Protein AF-A0A7R9KKI7-F1 (afdb_monomer)

Solvent-accessible surface area (backbone atoms only — not comparable to full-atom values): 22067 Å² total; per-residue (Å²): 139,74,73,58,73,57,49,40,51,57,47,48,53,62,50,72,62,73,84,84,82,93,80,92,83,90,89,74,101,50,62,74,62,51,58,45,49,48,49,65,76,43,100,60,57,69,66,45,38,56,39,41,51,53,44,62,77,38,55,90,39,72,63,41,46,48,52,52,37,26,50,25,76,48,73,68,63,68,88,79,74,53,65,76,36,69,40,49,68,65,42,33,43,40,39,78,36,76,47,93,90,50,103,47,73,48,74,49,71,27,67,52,51,52,53,53,50,74,70,32,63,67,61,49,48,52,62,46,63,49,63,74,79,62,96,84,62,68,47,41,58,29,30,50,49,42,55,29,48,50,42,42,50,54,28,50,52,57,60,60,51,50,75,55,29,76,46,51,67,58,54,58,58,48,55,73,38,74,77,41,45,67,32,76,49,27,69,58,32,53,50,53,49,50,50,54,56,50,49,52,52,51,51,51,50,54,51,51,51,70,78,38,58,75,89,73,62,58,68,66,61,54,51,50,52,51,48,68,64,48,47,62,59,52,51,49,47,55,51,48,47,51,53,48,62,77,73,63,87,22,86,50,27,63,74,57,51,39,48,50,29,54,51,39,73,76,42,48,67,45,62,73,65,45,48,60,54,59,54,47,49,53,48,46,55,51,43,54,53,44,57,70,56,63,50,57,63,62,76,74,72,73,93,71,75,63,66,61,57,50,49,44,72,73,38,50,66,58,52,50,52,49,51,52,51,48,54,54,48,34,32,73,73,66,74,26,61,69,62,31,54,63,21,38,36,59,83,34,44,38,58,34,72,44,41,65,60,47,65,67,44,46,63,65,50,49,51,53,62,60,31,46,46,85,61,66,44,78,71,47,77,80,74,74,107

Organism: NCBI:txid1979941

Foldseek 3Di:
DDPLVVLLLVVLLVQLDDDDDDDDDDDDPCPLVVVLVCVVPDPDDPSVNVSSVVLSVVVVDPQSVLSVQLSQDDWDCPVPHIDRRHGDLVSLQWGWDQDPPDRDTDIDGSVNSVVVCVVDPVNVVCVLQDLDDPVPDQLLLLLLLVVLLVLLLLLLLLVLLCVLAPCNVQSVVLCVDPVCVSSPVNVLSVLSNVLSVVVVVVVVQVVVCVVDPPVPDDVVVVVVVVLVVCVVLLVVLLVVLLVLVVPADFPCCCVPSVVVNVVCVVCVVCVSVVVVVVVVVVVVVVVLVVVLVVCVVVVVDDDDPPVVVNCCSVPVSVVSSVVSVVCSVCLSVVNNPPSVCSSSPSSSRSVSVCSVSCSSCSSVVSNSVSRRDRHRDYADSVNSD

Sequence (385 aa):
MTDNGSSLRHCMSNYCLICGTESPIYANHFFALQFFTYFNESDISLECKTVANYVNDHQNEDWALRLIDASGVVGSGLAKGNYQYMGDFDECLDIRVIVQGDQQIAVIPGKVMQTLQSFSFYSNTDRLLSTGNEKDTIGCFHGFRLISLLFIIIYHIYTEAQLPSANLMSILEGQNNFMLQIVTNAGLWVEAFFLLSGFLCAYGTIRELRKTSIKQYKPITNVIHRYLRLTPSLLGVMGFSVLQEVMASGPQWHRYVETSAQTCHQNWWLNLLYKLNITLWVLSVTLNLCITFLTWPWLLGNSYHNTASVLYGATHRTLWALSWSYILFACATGHGSIVNTVLSWKALVPLSRLSFQAYLYHSVLISRFVYDARQPLYSSKVTLV

Radius of gyration: 30.23 Å; Cα contacts (8 Å, |Δi|>4): 297; chains: 1; bounding box: 56×81×78 Å

Structure (mmCIF, N/CA/C/O backbone):
data_AF-A0A7R9KKI7-F1
#
_entry.id   AF-A0A7R9KKI7-F1
#
loop_
_atom_site.group_PDB
_atom_site.id
_atom_site.type_symbol
_atom_site.label_atom_id
_atom_site.label_alt_id
_atom_site.label_comp_id
_atom_site.label_asym_id
_atom_site.label_entity_id
_atom_site.label_seq_id
_atom_site.pdbx_PDB_ins_code
_atom_site.Cartn_x
_atom_site.Cartn_y
_atom_site.Cartn_z
_atom_site.occupancy
_atom_site.B_iso_or_equiv
_atom_site.auth_seq_id
_atom_site.auth_comp_id
_atom_site.auth_asym_id
_atom_site.auth_atom_id
_atom_site.pdbx_PDB_model_num
ATOM 1 N N . MET A 1 1 ? -15.687 -10.015 49.209 1.00 32.78 1 MET A N 1
ATOM 2 C CA . MET A 1 1 ? -15.905 -10.319 47.780 1.00 32.78 1 MET A CA 1
ATOM 3 C C . MET A 1 1 ? -14.619 -9.985 47.051 1.00 32.78 1 MET A C 1
ATOM 5 O O . MET A 1 1 ? -14.465 -8.903 46.505 1.00 32.78 1 MET A O 1
ATOM 9 N N . THR A 1 2 ? -13.632 -10.855 47.221 1.00 29.52 2 THR A N 1
ATOM 10 C CA . THR A 1 2 ? -12.319 -10.752 46.590 1.00 29.52 2 THR A CA 1
ATOM 11 C C . THR A 1 2 ? -12.414 -11.257 45.156 1.00 29.52 2 THR A C 1
ATOM 13 O O . THR A 1 2 ? -13.291 -12.049 44.824 1.00 29.52 2 THR A O 1
ATOM 16 N N . ASP A 1 3 ? -11.531 -10.730 44.322 1.00 37.06 3 ASP A N 1
ATOM 17 C CA . ASP A 1 3 ? -11.462 -10.783 42.863 1.00 37.06 3 ASP A CA 1
ATOM 18 C C . ASP A 1 3 ? -11.208 -12.201 42.284 1.00 37.06 3 ASP A C 1
ATOM 20 O O . ASP A 1 3 ? -10.310 -12.425 41.480 1.00 37.06 3 ASP A O 1
ATOM 24 N N . ASN A 1 4 ? -11.998 -13.202 42.688 1.00 36.78 4 ASN A N 1
ATOM 25 C CA . ASN A 1 4 ? -11.853 -14.597 42.244 1.00 36.78 4 ASN A CA 1
ATOM 26 C C . ASN A 1 4 ? -12.085 -14.746 40.725 1.00 36.78 4 ASN A C 1
ATOM 28 O O . ASN A 1 4 ? -11.547 -15.653 40.089 1.00 36.78 4 ASN A O 1
ATOM 32 N N . GLY A 1 5 ? -12.840 -13.820 40.122 1.00 37.28 5 GLY A N 1
ATOM 33 C CA . GLY A 1 5 ? -13.092 -13.773 38.683 1.00 37.28 5 GLY A CA 1
ATOM 34 C C . GLY A 1 5 ? -11.889 -13.336 37.837 1.00 37.28 5 GLY A C 1
ATOM 35 O O . GLY A 1 5 ? -11.860 -13.644 36.645 1.00 37.28 5 GLY A O 1
ATOM 36 N N . SER A 1 6 ? -10.892 -12.642 38.403 1.00 36.28 6 SER A N 1
ATOM 37 C CA . SER A 1 6 ? -9.642 -12.312 37.699 1.00 36.28 6 SER A CA 1
ATOM 38 C C . SER A 1 6 ? -8.636 -13.466 37.765 1.00 36.28 6 SER A C 1
ATOM 40 O O . SER A 1 6 ? -7.989 -13.767 36.761 1.00 36.28 6 SER A O 1
ATOM 42 N N . SER A 1 7 ? -8.604 -14.187 38.890 1.00 40.38 7 SER A N 1
ATOM 43 C CA . SER A 1 7 ? -7.776 -15.381 39.103 1.00 40.38 7 SER A CA 1
ATOM 44 C C . SER A 1 7 ? -8.208 -16.571 38.224 1.00 40.38 7 SER A C 1
ATOM 46 O O . SER A 1 7 ? -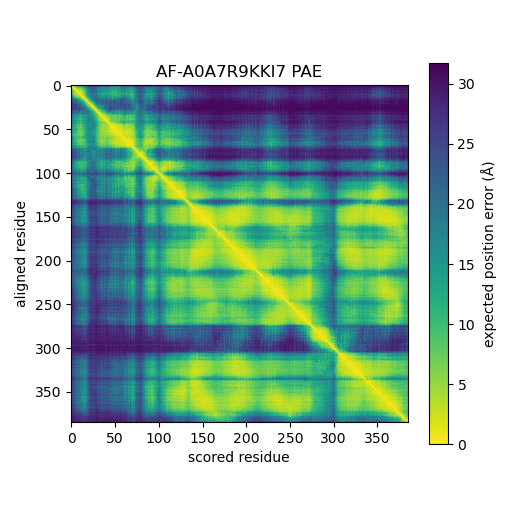7.370 -17.178 37.555 1.00 40.38 7 SER A O 1
ATOM 48 N N . LEU A 1 8 ? -9.523 -16.819 38.084 1.00 44.34 8 LEU A N 1
ATOM 49 C CA . LEU A 1 8 ? -10.083 -17.790 37.122 1.00 44.34 8 LEU A CA 1
ATOM 50 C C . LEU A 1 8 ? -9.689 -17.463 35.683 1.00 44.34 8 LEU A C 1
ATOM 52 O O . LEU A 1 8 ? -9.281 -18.335 34.918 1.00 44.34 8 LEU A O 1
ATOM 56 N N . ARG A 1 9 ? -9.767 -16.178 35.332 1.00 42.94 9 ARG A N 1
ATOM 57 C CA . ARG A 1 9 ? -9.416 -15.679 34.004 1.00 42.94 9 ARG A CA 1
ATOM 58 C C . ARG A 1 9 ? -7.931 -15.874 33.704 1.00 42.94 9 ARG A C 1
ATOM 60 O O . ARG A 1 9 ? -7.601 -16.135 32.556 1.00 42.94 9 ARG A O 1
ATOM 67 N N . HIS A 1 10 ? -7.060 -15.765 34.709 1.00 44.53 10 HIS A N 1
ATOM 68 C CA . HIS A 1 10 ? -5.618 -15.967 34.568 1.00 44.53 10 HIS A CA 1
ATOM 69 C C . HIS A 1 10 ? -5.238 -17.451 34.469 1.00 44.53 10 HIS A C 1
ATOM 71 O O . HIS A 1 10 ? -4.389 -17.800 33.651 1.00 44.53 10 HIS A O 1
ATOM 77 N N . CYS A 1 11 ? -5.902 -18.331 35.231 1.00 49.59 11 CYS A N 1
ATOM 78 C CA . CYS A 1 11 ? -5.673 -19.770 35.108 1.00 49.59 11 CYS A CA 1
ATOM 79 C C . CYS A 1 11 ? -6.204 -20.306 33.765 1.00 49.59 11 CYS A C 1
ATOM 81 O O . CYS A 1 11 ? -5.453 -20.872 32.975 1.00 49.59 11 CYS A O 1
ATOM 83 N N . MET A 1 12 ? -7.470 -20.039 33.432 1.00 47.78 12 MET A N 1
ATOM 84 C CA . MET A 1 12 ? -8.106 -20.570 32.218 1.00 47.78 12 MET A CA 1
ATOM 85 C C . MET A 1 12 ? -7.583 -19.924 30.925 1.00 47.78 12 MET A C 1
ATOM 87 O O . MET A 1 12 ? -7.569 -20.585 29.888 1.00 47.78 12 MET A O 1
ATOM 91 N N . SER A 1 13 ? -7.085 -18.673 30.947 1.00 44.03 13 SER A N 1
ATOM 92 C CA . SER A 1 13 ? -6.493 -18.085 29.733 1.00 44.03 13 SER A CA 1
ATOM 93 C C . SER A 1 13 ? -5.240 -18.818 29.267 1.00 44.03 13 SER A C 1
ATOM 95 O O . SER A 1 13 ? -4.962 -18.804 28.075 1.00 44.03 13 SER A O 1
ATOM 97 N N . ASN A 1 14 ? -4.495 -19.451 30.177 1.00 40.41 14 ASN A N 1
ATOM 98 C CA . ASN A 1 14 ? -3.301 -20.224 29.832 1.00 40.41 14 ASN A CA 1
ATOM 99 C C . ASN A 1 14 ? -3.624 -21.664 29.401 1.00 40.41 14 ASN A C 1
ATOM 101 O O . ASN A 1 14 ? -2.813 -22.273 28.714 1.00 40.41 14 ASN A O 1
ATOM 105 N N . TYR A 1 15 ? -4.801 -22.188 29.763 1.00 44.78 15 TYR A N 1
ATOM 106 C CA . TYR A 1 15 ? -5.185 -23.588 29.543 1.00 44.78 15 TYR A CA 1
ATOM 107 C C . TYR A 1 15 ? -6.277 -23.805 28.483 1.00 44.78 15 TYR A C 1
ATOM 109 O O . TYR A 1 15 ? -6.498 -24.937 28.072 1.00 44.78 15 TYR A O 1
ATOM 117 N N . CYS A 1 16 ? -6.852 -22.742 27.909 1.00 39.00 16 CYS A N 1
ATOM 118 C CA . CYS A 1 16 ? -7.559 -22.809 26.613 1.00 39.00 16 CYS A CA 1
ATOM 119 C C . CYS A 1 16 ? -6.621 -23.126 25.416 1.00 39.00 16 CYS A C 1
ATOM 121 O O . CYS A 1 16 ? -7.017 -23.068 24.255 1.00 39.00 16 CYS A O 1
ATOM 123 N N . LEU A 1 17 ? -5.360 -23.456 25.703 1.00 36.41 17 LEU A N 1
ATOM 124 C CA . LEU A 1 17 ? -4.353 -24.019 24.814 1.00 36.41 17 LEU A CA 1
ATOM 125 C C . LEU A 1 17 ? -3.653 -25.158 25.571 1.00 36.41 17 LEU A C 1
ATOM 127 O O . LEU A 1 17 ? -2.618 -24.928 26.189 1.00 36.41 17 LEU A O 1
ATOM 131 N N . ILE A 1 18 ? -4.163 -26.389 25.530 1.00 33.78 18 ILE A N 1
ATOM 132 C CA . ILE A 1 18 ? -3.315 -27.544 25.861 1.00 33.78 18 ILE A CA 1
ATOM 133 C C . ILE A 1 18 ? -3.433 -28.604 24.772 1.00 33.78 18 ILE A C 1
ATOM 135 O O . ILE A 1 18 ? -4.217 -29.545 24.843 1.00 33.78 18 ILE A O 1
ATOM 139 N N . CYS A 1 19 ? -2.561 -28.467 23.774 1.00 26.20 19 CYS A N 1
ATOM 140 C CA . CYS A 1 19 ? -1.959 -29.632 23.147 1.00 26.20 19 CYS A CA 1
ATOM 141 C C . CYS A 1 19 ? -1.006 -30.288 24.160 1.00 26.20 19 CYS A C 1
ATOM 143 O O . CYS A 1 19 ? -0.002 -29.683 24.517 1.00 26.20 19 CYS A O 1
ATOM 145 N N . GLY A 1 20 ? -1.316 -31.528 24.549 1.00 30.77 20 GLY A N 1
ATOM 146 C CA . GLY A 1 20 ? -0.361 -32.569 24.944 1.00 30.77 20 GLY A CA 1
ATOM 147 C C . GLY A 1 20 ? 0.329 -32.458 26.309 1.00 30.77 20 GLY A C 1
ATOM 148 O O . GLY A 1 20 ? 1.225 -31.647 26.477 1.00 30.77 20 GLY A O 1
ATOM 149 N N . THR A 1 21 ? 0.031 -33.409 27.201 1.00 26.62 21 THR A N 1
ATOM 150 C CA . THR A 1 21 ? 1.034 -34.277 27.858 1.00 26.62 21 THR A CA 1
ATOM 151 C C . THR A 1 21 ? 0.345 -35.542 28.378 1.00 26.62 21 THR A C 1
ATOM 153 O O . THR A 1 21 ? -0.730 -35.478 28.969 1.00 26.62 21 THR A O 1
ATOM 156 N N . GLU A 1 22 ? 0.962 -36.690 28.113 1.00 31.92 22 GLU A N 1
ATOM 157 C CA . GLU A 1 22 ? 0.502 -38.046 28.419 1.00 31.92 22 GLU A CA 1
ATOM 158 C C . GLU A 1 22 ? 0.519 -38.347 29.933 1.00 31.92 22 GLU A C 1
ATOM 160 O O . GLU A 1 22 ? 1.561 -38.233 30.571 1.00 31.92 22 GLU A O 1
ATOM 165 N N . SER A 1 23 ? -0.603 -38.799 30.509 1.00 31.47 23 SER A N 1
ATOM 166 C CA . SER A 1 23 ? -0.626 -39.742 31.648 1.00 31.47 23 SER A CA 1
ATOM 167 C C . SER A 1 23 ? -2.023 -40.386 31.820 1.00 31.47 23 SER A C 1
ATOM 169 O O . SER A 1 23 ? -3.013 -39.800 31.378 1.00 31.47 23 SER A O 1
ATOM 171 N N . PRO A 1 24 ? -2.134 -41.616 32.376 1.00 32.56 24 PRO A N 1
ATOM 172 C CA . PRO A 1 24 ? -3.305 -42.478 32.185 1.00 32.56 24 PRO A CA 1
ATOM 173 C C . PRO A 1 24 ? -4.162 -42.612 33.451 1.00 32.56 24 PRO A C 1
ATOM 175 O O . PRO A 1 24 ? -3.662 -43.094 34.463 1.00 32.56 24 PRO A O 1
ATOM 178 N N . ILE A 1 25 ? -5.461 -42.279 33.413 1.00 33.59 25 ILE A N 1
ATOM 179 C CA . ILE A 1 25 ? -6.386 -42.561 34.533 1.00 33.59 25 ILE A CA 1
ATOM 180 C C . ILE A 1 25 ? -7.785 -42.971 34.019 1.00 33.59 25 ILE A C 1
ATOM 182 O O . ILE A 1 25 ? -8.287 -42.449 33.022 1.00 33.59 25 ILE A O 1
ATOM 186 N N . TYR A 1 26 ? -8.366 -43.973 34.692 1.00 30.59 26 TYR A N 1
ATOM 187 C CA . TYR A 1 26 ? -9.579 -44.733 34.356 1.00 30.59 26 TYR A CA 1
ATOM 188 C C . TYR A 1 26 ? -10.908 -44.046 34.755 1.00 30.59 26 TYR A C 1
ATOM 190 O O . TYR A 1 26 ? -10.975 -43.247 35.688 1.00 30.59 26 TYR A O 1
ATOM 198 N N . ALA A 1 27 ? -11.966 -44.422 34.028 1.00 34.59 27 ALA A N 1
ATOM 199 C CA . ALA A 1 27 ? -13.288 -43.791 33.911 1.00 34.59 27 ALA A CA 1
ATOM 200 C C . ALA A 1 27 ? -14.406 -44.351 34.823 1.00 34.59 27 ALA A C 1
ATOM 202 O O . ALA A 1 27 ? -14.398 -45.547 35.112 1.00 34.59 27 ALA A O 1
ATOM 203 N N . ASN A 1 28 ? -15.418 -43.511 35.142 1.00 28.56 28 ASN A N 1
ATOM 204 C CA . ASN A 1 28 ? -16.886 -43.755 35.007 1.00 28.56 28 ASN A CA 1
ATOM 205 C C . ASN A 1 28 ? -17.725 -42.692 35.750 1.00 28.56 28 ASN A C 1
ATOM 207 O O . ASN A 1 28 ? -17.511 -42.558 36.940 1.00 28.56 28 ASN A O 1
ATOM 211 N N . HIS A 1 29 ? -18.703 -42.017 35.105 1.00 32.00 29 HIS A N 1
ATOM 212 C CA . HIS A 1 29 ? -19.797 -41.129 35.625 1.00 32.00 29 HIS A CA 1
ATOM 213 C C . HIS A 1 29 ? -19.504 -40.089 36.746 1.00 32.00 29 HIS A C 1
ATOM 215 O O . HIS A 1 29 ? -20.369 -39.306 37.126 1.00 32.00 29 HIS A O 1
ATOM 221 N N . PHE A 1 30 ? -18.256 -40.043 37.191 1.00 40.16 30 PHE A N 1
ATOM 222 C CA . PHE A 1 30 ? -17.603 -39.300 38.266 1.00 40.16 30 PHE A CA 1
ATOM 223 C C . PHE A 1 30 ? -16.872 -38.065 37.700 1.00 40.16 30 PHE A C 1
ATOM 225 O O . PHE A 1 30 ? -16.015 -37.469 38.342 1.00 40.16 30 PHE A O 1
ATOM 232 N N . PHE A 1 31 ? -17.159 -37.716 36.444 1.00 39.56 31 PHE A N 1
ATOM 233 C CA . PHE A 1 31 ? -16.226 -37.013 35.563 1.00 39.56 31 PHE A CA 1
ATOM 234 C C . PHE A 1 31 ? -16.083 -35.511 35.824 1.00 39.56 31 PHE A C 1
ATOM 236 O O . PHE A 1 31 ? -14.998 -34.979 35.609 1.00 39.56 31 PHE A O 1
ATOM 243 N N . ALA A 1 32 ? -17.111 -34.841 36.352 1.00 39.28 32 ALA A N 1
ATOM 244 C CA . ALA A 1 32 ? -16.965 -33.457 36.804 1.00 39.28 32 ALA A CA 1
ATOM 245 C C . ALA A 1 32 ? -16.104 -33.389 38.081 1.00 39.28 32 ALA A C 1
ATOM 247 O O . ALA A 1 32 ? -15.167 -32.602 38.159 1.00 39.28 32 ALA A O 1
ATOM 248 N N . LEU A 1 33 ? -16.327 -34.309 39.029 1.00 42.16 33 LEU A N 1
ATOM 249 C CA . LEU A 1 33 ? -15.510 -34.450 40.240 1.00 42.16 33 LEU A CA 1
ATOM 250 C C . LEU A 1 33 ? -14.052 -34.811 39.915 1.00 42.16 33 LEU A C 1
ATOM 252 O O . LEU A 1 33 ? -13.146 -34.263 40.532 1.00 42.16 33 LEU A O 1
ATOM 256 N N . GLN A 1 34 ? -13.814 -35.671 38.917 1.00 43.44 34 GLN A N 1
ATOM 257 C CA . GLN A 1 34 ? -12.471 -36.138 38.551 1.00 43.44 34 GLN A CA 1
ATOM 258 C C . GLN A 1 34 ? -11.578 -35.037 37.951 1.00 43.44 34 GLN A C 1
ATOM 260 O O . GLN A 1 34 ? -10.367 -35.017 38.187 1.00 43.44 34 GLN A O 1
ATOM 265 N N . PHE A 1 35 ? -12.178 -34.097 37.213 1.00 50.38 35 PHE A N 1
ATOM 266 C CA . PHE A 1 35 ? -11.491 -32.919 36.685 1.00 50.38 35 PHE A CA 1
ATOM 267 C C . PHE A 1 35 ? -10.947 -32.049 37.823 1.00 50.38 35 PHE A C 1
ATOM 269 O O . PHE A 1 35 ? -9.765 -31.717 37.848 1.00 50.38 35 PHE A O 1
ATOM 276 N N . PHE A 1 36 ? -11.775 -31.747 38.822 1.00 53.75 36 PHE A N 1
ATOM 277 C CA . PHE A 1 36 ? -11.383 -30.889 39.939 1.00 53.75 36 PHE A CA 1
ATOM 278 C C . PHE A 1 36 ? -10.493 -31.597 40.969 1.00 53.75 36 PHE A C 1
ATOM 280 O O . PHE A 1 36 ? -9.589 -30.968 41.523 1.00 53.75 36 PHE A O 1
ATOM 287 N N . THR A 1 37 ? -10.638 -32.915 41.159 1.00 49.66 37 THR A N 1
ATOM 288 C CA . THR A 1 37 ? -9.680 -33.699 41.958 1.00 49.66 37 THR A CA 1
ATOM 289 C C . THR A 1 37 ? -8.294 -33.737 41.315 1.00 49.66 37 THR A C 1
ATOM 291 O O . THR A 1 37 ? -7.307 -33.648 42.039 1.00 49.66 37 THR A O 1
ATOM 294 N N . TYR A 1 38 ? -8.195 -33.766 39.978 1.00 51.69 38 TYR A N 1
ATOM 295 C CA . TYR A 1 38 ? -6.909 -33.660 39.278 1.00 51.69 38 TYR A CA 1
ATOM 296 C C . TYR A 1 38 ? -6.214 -32.318 39.555 1.00 51.69 38 TYR A C 1
ATOM 298 O O . TYR A 1 38 ? -5.023 -32.303 39.857 1.00 51.69 38 TYR A O 1
ATOM 306 N N . PHE A 1 39 ? -6.940 -31.192 39.532 1.00 53.16 39 PHE A N 1
ATOM 307 C CA . PHE A 1 39 ? -6.382 -29.881 39.910 1.00 53.16 39 PHE A CA 1
ATOM 308 C C . PHE A 1 39 ? -5.932 -29.829 41.373 1.00 53.16 39 PHE A C 1
ATOM 310 O O . PHE A 1 39 ? -4.959 -29.150 41.703 1.00 53.16 39 PHE A O 1
ATOM 317 N N . ASN A 1 40 ? -6.622 -30.551 42.256 1.00 54.28 40 ASN A N 1
ATOM 318 C CA . ASN A 1 40 ? -6.264 -30.606 43.666 1.00 54.28 40 ASN A CA 1
ATOM 319 C C . ASN A 1 40 ? -4.977 -31.425 43.903 1.00 54.28 40 ASN A C 1
ATOM 321 O O . ASN A 1 40 ? -4.128 -31.013 44.699 1.00 54.28 40 ASN A O 1
ATOM 325 N N . GLU A 1 41 ? -4.798 -32.525 43.164 1.00 54.38 41 GLU A N 1
ATOM 326 C CA . GLU A 1 41 ? -3.647 -33.440 43.262 1.00 54.38 41 GLU A CA 1
ATOM 327 C C . GLU A 1 41 ? -2.409 -33.010 42.455 1.00 54.38 41 GLU A C 1
ATOM 329 O O . GLU A 1 41 ? -1.308 -33.485 42.723 1.00 54.38 41 GLU A O 1
ATOM 334 N N . SER A 1 42 ? -2.547 -32.093 41.498 1.00 57.09 42 SER A N 1
ATOM 335 C CA . SER A 1 42 ? -1.438 -31.618 40.658 1.00 57.09 42 SER A CA 1
ATOM 336 C C . SER A 1 42 ? -0.684 -30.423 41.265 1.00 57.09 42 SER A C 1
ATOM 338 O O . SER A 1 42 ? -1.222 -29.657 42.073 1.00 57.09 42 SER A O 1
ATOM 340 N N . ASP A 1 43 ? 0.581 -30.238 40.871 1.00 53.19 43 ASP A N 1
ATOM 341 C CA . ASP A 1 43 ? 1.456 -29.122 41.285 1.00 53.19 43 ASP A CA 1
ATOM 342 C C . ASP A 1 43 ? 1.102 -27.807 40.555 1.00 53.19 43 ASP A C 1
ATOM 344 O O . ASP A 1 43 ? 1.908 -27.197 39.853 1.00 53.19 43 ASP A O 1
ATOM 348 N N . ILE A 1 44 ? -0.151 -27.368 40.684 1.00 61.25 44 ILE A N 1
ATOM 349 C CA . ILE A 1 44 ? -0.663 -26.122 40.093 1.00 61.25 44 ILE A CA 1
ATOM 350 C C . ILE A 1 44 ? -0.727 -25.032 41.175 1.00 61.25 44 ILE A C 1
ATOM 352 O O . ILE A 1 44 ? -0.840 -25.325 42.368 1.00 61.25 44 ILE A O 1
ATOM 356 N N . SER A 1 45 ? -0.648 -23.758 40.768 1.00 62.62 45 SER A N 1
ATOM 357 C CA . SER A 1 45 ? -0.711 -22.607 41.675 1.00 62.62 45 SER A CA 1
ATOM 358 C C . SER A 1 45 ? -1.931 -22.660 42.609 1.00 62.62 45 SER A C 1
ATOM 360 O O . SER A 1 45 ? -3.034 -23.043 42.211 1.00 62.62 45 SER A O 1
ATOM 362 N N . LEU A 1 46 ? -1.739 -22.236 43.865 1.00 65.75 46 LEU A N 1
ATOM 363 C CA . LEU A 1 46 ? -2.785 -22.213 44.900 1.00 65.75 46 LEU A CA 1
ATOM 364 C C . LEU A 1 46 ? -4.024 -21.410 44.464 1.00 65.75 46 LEU A C 1
ATOM 366 O O . LEU A 1 46 ? -5.162 -21.773 44.769 1.00 65.75 46 LEU A O 1
ATOM 370 N N . GLU A 1 47 ? -3.794 -20.345 43.701 1.00 57.84 47 GLU A N 1
ATOM 371 C CA . GLU A 1 47 ? -4.831 -19.548 43.051 1.00 57.84 47 GLU A CA 1
ATOM 372 C C . GLU A 1 47 ? -5.698 -20.399 42.119 1.00 57.84 47 GLU A C 1
ATOM 374 O O . GLU A 1 47 ? -6.922 -20.379 42.236 1.00 57.84 47 GLU A O 1
ATOM 379 N N . CYS A 1 48 ? -5.086 -21.222 41.263 1.00 55.81 48 CYS A N 1
ATOM 380 C CA . CYS A 1 48 ? -5.844 -22.067 40.353 1.00 55.81 48 CYS A CA 1
ATOM 381 C C . CYS A 1 48 ? -6.612 -23.179 41.079 1.00 55.81 48 CYS A C 1
ATOM 383 O O . CYS A 1 48 ? -7.751 -23.456 40.717 1.00 55.81 48 CYS A O 1
ATOM 385 N N . LYS A 1 49 ? -6.057 -23.763 42.150 1.00 64.88 49 LYS A N 1
ATOM 386 C CA . LYS A 1 49 ? -6.779 -24.761 42.966 1.00 64.88 49 LYS A CA 1
ATOM 387 C C . LYS A 1 49 ? -8.042 -24.181 43.602 1.00 64.88 49 LYS A C 1
ATOM 389 O O . LYS A 1 49 ? -9.106 -24.790 43.549 1.00 64.88 49 LYS A O 1
ATOM 394 N N . THR A 1 50 ? -7.937 -22.976 44.163 1.00 65.50 50 THR A N 1
ATOM 395 C CA . THR A 1 50 ? -9.061 -22.276 44.813 1.00 65.50 50 THR A CA 1
ATOM 396 C C . THR A 1 50 ? -10.193 -22.005 43.825 1.00 65.50 50 THR A C 1
ATOM 398 O O . THR A 1 50 ? -11.372 -22.200 44.106 1.00 65.50 50 THR A O 1
ATOM 401 N N . VAL A 1 51 ? -9.800 -21.572 42.639 1.00 61.44 51 VAL A N 1
ATOM 402 C CA . VAL A 1 51 ? -10.669 -21.267 41.515 1.00 61.44 51 VAL A CA 1
ATOM 403 C C . VAL A 1 51 ? -11.338 -22.524 40.950 1.00 61.44 51 VAL A C 1
ATOM 405 O O . VAL A 1 51 ? -12.532 -22.506 40.667 1.00 61.44 51 VAL A O 1
ATOM 408 N N . ALA A 1 52 ? -10.590 -23.614 40.801 1.00 66.31 52 ALA A N 1
ATOM 409 C CA . ALA A 1 52 ? -11.105 -24.884 40.312 1.00 66.31 52 ALA A CA 1
ATOM 410 C C . ALA A 1 52 ? -12.176 -25.427 41.280 1.00 66.31 52 ALA A C 1
ATOM 412 O O . ALA A 1 52 ? -13.291 -25.731 40.866 1.00 66.31 52 ALA A O 1
ATOM 413 N N . ASN A 1 53 ? -11.906 -25.403 42.588 1.00 71.75 53 ASN A N 1
ATOM 414 C CA . ASN A 1 53 ? -12.896 -25.767 43.606 1.00 71.75 53 ASN A CA 1
ATOM 415 C C . ASN A 1 53 ? -14.149 -24.873 43.551 1.00 71.75 53 ASN A C 1
ATOM 417 O O . ASN A 1 53 ? -15.263 -25.371 43.658 1.00 71.75 53 ASN A O 1
ATOM 421 N N . TYR A 1 54 ? -13.990 -23.572 43.292 1.00 70.75 54 TYR A N 1
ATOM 422 C CA . TYR A 1 54 ? -15.128 -22.663 43.135 1.00 70.75 54 TYR A CA 1
ATOM 423 C C . TYR A 1 54 ? -16.028 -23.034 41.943 1.00 70.75 54 TYR A C 1
ATOM 425 O O . TYR A 1 54 ? -17.250 -23.009 42.072 1.00 70.75 54 TYR A O 1
ATOM 433 N N . VAL A 1 55 ? -15.452 -23.414 40.796 1.00 67.81 55 VAL A N 1
ATOM 434 C CA . VAL A 1 55 ? -16.231 -23.892 39.637 1.00 67.81 55 VAL A CA 1
ATOM 435 C C . VAL A 1 55 ? -16.883 -25.245 39.937 1.00 67.81 55 VAL A C 1
ATOM 437 O O . VAL A 1 55 ? -18.031 -25.460 39.556 1.00 67.81 55 VAL A O 1
ATOM 440 N N . ASN A 1 56 ? -16.191 -26.131 40.663 1.00 71.12 56 ASN A N 1
ATOM 441 C CA . ASN A 1 56 ? -16.738 -27.414 41.111 1.00 71.12 56 ASN A CA 1
ATOM 442 C C . ASN A 1 56 ? -18.000 -27.242 41.968 1.00 71.12 56 ASN A C 1
ATOM 444 O O . ASN A 1 56 ? -18.985 -27.946 41.767 1.00 71.12 56 ASN A O 1
ATOM 448 N N . ASP A 1 57 ? -17.985 -26.273 42.882 1.00 74.94 57 ASP A N 1
ATOM 449 C CA . ASP A 1 57 ? -19.111 -26.002 43.777 1.00 74.94 57 ASP A CA 1
ATOM 450 C C . ASP A 1 57 ? -20.336 -25.425 43.038 1.00 74.94 57 ASP A C 1
ATOM 452 O O . ASP A 1 57 ? -21.461 -25.552 43.520 1.00 74.94 57 ASP A O 1
ATOM 456 N N . HIS A 1 58 ? -20.143 -24.833 41.852 1.00 69.50 58 HIS A N 1
ATOM 457 C CA . HIS A 1 58 ? -21.196 -24.185 41.054 1.00 69.50 58 HIS A CA 1
ATOM 458 C C . HIS A 1 58 ? -21.562 -24.970 39.782 1.00 69.50 58 HIS A C 1
ATOM 460 O O . HIS A 1 58 ? -22.164 -24.414 38.870 1.00 69.50 58 HIS A O 1
ATOM 466 N N . GLN A 1 59 ? -21.260 -26.272 39.707 1.00 64.00 59 GLN A N 1
ATOM 467 C CA . GLN A 1 59 ? -21.539 -27.122 38.531 1.00 64.00 59 GLN A CA 1
ATOM 468 C C . GLN A 1 59 ? -23.013 -27.189 38.100 1.00 64.00 59 GLN A C 1
ATOM 470 O O . GLN A 1 59 ? -23.300 -27.591 36.978 1.00 64.00 59 GLN A O 1
ATOM 475 N N . ASN A 1 60 ? -23.947 -26.806 38.971 1.00 65.12 60 ASN A N 1
ATOM 476 C CA . ASN A 1 60 ? -25.375 -26.758 38.648 1.00 65.12 60 ASN A CA 1
ATOM 477 C C . ASN A 1 60 ? -25.799 -25.442 37.971 1.00 65.12 60 ASN A C 1
ATOM 479 O O . ASN A 1 60 ? -26.967 -25.291 37.621 1.00 65.12 60 ASN A O 1
ATOM 483 N N . GLU A 1 61 ? -24.885 -24.483 37.817 1.00 64.94 61 GLU A N 1
ATOM 484 C CA . GLU A 1 61 ? -25.155 -23.198 37.179 1.00 64.94 61 GLU A CA 1
ATOM 485 C C . GLU A 1 61 ? -24.712 -23.208 35.709 1.00 64.94 61 GLU A C 1
ATOM 487 O O . GLU A 1 61 ? -23.608 -23.641 35.372 1.00 64.94 61 GLU A O 1
ATOM 492 N N . ASP A 1 62 ? -25.559 -22.671 34.824 1.00 60.44 62 ASP A N 1
ATOM 493 C CA . ASP A 1 62 ? -25.343 -22.691 33.369 1.00 60.44 62 ASP A CA 1
ATOM 494 C C . ASP A 1 62 ? -23.987 -22.104 32.946 1.00 60.44 62 ASP A C 1
ATOM 496 O O . ASP A 1 62 ? -23.359 -22.593 32.011 1.00 60.44 62 ASP A O 1
ATOM 500 N N . TRP A 1 63 ? -23.501 -21.057 33.622 1.00 66.69 63 TRP A N 1
ATOM 501 C CA . TRP A 1 63 ? -22.213 -20.442 33.284 1.00 66.69 63 TRP A CA 1
ATOM 502 C C . TRP A 1 63 ? -21.023 -21.354 33.601 1.00 66.69 63 TRP A C 1
ATOM 504 O O . TRP A 1 63 ? -20.021 -21.304 32.889 1.00 66.69 63 TRP A O 1
ATOM 514 N N . ALA A 1 64 ? -21.119 -22.172 34.654 1.00 66.19 64 ALA A N 1
ATOM 515 C CA . ALA A 1 64 ? -20.058 -23.084 35.064 1.00 66.19 64 ALA A CA 1
ATOM 516 C C . ALA A 1 64 ? -19.990 -24.280 34.110 1.00 66.19 64 ALA A C 1
ATOM 518 O O . ALA A 1 64 ? -18.899 -24.694 33.724 1.00 66.19 64 ALA A O 1
ATOM 519 N N . LEU A 1 65 ? -21.150 -24.769 33.658 1.00 66.38 65 LEU A N 1
ATOM 520 C CA . LEU A 1 65 ? -21.250 -25.815 32.639 1.00 66.38 65 LEU A CA 1
ATOM 521 C C . LEU A 1 65 ? -20.651 -25.370 31.299 1.00 66.38 65 LEU A C 1
ATOM 523 O O . LEU A 1 65 ? -19.812 -26.078 30.751 1.00 66.38 65 LEU A O 1
ATOM 527 N N . ARG A 1 66 ? -20.995 -24.169 30.823 1.00 62.28 66 ARG A N 1
ATOM 528 C CA . ARG A 1 66 ? -20.420 -23.575 29.598 1.00 62.28 66 ARG A CA 1
ATOM 529 C C . ARG A 1 66 ? -18.917 -23.330 29.697 1.00 62.28 66 ARG A C 1
ATOM 531 O O . ARG A 1 66 ? -18.178 -23.462 28.733 1.00 62.28 66 ARG A O 1
ATOM 538 N N . LEU A 1 67 ? -18.431 -22.982 30.888 1.00 66.81 67 LEU A N 1
ATOM 539 C CA . LEU A 1 67 ? -17.000 -22.805 31.127 1.00 66.81 67 LEU A CA 1
ATOM 540 C C . LEU A 1 67 ? -16.229 -24.132 31.045 1.00 66.81 67 LEU A C 1
ATOM 542 O O . LEU A 1 67 ? -15.116 -24.161 30.519 1.00 66.81 67 LEU A O 1
ATOM 546 N N . ILE A 1 68 ? -16.809 -25.214 31.568 1.00 67.44 68 ILE A N 1
ATOM 547 C CA . ILE A 1 68 ? -16.253 -26.566 31.442 1.00 67.44 68 ILE A CA 1
ATOM 548 C C . ILE A 1 68 ? -16.299 -27.005 29.972 1.00 67.44 68 ILE A C 1
ATOM 550 O O . ILE A 1 68 ? -15.303 -27.523 29.469 1.00 67.44 68 ILE A O 1
ATOM 554 N N . ASP A 1 69 ? -17.392 -26.721 29.263 1.00 62.38 69 ASP A N 1
ATOM 555 C CA . ASP A 1 69 ? -17.548 -27.047 27.845 1.00 62.38 69 ASP A CA 1
ATOM 556 C C . ASP A 1 69 ? -16.529 -26.321 26.953 1.00 62.38 69 ASP A C 1
ATOM 558 O O . ASP A 1 69 ? -15.785 -26.962 26.213 1.00 62.38 69 ASP A O 1
ATOM 562 N N . ALA A 1 70 ? -16.378 -25.005 27.129 1.00 62.28 70 ALA A N 1
ATOM 563 C CA . ALA A 1 70 ? -15.400 -24.164 26.435 1.00 62.28 70 ALA A CA 1
ATOM 564 C C . ALA A 1 70 ? -13.936 -24.575 26.671 1.00 62.28 70 ALA A C 1
ATOM 566 O O . ALA A 1 70 ? -13.056 -24.245 25.873 1.00 62.28 70 ALA A O 1
ATOM 567 N N . SER A 1 71 ? -13.651 -25.261 27.784 1.00 63.34 71 SER A N 1
ATOM 568 C CA . SER A 1 71 ? -12.303 -25.753 28.093 1.00 63.34 71 SER A CA 1
ATOM 569 C C . SER A 1 71 ? -11.903 -26.975 27.260 1.00 63.34 71 SER A C 1
ATOM 571 O O . SER A 1 71 ? -10.722 -27.321 27.225 1.00 63.34 71 SER A O 1
ATOM 573 N N . GLY A 1 72 ? -12.862 -27.608 26.573 1.00 56.88 72 GLY A N 1
ATOM 574 C CA . GLY A 1 72 ? -12.605 -28.719 25.664 1.00 56.88 72 GLY A CA 1
ATOM 575 C C . GLY A 1 72 ? -11.969 -29.928 26.338 1.00 56.88 72 GLY A C 1
ATOM 576 O O . GLY A 1 72 ? -11.155 -30.632 25.742 1.00 56.88 72 GLY A O 1
ATOM 577 N N . VAL A 1 73 ? -12.292 -30.174 27.606 1.00 57.53 73 VAL A N 1
ATOM 578 C CA . VAL A 1 73 ? -11.828 -31.383 28.283 1.00 57.53 73 VAL A CA 1
ATOM 579 C C . VAL A 1 73 ? -12.905 -32.454 28.159 1.00 57.53 73 VAL A C 1
ATOM 581 O O . VAL A 1 73 ? -13.952 -32.346 28.781 1.00 57.53 73 VAL A O 1
ATOM 584 N N . VAL A 1 74 ? -12.660 -33.472 27.323 1.00 53.31 74 VAL A N 1
ATOM 585 C CA . VAL A 1 74 ? -12.301 -34.844 27.754 1.00 53.31 74 VAL A CA 1
ATOM 586 C C . VAL A 1 74 ? -11.841 -35.690 26.548 1.00 53.31 74 VAL A C 1
ATOM 588 O O . VAL A 1 74 ? -12.464 -35.718 25.487 1.00 53.31 74 VAL A O 1
ATOM 591 N N . GLY A 1 75 ? -10.800 -36.503 26.765 1.00 50.12 75 GLY A N 1
ATOM 592 C CA . GLY A 1 75 ? -10.657 -37.789 26.081 1.00 50.12 75 GLY A CA 1
ATOM 593 C C . GLY A 1 75 ? -9.616 -38.705 26.737 1.00 50.12 75 GLY A C 1
ATOM 594 O O . GLY A 1 75 ? -8.440 -38.365 26.773 1.00 50.12 75 GLY A O 1
ATOM 595 N N . SER A 1 76 ? -10.012 -39.902 27.186 1.00 50.22 76 SER A N 1
ATOM 596 C CA . SER A 1 76 ? -9.135 -41.088 27.198 1.00 50.22 76 SER A CA 1
ATOM 597 C C . SER A 1 76 ? -9.785 -42.164 26.324 1.00 50.22 76 SER A C 1
ATOM 599 O O . SER A 1 76 ? -11.011 -42.220 26.247 1.00 50.22 76 SER A O 1
ATOM 601 N N . GLY A 1 77 ? -8.979 -42.932 25.570 1.00 44.09 77 GLY A N 1
ATOM 602 C CA . GLY A 1 77 ? -9.381 -43.639 24.341 1.00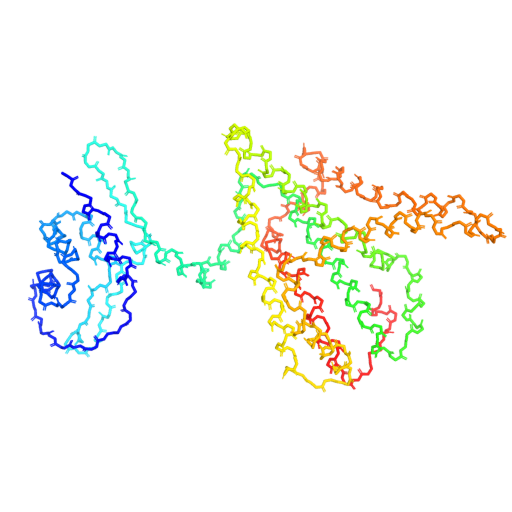 44.09 77 GLY A CA 1
ATOM 603 C C . GLY A 1 77 ? -10.637 -44.500 24.471 1.00 44.09 77 GLY A C 1
ATOM 604 O O . GLY A 1 77 ? -10.505 -45.692 24.707 1.00 44.09 77 GLY A O 1
ATOM 605 N N . LEU A 1 78 ? -11.804 -43.875 24.246 1.00 47.69 78 LEU A N 1
ATOM 606 C CA . LEU A 1 78 ? -13.176 -44.124 24.747 1.00 47.69 78 LEU A CA 1
ATOM 607 C C . LEU A 1 78 ? -13.692 -45.593 24.782 1.00 47.69 78 LEU A C 1
ATOM 609 O O . LEU A 1 78 ? -14.784 -45.903 24.331 1.00 47.69 78 LEU A O 1
ATOM 613 N N . ALA A 1 79 ? -12.886 -46.512 25.308 1.00 41.03 79 ALA A N 1
ATOM 614 C CA . ALA A 1 79 ? -12.883 -47.975 25.211 1.00 41.03 79 ALA A CA 1
ATOM 615 C C . ALA A 1 79 ? -12.521 -48.624 23.854 1.00 41.03 79 ALA A C 1
ATOM 617 O O . ALA A 1 79 ? -12.368 -49.844 23.834 1.00 41.03 79 ALA A O 1
ATOM 618 N N . LYS A 1 80 ? -12.355 -47.896 22.733 1.00 45.22 80 LYS A N 1
ATOM 619 C CA . LYS A 1 80 ? -12.025 -48.530 21.425 1.00 45.22 80 LYS A CA 1
ATOM 620 C C . LYS A 1 80 ? -11.602 -47.634 20.254 1.00 45.22 80 LYS A C 1
ATOM 622 O O . LYS A 1 80 ? -11.313 -48.168 19.191 1.00 45.22 80 LYS A O 1
ATOM 627 N N . GLY A 1 81 ? -11.589 -46.311 20.381 1.00 40.22 81 GLY A N 1
ATOM 628 C CA . GLY A 1 81 ? -11.256 -45.480 19.215 1.00 40.22 81 GLY A CA 1
ATOM 629 C C . GLY A 1 81 ? -11.518 -43.993 19.364 1.00 40.22 81 GLY A C 1
ATOM 630 O O . GLY A 1 81 ? -11.966 -43.395 18.403 1.00 40.22 81 GLY A O 1
ATOM 631 N N . ASN A 1 82 ? -11.243 -43.456 20.560 1.00 45.78 82 ASN A N 1
ATOM 632 C CA . ASN A 1 82 ? -11.008 -42.042 20.884 1.00 45.78 82 ASN A CA 1
ATOM 633 C C . ASN A 1 82 ? -11.962 -40.989 20.283 1.00 45.78 82 ASN A C 1
ATOM 635 O O . ASN A 1 82 ? -11.912 -40.701 19.095 1.00 45.78 82 ASN A O 1
ATOM 639 N N . TYR A 1 83 ? -12.706 -40.282 21.128 1.00 55.22 83 TYR A N 1
ATOM 640 C CA . TYR A 1 83 ? -13.494 -39.130 20.691 1.00 55.22 83 TYR A CA 1
ATOM 641 C C . TYR A 1 83 ? -13.032 -37.909 21.481 1.00 55.22 83 TYR A C 1
ATOM 643 O O . TYR A 1 83 ? -13.549 -37.634 22.558 1.00 55.22 83 TYR A O 1
ATOM 651 N N . GLN A 1 84 ? -11.989 -37.242 20.969 1.00 51.94 84 GLN A N 1
ATOM 652 C CA . GLN A 1 84 ? -11.488 -35.976 21.508 1.00 51.94 84 GLN A CA 1
ATOM 653 C C . GLN A 1 84 ? -12.616 -34.943 21.507 1.00 51.94 84 GLN A C 1
ATOM 655 O O . GLN A 1 84 ? -13.067 -34.508 20.448 1.00 51.94 84 GLN A O 1
ATOM 660 N N . TYR A 1 85 ? -13.057 -34.562 22.699 1.00 54.88 85 TYR A N 1
ATOM 661 C CA . TYR A 1 85 ? -14.054 -33.526 22.898 1.00 54.88 85 TYR A CA 1
ATOM 662 C C . TYR A 1 85 ? -13.360 -32.167 22.913 1.00 54.88 85 TYR A C 1
ATOM 664 O O . TYR A 1 85 ? -12.785 -31.803 23.925 1.00 54.88 85 TYR A O 1
ATOM 672 N N . MET A 1 86 ? -13.360 -31.434 21.796 1.00 52.75 86 MET A N 1
ATOM 673 C CA . MET A 1 86 ? -12.678 -30.129 21.701 1.00 52.75 86 MET A CA 1
ATOM 674 C C . MET A 1 86 ? -13.456 -28.974 22.358 1.00 52.75 86 MET A C 1
ATOM 676 O O . MET A 1 86 ? -12.977 -27.842 22.326 1.00 52.75 86 MET A O 1
ATOM 680 N N . GLY A 1 87 ? -14.615 -29.260 22.964 1.00 60.69 87 GLY A N 1
ATOM 681 C CA . GLY A 1 87 ? -15.523 -28.239 23.488 1.00 60.69 87 GLY A CA 1
ATOM 682 C C . GLY A 1 87 ? -16.242 -27.470 22.382 1.00 60.69 87 GLY A C 1
ATOM 683 O O . GLY A 1 87 ? -15.947 -27.654 21.196 1.00 60.69 87 GLY A O 1
ATOM 684 N N . ASP A 1 88 ? -17.188 -26.607 22.749 1.00 61.75 88 ASP A N 1
ATOM 685 C CA . ASP A 1 88 ? -17.777 -25.659 21.805 1.00 61.75 88 ASP A CA 1
ATOM 686 C C . ASP A 1 88 ? -16.788 -24.520 21.487 1.00 61.75 88 ASP A C 1
ATOM 688 O O . ASP A 1 88 ? -16.361 -23.744 22.351 1.00 61.75 88 ASP A O 1
ATOM 692 N N . PHE A 1 89 ? -16.415 -24.418 20.208 1.00 66.81 89 PHE A N 1
ATOM 693 C CA . PHE A 1 89 ? -15.507 -23.390 19.702 1.00 66.81 89 PHE A CA 1
ATOM 694 C C . PHE A 1 89 ? -16.038 -21.973 19.957 1.00 66.81 89 PHE A C 1
ATOM 696 O O . PHE A 1 89 ? -15.248 -21.071 20.249 1.00 66.81 89 PHE A O 1
ATOM 703 N N . ASP A 1 90 ? -17.355 -21.771 19.868 1.00 66.62 90 ASP A N 1
ATOM 704 C CA . ASP A 1 90 ? -17.958 -20.455 20.068 1.00 66.62 90 ASP A CA 1
ATOM 705 C C . ASP A 1 90 ? -17.887 -20.037 21.547 1.00 66.62 90 ASP A C 1
ATOM 707 O O . ASP A 1 90 ? -17.568 -18.885 21.851 1.00 66.62 90 ASP A O 1
ATOM 711 N N . GLU A 1 91 ? -18.047 -20.978 22.483 1.00 66.19 91 GLU A N 1
ATOM 712 C CA . GLU A 1 91 ? -17.908 -20.703 23.921 1.00 66.19 91 GLU A CA 1
ATOM 713 C C . GLU A 1 91 ? -16.444 -20.465 24.342 1.00 66.19 91 GLU A C 1
ATOM 715 O O . GLU A 1 91 ? -16.181 -19.747 25.311 1.00 66.19 91 GLU A O 1
ATOM 720 N N . CYS A 1 92 ? -15.473 -20.963 23.567 1.00 67.06 92 CYS A N 1
ATOM 721 C CA . CYS A 1 92 ? -14.050 -20.634 23.720 1.00 67.06 92 CYS A CA 1
ATOM 722 C C . CYS A 1 92 ? -13.721 -19.179 23.308 1.00 67.06 92 CYS A C 1
ATOM 724 O O . CYS A 1 92 ? -12.770 -18.569 23.818 1.00 67.06 92 CYS A O 1
ATOM 726 N N . LEU A 1 93 ? -14.506 -18.588 22.396 1.00 67.56 93 LEU A N 1
ATOM 727 C CA . LEU A 1 93 ? -14.368 -17.184 21.995 1.00 67.56 93 LEU A CA 1
ATOM 728 C C . LEU A 1 93 ? -15.001 -16.237 23.018 1.00 67.56 93 LEU A C 1
ATOM 730 O O . LEU A 1 93 ? -14.357 -15.251 23.414 1.00 67.56 93 LEU A O 1
ATOM 734 N N . ASP A 1 94 ? -16.233 -16.516 23.447 1.00 66.88 94 ASP A N 1
ATOM 735 C CA . ASP A 1 94 ? -16.928 -15.771 24.491 1.00 66.88 94 ASP A CA 1
ATOM 736 C C . ASP A 1 94 ? -18.064 -16.553 25.173 1.00 66.88 94 ASP A C 1
ATOM 738 O O . ASP A 1 94 ? -18.972 -17.064 24.529 1.00 66.88 94 ASP A O 1
ATOM 742 N N . ILE A 1 95 ? -18.083 -16.544 26.510 1.00 67.50 95 ILE A N 1
ATOM 743 C CA . ILE A 1 95 ? -19.175 -17.139 27.298 1.00 67.50 95 ILE A CA 1
ATOM 744 C C . ILE A 1 95 ? -20.215 -16.059 27.605 1.00 67.50 95 ILE A C 1
ATOM 746 O O . ILE A 1 95 ? -19.886 -15.012 28.174 1.00 67.50 95 ILE A O 1
ATOM 750 N N . ARG A 1 96 ? -21.481 -16.308 27.250 1.00 67.31 96 ARG A N 1
ATOM 751 C CA . ARG A 1 96 ? -22.612 -15.395 27.493 1.00 67.31 96 ARG A CA 1
ATOM 752 C C . ARG A 1 96 ? -23.431 -15.865 28.687 1.00 67.31 96 ARG A C 1
ATOM 754 O O . ARG A 1 96 ? -24.016 -16.942 28.651 1.00 67.31 96 ARG A O 1
ATOM 761 N N . VAL A 1 97 ? -23.506 -15.034 29.722 1.00 64.62 97 VAL A N 1
ATOM 762 C CA . VAL A 1 97 ? -24.227 -15.325 30.966 1.00 64.62 97 VAL A CA 1
ATOM 763 C C . VAL A 1 97 ? -25.400 -14.364 31.114 1.00 64.62 97 VAL A C 1
ATOM 765 O O . VAL A 1 97 ? -25.241 -13.153 30.962 1.00 64.62 97 VAL A O 1
ATOM 768 N N . ILE A 1 98 ? -26.581 -14.897 31.419 1.00 66.38 98 ILE A N 1
ATOM 769 C CA . ILE A 1 98 ? -27.756 -14.096 31.773 1.00 66.38 98 ILE A CA 1
ATOM 770 C C . ILE A 1 98 ? -27.711 -13.877 33.285 1.00 66.38 98 ILE A C 1
ATOM 772 O O . ILE A 1 98 ? -27.797 -14.835 34.050 1.00 66.38 98 ILE A O 1
ATOM 776 N N . VAL A 1 99 ? -27.548 -12.630 33.724 1.00 66.12 99 VA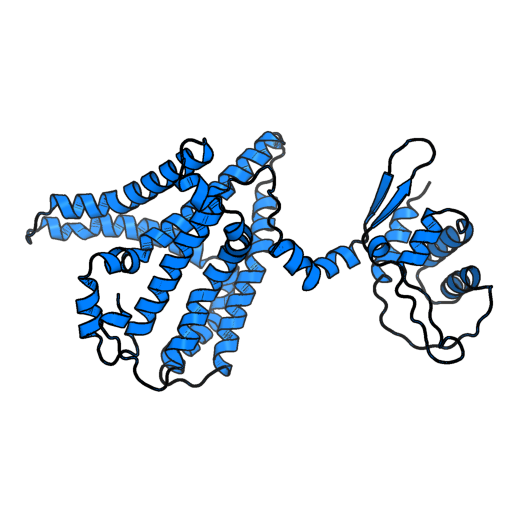L A N 1
ATOM 777 C CA . VAL A 1 99 ? -27.509 -12.308 35.156 1.00 66.12 99 VAL A CA 1
ATOM 778 C C . VAL A 1 99 ? -28.941 -12.308 35.694 1.00 66.12 99 VAL A C 1
ATOM 780 O O . VAL A 1 99 ? -29.762 -11.498 35.277 1.00 66.12 99 VAL A O 1
ATOM 783 N N . GLN A 1 100 ? -29.284 -13.219 36.609 1.00 48.59 100 GLN A N 1
ATOM 784 C CA . GLN A 1 100 ? -30.618 -13.219 37.220 1.00 48.59 100 GLN A CA 1
ATOM 785 C C . GLN A 1 100 ? -30.828 -11.936 38.041 1.00 48.59 100 GLN A C 1
ATOM 787 O O . GLN A 1 100 ? -30.175 -11.725 39.059 1.00 48.59 100 GLN A O 1
ATOM 792 N N . GLY A 1 101 ? -31.745 -11.079 37.581 1.00 58.44 101 GLY A N 1
ATOM 793 C CA . GLY A 1 101 ? -32.125 -9.820 38.237 1.00 58.44 101 GLY A CA 1
ATOM 794 C C . GLY A 1 101 ? -32.204 -8.625 37.286 1.00 58.44 101 GLY A C 1
ATOM 795 O O . GLY A 1 101 ? -33.001 -7.724 37.514 1.00 58.44 101 GLY A O 1
ATOM 796 N N . ASP A 1 102 ? -31.469 -8.671 36.177 1.00 53.47 102 ASP A N 1
ATOM 797 C CA . ASP A 1 102 ? -31.511 -7.690 35.094 1.00 53.47 102 ASP A CA 1
ATOM 798 C C . ASP A 1 102 ? -31.378 -8.467 33.782 1.00 53.47 102 ASP A C 1
ATOM 800 O O . ASP A 1 102 ? -30.517 -9.332 33.674 1.00 53.47 102 ASP A O 1
ATOM 804 N N . GLN A 1 103 ? -32.185 -8.190 32.755 1.00 55.34 103 GLN A N 1
ATOM 805 C CA . GLN A 1 103 ? -32.063 -8.817 31.423 1.00 55.34 103 GLN A CA 1
ATOM 806 C C . GLN A 1 103 ? -30.775 -8.388 30.673 1.00 55.34 103 GLN A C 1
ATOM 808 O O . GLN A 1 103 ? -30.797 -8.087 29.481 1.00 55.34 103 GLN A O 1
ATOM 813 N N . GLN A 1 104 ? -29.641 -8.308 31.364 1.00 55.41 104 GLN A N 1
ATOM 814 C CA . GLN A 1 104 ? -28.337 -7.964 30.829 1.00 55.41 104 GLN A CA 1
ATOM 815 C C . GLN A 1 104 ? -27.518 -9.236 30.609 1.00 55.41 104 GLN A C 1
ATOM 817 O O . GLN A 1 104 ? -27.327 -10.057 31.507 1.00 55.41 104 GLN A O 1
ATOM 822 N N . ILE A 1 105 ? -27.026 -9.383 29.379 1.00 65.25 105 ILE A N 1
ATOM 823 C CA . ILE A 1 105 ? -26.126 -10.465 28.982 1.00 65.25 105 ILE A CA 1
ATOM 824 C C . ILE A 1 105 ? -24.699 -10.015 29.303 1.00 65.25 105 ILE A C 1
ATOM 826 O O . ILE A 1 105 ? -24.173 -9.104 28.661 1.00 65.25 105 ILE A O 1
ATOM 830 N N . ALA A 1 106 ? -24.067 -10.651 30.286 1.00 60.50 106 ALA A N 1
ATOM 831 C CA . ALA A 1 106 ? -22.650 -10.472 30.574 1.00 60.50 106 ALA A CA 1
ATOM 832 C C . ALA A 1 106 ? -21.822 -11.377 29.648 1.00 60.50 106 ALA A C 1
ATOM 834 O O . ALA A 1 106 ? -22.080 -12.575 29.551 1.00 60.50 106 ALA A O 1
ATOM 835 N N . VAL A 1 107 ? -20.831 -10.807 28.957 1.00 63.78 107 VAL A N 1
ATOM 836 C CA . VAL A 1 107 ? -19.961 -11.530 28.012 1.00 63.78 107 VAL A CA 1
ATOM 837 C C . VAL A 1 107 ? -18.562 -11.673 28.611 1.00 63.78 107 VAL A C 1
ATOM 839 O O . VAL A 1 107 ? -17.922 -10.671 28.942 1.00 63.78 107 VAL A O 1
ATOM 842 N N . ILE A 1 108 ? -18.070 -12.905 28.742 1.00 63.19 108 ILE A N 1
ATOM 843 C CA . ILE A 1 108 ? -16.721 -13.218 29.230 1.00 63.19 108 ILE A CA 1
ATOM 844 C C . ILE A 1 108 ? -15.835 -13.573 28.024 1.00 63.19 108 ILE A C 1
ATOM 846 O O . ILE A 1 108 ? -15.983 -14.660 27.477 1.00 63.19 108 ILE A O 1
ATOM 850 N N . PRO A 1 109 ? -14.913 -12.690 27.588 1.00 64.50 109 PRO A N 1
ATOM 851 C CA . PRO A 1 109 ? -14.107 -12.927 26.390 1.00 64.50 109 PRO A CA 1
ATOM 852 C C . PRO A 1 109 ? -12.898 -13.845 26.637 1.00 64.50 109 PRO A C 1
ATOM 854 O O . PRO A 1 109 ? -12.093 -13.592 27.544 1.00 64.50 109 PRO A O 1
ATOM 857 N N . GLY A 1 110 ? -12.702 -14.832 25.758 1.00 67.50 110 GLY A N 1
ATOM 858 C CA . GLY A 1 110 ? -11.506 -15.673 25.672 1.00 67.50 110 GLY A CA 1
ATOM 859 C C . GLY A 1 110 ? -10.354 -14.964 24.953 1.00 67.50 110 GLY A C 1
ATOM 860 O O . GLY A 1 110 ? -10.174 -15.095 23.745 1.00 67.50 110 GLY A O 1
ATOM 861 N N . LYS A 1 111 ? -9.537 -14.190 25.682 1.00 66.62 111 LYS A N 1
ATOM 862 C CA . LYS A 1 111 ? -8.491 -13.327 25.081 1.00 66.62 111 LYS A CA 1
ATOM 863 C C . LYS A 1 111 ? -7.467 -14.080 24.221 1.00 66.62 111 LYS A C 1
ATOM 865 O O . LYS A 1 111 ? -7.027 -13.558 23.197 1.00 66.62 111 LYS A O 1
ATOM 870 N N . VAL A 1 112 ? -7.068 -15.280 24.638 1.00 70.19 112 VAL A N 1
ATOM 871 C CA . VAL A 1 112 ? -6.063 -16.083 23.924 1.00 70.19 112 VAL A CA 1
ATOM 872 C C . VAL A 1 112 ? -6.640 -16.643 22.630 1.00 70.19 112 VAL A C 1
ATOM 874 O O . VAL A 1 112 ? -6.049 -16.425 21.575 1.00 70.19 112 VAL A O 1
ATOM 877 N N . MET A 1 113 ? -7.833 -17.243 22.670 1.00 70.31 113 MET A N 1
ATOM 878 C CA . MET A 1 113 ? -8.487 -17.755 21.463 1.00 70.31 113 MET A CA 1
ATOM 879 C C . MET A 1 113 ? -8.848 -16.630 20.484 1.00 70.31 113 MET A C 1
ATOM 881 O O . MET A 1 113 ? -8.614 -16.761 19.288 1.00 70.31 113 M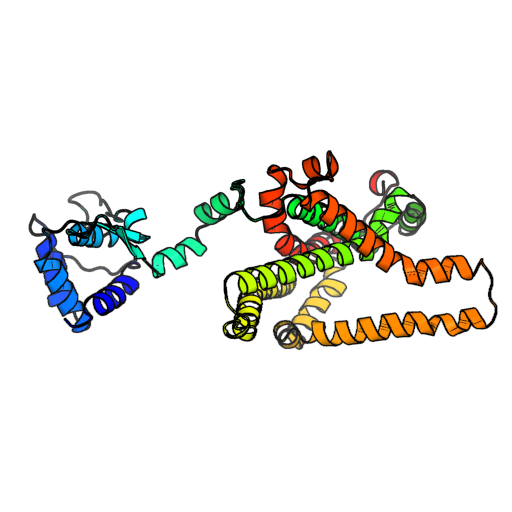ET A O 1
ATOM 885 N N . GLN A 1 114 ? -9.288 -15.465 20.971 1.00 71.81 114 GLN A N 1
ATOM 886 C CA . GLN A 1 114 ? -9.492 -14.276 20.129 1.00 71.81 114 GLN A CA 1
ATOM 887 C C . GLN A 1 114 ? -8.191 -13.801 19.456 1.00 71.81 114 GLN A C 1
ATOM 889 O O . GLN A 1 114 ? -8.194 -13.356 18.304 1.00 71.81 114 GLN A O 1
ATOM 894 N N . THR A 1 115 ? -7.054 -13.934 20.146 1.00 76.75 115 THR A N 1
ATOM 895 C CA . THR A 1 115 ? -5.737 -13.632 19.568 1.00 76.75 115 THR A CA 1
ATOM 896 C C . THR A 1 115 ? -5.357 -14.668 18.507 1.00 76.75 115 THR A C 1
ATOM 898 O O . THR A 1 115 ? -4.930 -14.290 17.420 1.00 76.75 115 THR A O 1
ATOM 901 N N . LEU A 1 116 ? -5.583 -15.961 18.753 1.00 76.12 116 LEU A N 1
ATOM 902 C CA . LEU A 1 116 ? -5.337 -17.032 17.777 1.00 76.12 116 LEU A CA 1
ATOM 903 C C . LEU A 1 116 ? -6.259 -16.950 16.557 1.00 76.12 116 LEU A C 1
ATOM 905 O O . LEU A 1 116 ? -5.817 -17.185 15.433 1.00 76.12 116 LEU A O 1
ATOM 909 N N . GLN A 1 117 ? -7.512 -16.531 16.744 1.00 78.75 117 GLN A N 1
ATOM 910 C CA . GLN A 1 117 ? -8.454 -16.281 15.654 1.00 78.75 117 GLN A CA 1
ATOM 911 C C . GLN A 1 117 ? -7.920 -15.210 14.692 1.00 78.75 117 GLN A C 1
ATOM 913 O O . GLN A 1 117 ? -8.205 -15.265 13.498 1.00 78.75 117 GLN A O 1
ATOM 918 N N . SER A 1 118 ? -7.073 -14.290 15.174 1.00 81.69 118 SER A N 1
ATOM 919 C CA . SER A 1 118 ? -6.397 -13.299 14.326 1.00 81.69 118 SER A CA 1
ATOM 920 C C . SER A 1 118 ? -5.397 -13.926 13.342 1.00 81.69 118 SER A C 1
ATOM 922 O O . SER A 1 118 ? -5.055 -13.285 12.352 1.00 81.69 118 SER A O 1
ATOM 924 N N . PHE A 1 119 ? -4.977 -15.180 13.549 1.00 82.81 119 PHE A N 1
ATOM 925 C CA . PHE A 1 119 ? -4.140 -15.960 12.625 1.00 82.81 119 PHE A CA 1
ATOM 926 C C . PHE A 1 119 ? -4.934 -16.995 11.811 1.00 82.81 119 PHE A C 1
ATOM 928 O O . PHE A 1 119 ? -4.379 -17.628 10.914 1.00 82.81 119 PHE A O 1
ATOM 935 N N . SER A 1 120 ? -6.235 -17.161 12.075 1.00 84.81 120 SER A N 1
ATOM 936 C CA . SER A 1 120 ? -7.078 -18.117 11.351 1.00 84.81 120 SER A CA 1
ATOM 937 C C . SER A 1 120 ? -7.254 -17.691 9.897 1.00 84.81 120 SER A C 1
ATOM 939 O O . SER A 1 120 ? -7.841 -16.647 9.607 1.00 84.81 120 SER A O 1
ATOM 941 N N . PHE A 1 121 ? -6.778 -18.516 8.963 1.00 85.94 121 PHE A N 1
ATOM 942 C CA . PHE A 1 121 ? -6.922 -18.242 7.535 1.00 85.94 121 PHE A CA 1
ATOM 943 C C . PHE A 1 121 ? -8.394 -18.147 7.118 1.00 85.94 121 PHE A C 1
ATOM 945 O O . PHE A 1 121 ? -8.766 -17.216 6.408 1.00 85.94 121 PHE A O 1
ATOM 952 N N . TYR A 1 122 ? -9.240 -19.063 7.600 1.00 86.25 122 TYR A N 1
ATOM 953 C CA . TYR A 1 122 ? -10.664 -19.098 7.260 1.00 86.25 122 TYR A CA 1
ATOM 954 C C . TYR A 1 122 ? -11.388 -17.831 7.727 1.00 86.25 122 TYR A C 1
ATOM 956 O O . TYR A 1 122 ? -11.968 -17.121 6.908 1.00 86.25 122 TYR A O 1
ATOM 964 N N . SER A 1 123 ? -11.285 -17.489 9.019 1.00 85.19 123 SER A N 1
ATOM 965 C CA . SER A 1 123 ? -11.979 -16.314 9.563 1.00 85.19 123 SER A CA 1
ATOM 966 C C . SER A 1 123 ? -11.464 -15.008 8.958 1.00 85.19 123 SER A C 1
ATOM 968 O O . SER A 1 123 ? -12.258 -14.122 8.646 1.00 85.19 123 SER A O 1
ATOM 970 N N . ASN A 1 124 ? -10.150 -14.885 8.747 1.00 88.62 124 ASN A N 1
ATOM 971 C CA . ASN A 1 124 ? -9.584 -13.699 8.114 1.00 88.62 124 ASN A CA 1
ATOM 972 C C . ASN A 1 124 ? -9.990 -13.578 6.643 1.00 88.62 124 ASN A C 1
ATOM 974 O O . ASN A 1 124 ? -10.251 -12.466 6.192 1.00 88.62 124 ASN A O 1
ATOM 978 N N . THR A 1 125 ? -10.072 -14.687 5.903 1.00 89.00 125 THR A N 1
ATOM 979 C CA . THR A 1 125 ? -10.488 -14.679 4.491 1.00 89.00 125 THR A CA 1
ATOM 980 C C . THR A 1 125 ? -11.966 -14.338 4.351 1.00 89.00 125 THR A C 1
ATOM 982 O O . THR A 1 125 ? -12.311 -13.500 3.522 1.00 89.00 125 THR A O 1
ATOM 985 N N . ASP A 1 126 ? -12.830 -14.906 5.193 1.00 88.06 126 ASP A N 1
ATOM 986 C CA . ASP A 1 126 ? -14.253 -14.555 5.233 1.00 88.06 126 ASP A CA 1
ATOM 987 C C . ASP A 1 126 ? -14.449 -13.067 5.571 1.00 88.06 126 ASP A C 1
ATOM 989 O O . ASP A 1 126 ? -15.078 -12.317 4.818 1.00 88.06 126 ASP A O 1
ATOM 993 N N . ARG A 1 127 ? -13.781 -12.580 6.628 1.00 85.56 127 ARG A N 1
ATOM 994 C CA . ARG A 1 127 ? -13.779 -11.152 6.979 1.00 85.56 127 ARG A CA 1
ATOM 995 C C . ARG A 1 127 ? -13.240 -10.291 5.844 1.00 85.56 127 ARG A C 1
ATOM 997 O O . ARG A 1 127 ? -13.801 -9.228 5.601 1.00 85.56 127 ARG A O 1
ATOM 1004 N N . LEU A 1 128 ? -12.199 -10.720 5.135 1.00 86.56 128 LEU A N 1
ATOM 1005 C CA . LEU A 1 128 ? -11.611 -9.985 4.016 1.00 86.56 128 LEU A CA 1
ATOM 1006 C C . LEU A 1 128 ? -12.575 -9.878 2.829 1.00 86.56 128 LEU A C 1
ATOM 1008 O O . LEU A 1 128 ? -12.749 -8.776 2.303 1.00 86.56 128 LEU A O 1
ATOM 1012 N N . LEU A 1 129 ? -13.201 -10.995 2.446 1.00 88.12 129 LEU A N 1
ATOM 1013 C CA . LEU A 1 129 ? -14.136 -11.107 1.324 1.00 88.12 129 LEU A CA 1
ATOM 1014 C C . LEU A 1 129 ? -15.528 -10.548 1.637 1.00 88.12 129 LEU A C 1
ATOM 1016 O O . LEU A 1 129 ? -16.292 -10.265 0.715 1.00 88.12 129 LEU A O 1
ATOM 1020 N N . SER A 1 130 ? -15.846 -10.326 2.914 1.00 86.19 130 SER A N 1
ATOM 1021 C CA . SER A 1 130 ? -17.120 -9.743 3.326 1.00 86.19 130 SER A CA 1
ATOM 1022 C C . SER A 1 130 ? -17.351 -8.362 2.691 1.00 86.19 130 SER A C 1
ATOM 1024 O O . SER A 1 130 ? -16.605 -7.403 2.906 1.00 86.19 130 SER A O 1
ATOM 1026 N N . THR A 1 131 ? -18.434 -8.234 1.924 1.00 80.75 131 THR A N 1
ATOM 1027 C CA . THR A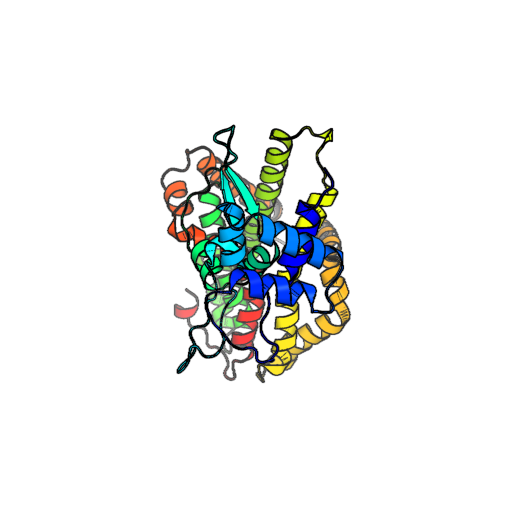 1 131 ? -18.852 -6.976 1.276 1.00 80.75 131 THR A CA 1
ATOM 1028 C C . THR A 1 131 ? -19.849 -6.178 2.122 1.00 80.75 131 THR A C 1
ATOM 1030 O O . THR A 1 131 ? -20.600 -5.353 1.595 1.00 80.75 131 THR A O 1
ATOM 1033 N N . GLY A 1 132 ? -19.928 -6.467 3.424 1.00 69.38 132 GLY A N 1
ATOM 1034 C CA . GLY A 1 132 ? -20.796 -5.750 4.351 1.00 69.38 132 GLY A CA 1
ATOM 1035 C C . GLY A 1 132 ? -20.407 -4.274 4.405 1.00 69.38 132 GLY A C 1
ATOM 1036 O O . GLY A 1 132 ? -19.242 -3.947 4.622 1.00 69.38 132 GLY A O 1
ATOM 1037 N N . ASN A 1 133 ? -21.375 -3.381 4.191 1.00 56.41 133 ASN A N 1
ATOM 1038 C CA . ASN A 1 133 ? -21.150 -1.946 4.330 1.00 56.41 133 ASN A CA 1
ATOM 1039 C C . ASN A 1 133 ? -20.909 -1.630 5.814 1.00 56.41 133 ASN A C 1
ATOM 1041 O O . ASN A 1 133 ? -21.852 -1.650 6.609 1.00 56.41 133 ASN A O 1
ATOM 1045 N N . GLU A 1 134 ? -19.677 -1.286 6.191 1.00 61.81 134 GLU A N 1
ATOM 1046 C CA . GLU A 1 134 ? -19.467 -0.500 7.405 1.00 61.81 134 GLU A CA 1
ATOM 1047 C C . GLU A 1 134 ? -20.204 0.830 7.208 1.00 61.81 134 GLU A C 1
ATOM 1049 O O . GLU A 1 134 ? -19.956 1.556 6.246 1.00 61.81 134 GLU A O 1
ATOM 1054 N N . LYS A 1 135 ? -21.154 1.145 8.097 1.00 54.22 135 LYS A N 1
ATOM 1055 C CA . LYS A 1 135 ? -22.083 2.284 7.949 1.00 54.22 135 LYS A CA 1
ATOM 1056 C C . LYS A 1 135 ? -21.399 3.663 7.857 1.00 54.22 135 LYS A C 1
ATOM 1058 O O . LYS A 1 135 ? -22.071 4.635 7.538 1.00 54.22 135 LYS A O 1
ATOM 1063 N N . ASP A 1 136 ? -20.084 3.732 8.070 1.00 59.69 136 ASP A N 1
ATOM 1064 C CA . ASP A 1 136 ? -19.295 4.964 8.162 1.00 59.69 136 ASP A CA 1
ATOM 1065 C C . ASP A 1 136 ? -18.133 5.057 7.148 1.00 59.69 136 ASP A C 1
ATOM 1067 O O . ASP A 1 136 ? -17.259 5.916 7.292 1.00 59.69 136 ASP A O 1
ATOM 1071 N N . THR A 1 137 ? -18.071 4.188 6.131 1.00 70.25 137 THR A N 1
ATOM 1072 C CA . THR A 1 137 ? -17.008 4.233 5.106 1.00 70.25 137 THR A CA 1
ATOM 1073 C C . THR A 1 137 ? -17.481 4.892 3.813 1.00 70.25 137 THR A C 1
ATOM 1075 O O . THR A 1 137 ? -18.499 4.503 3.242 1.00 70.25 137 THR A O 1
ATOM 1078 N N . ILE A 1 138 ? -16.717 5.868 3.312 1.00 79.44 138 ILE A N 1
ATOM 1079 C CA . ILE A 1 138 ? -17.001 6.542 2.039 1.00 79.44 138 ILE A CA 1
ATOM 1080 C C . ILE A 1 138 ? -16.657 5.587 0.885 1.00 79.44 138 ILE A C 1
ATOM 1082 O O . ILE A 1 138 ? -15.484 5.360 0.592 1.00 79.44 138 ILE A O 1
ATOM 1086 N N . GLY A 1 139 ? -17.684 5.047 0.221 1.00 81.56 139 GLY A N 1
ATOM 1087 C CA . GLY A 1 139 ? -17.556 3.998 -0.799 1.00 81.56 139 GLY A CA 1
ATOM 1088 C C . GLY A 1 139 ? -16.557 4.310 -1.919 1.00 81.56 139 GLY A C 1
ATOM 1089 O O . GLY A 1 139 ? -15.731 3.464 -2.259 1.00 81.56 139 GLY A O 1
ATOM 1090 N N . CYS A 1 140 ? -16.559 5.545 -2.430 1.00 86.62 140 CYS A N 1
ATOM 1091 C CA . CYS A 1 140 ? -15.734 5.943 -3.574 1.00 86.62 140 CYS A CA 1
ATOM 1092 C C . CYS A 1 140 ? -14.218 5.862 -3.316 1.00 86.62 140 CYS A C 1
ATOM 1094 O O . CYS A 1 140 ? -13.430 5.752 -4.259 1.00 86.62 140 CYS A O 1
ATOM 1096 N N . PHE A 1 141 ? -13.795 5.859 -2.047 1.00 87.19 141 PHE A N 1
ATOM 1097 C CA . PHE A 1 141 ? -12.391 5.710 -1.668 1.00 87.19 141 PHE A CA 1
ATOM 1098 C C . PHE A 1 141 ? -11.862 4.315 -2.012 1.00 87.19 141 PHE A C 1
ATOM 1100 O O . PHE A 1 141 ? -10.682 4.176 -2.331 1.00 87.19 141 PHE A O 1
ATOM 1107 N N . HIS A 1 142 ? -12.714 3.287 -1.967 1.00 87.50 142 HIS A N 1
ATOM 1108 C CA . HIS A 1 142 ? -12.314 1.915 -2.272 1.00 87.50 142 HIS A CA 1
ATOM 1109 C C . HIS A 1 142 ? -11.934 1.763 -3.747 1.00 87.50 142 HIS A C 1
ATOM 1111 O O . HIS A 1 142 ? -10.840 1.282 -4.046 1.00 87.50 142 HIS A O 1
ATOM 1117 N N . GLY A 1 143 ? -12.780 2.246 -4.664 1.00 88.12 143 GLY A N 1
ATOM 1118 C CA . GLY A 1 143 ? -12.481 2.217 -6.094 1.00 88.12 143 GLY A CA 1
ATOM 1119 C C . GLY A 1 143 ? -11.300 3.106 -6.478 1.00 88.12 143 GLY A C 1
ATOM 1120 O O . GLY A 1 143 ? -10.441 2.685 -7.250 1.00 88.12 143 GLY A O 1
ATOM 1121 N N . PHE A 1 144 ? -11.188 4.301 -5.891 1.00 88.75 144 PHE A N 1
ATOM 1122 C CA . PHE A 1 144 ? -10.096 5.218 -6.226 1.00 88.75 144 PHE A CA 1
ATOM 1123 C C . PHE A 1 144 ? -8.714 4.686 -5.811 1.00 88.75 144 PHE A C 1
ATOM 1125 O O . PHE A 1 144 ? -7.744 4.817 -6.564 1.00 88.75 144 PHE A O 1
ATOM 1132 N N . ARG A 1 145 ? -8.614 4.021 -4.650 1.00 88.44 145 ARG A N 1
ATOM 1133 C CA . ARG A 1 145 ? -7.385 3.313 -4.236 1.00 88.44 145 ARG A CA 1
ATOM 1134 C C . ARG A 1 145 ? -6.948 2.276 -5.238 1.00 88.44 145 ARG A C 1
ATOM 1136 O O . ARG A 1 145 ? -5.759 2.146 -5.497 1.00 88.44 145 ARG A O 1
ATOM 1143 N N . LEU A 1 146 ? -7.905 1.517 -5.752 1.00 89.62 146 LEU A N 1
ATOM 1144 C CA . LEU A 1 146 ? -7.601 0.450 -6.679 1.00 89.62 146 LEU A CA 1
ATOM 1145 C C . LEU A 1 146 ? -7.098 1.011 -8.006 1.00 89.62 146 LEU A C 1
ATOM 1147 O O . LEU A 1 146 ? -6.066 0.568 -8.487 1.00 89.62 146 LEU A O 1
ATOM 1151 N N . ILE A 1 147 ? -7.790 2.005 -8.568 1.00 88.94 147 ILE A N 1
ATOM 1152 C CA . ILE A 1 147 ? -7.398 2.619 -9.842 1.00 88.94 147 ILE A CA 1
ATOM 1153 C C . ILE A 1 147 ? -6.002 3.234 -9.729 1.00 88.94 147 ILE A C 1
ATOM 1155 O O . ILE A 1 147 ? -5.138 2.939 -10.550 1.00 88.94 147 ILE A O 1
ATOM 1159 N N . SER A 1 148 ? -5.756 4.031 -8.684 1.00 90.31 148 SER A N 1
ATOM 1160 C CA . SER A 1 148 ? -4.432 4.625 -8.457 1.00 90.31 148 SER A CA 1
ATOM 1161 C C . SER A 1 148 ? -3.340 3.566 -8.294 1.00 90.31 148 SER A C 1
ATOM 1163 O O . SER A 1 148 ? -2.287 3.685 -8.913 1.00 90.31 148 SER A O 1
ATOM 1165 N N . LEU A 1 149 ? -3.601 2.491 -7.545 1.00 90.75 149 LEU A N 1
ATOM 1166 C CA . LEU A 1 149 ? -2.661 1.381 -7.402 1.00 90.75 149 LEU A CA 1
ATOM 1167 C C . LEU A 1 149 ? -2.400 0.643 -8.725 1.00 90.75 149 LEU A C 1
ATOM 1169 O O . LEU A 1 149 ? -1.254 0.311 -9.012 1.00 90.75 149 LEU A O 1
ATOM 1173 N N . LEU A 1 150 ? -3.431 0.385 -9.532 1.00 90.44 150 LEU A N 1
ATOM 1174 C CA . LEU A 1 150 ? -3.287 -0.318 -10.809 1.00 90.44 150 LEU A CA 1
ATOM 1175 C C . LEU A 1 150 ? -2.371 0.449 -11.766 1.00 90.44 150 LEU A C 1
ATOM 1177 O O . LEU A 1 150 ? -1.476 -0.154 -12.352 1.00 90.44 150 LEU A O 1
ATOM 1181 N N . PHE A 1 151 ? -2.528 1.771 -11.876 1.00 90.00 151 PHE A N 1
ATOM 1182 C CA . PHE A 1 151 ? -1.639 2.589 -12.706 1.00 90.00 151 PHE A CA 1
ATOM 1183 C C . PHE A 1 151 ? -0.190 2.594 -12.198 1.00 90.00 151 PHE A C 1
ATOM 1185 O O . PHE A 1 151 ? 0.730 2.539 -13.012 1.00 90.00 151 PHE A O 1
ATOM 1192 N N . ILE A 1 152 ? 0.024 2.590 -10.877 1.00 90.38 152 ILE A N 1
ATOM 1193 C CA . ILE A 1 152 ? 1.366 2.460 -10.280 1.00 90.38 152 ILE A CA 1
ATOM 1194 C C . ILE A 1 152 ? 1.989 1.102 -10.643 1.00 90.38 152 ILE A C 1
ATOM 1196 O O . ILE A 1 152 ? 3.143 1.046 -11.062 1.00 90.38 152 ILE A O 1
ATOM 1200 N N . ILE A 1 153 ? 1.223 0.011 -10.541 1.00 90.62 153 ILE A N 1
ATOM 1201 C CA . ILE A 1 153 ? 1.690 -1.338 -10.891 1.00 90.62 153 ILE A CA 1
ATOM 1202 C C . ILE A 1 153 ? 2.048 -1.423 -12.378 1.00 90.62 153 ILE A C 1
ATOM 1204 O O . ILE A 1 153 ? 3.134 -1.894 -12.707 1.00 90.62 153 ILE A O 1
ATOM 1208 N N . ILE A 1 154 ? 1.173 -0.946 -13.271 1.00 88.31 154 ILE A N 1
ATOM 1209 C CA . ILE A 1 154 ? 1.416 -0.953 -14.723 1.00 88.31 154 ILE A CA 1
ATOM 1210 C C . ILE A 1 154 ? 2.679 -0.156 -15.057 1.00 88.31 154 ILE A C 1
ATOM 1212 O O . ILE A 1 154 ? 3.499 -0.613 -15.850 1.00 88.31 154 ILE A O 1
ATOM 1216 N N . TYR A 1 155 ? 2.871 1.001 -14.423 1.00 88.38 155 TYR A N 1
ATOM 1217 C CA . TYR A 1 155 ? 4.086 1.788 -14.594 1.00 88.38 155 TYR A CA 1
ATOM 1218 C C . TYR A 1 155 ? 5.341 1.025 -14.180 1.00 88.38 155 TYR A C 1
ATOM 1220 O O . TYR A 1 155 ? 6.283 0.971 -14.963 1.00 88.38 155 TYR A O 1
ATOM 1228 N N . HIS A 1 156 ? 5.355 0.393 -13.004 1.00 88.75 156 HIS A N 1
ATOM 1229 C CA . HIS A 1 156 ? 6.519 -0.380 -12.569 1.00 88.75 156 HIS A CA 1
ATOM 1230 C C . HIS A 1 156 ? 6.787 -1.585 -13.473 1.00 88.75 156 HIS A C 1
ATOM 1232 O O . HIS A 1 156 ? 7.939 -1.852 -13.791 1.00 88.75 156 HIS A O 1
ATOM 1238 N N . ILE A 1 157 ? 5.752 -2.270 -13.965 1.00 86.50 157 ILE A N 1
ATOM 1239 C CA . ILE A 1 157 ? 5.930 -3.315 -14.985 1.00 86.50 157 ILE A CA 1
ATOM 1240 C C . ILE A 1 157 ? 6.613 -2.722 -16.222 1.00 86.50 157 ILE A C 1
ATOM 1242 O O . ILE A 1 157 ? 7.593 -3.278 -16.713 1.00 86.50 157 ILE A O 1
ATOM 1246 N N . TYR A 1 158 ? 6.124 -1.576 -16.697 1.00 80.25 158 TYR A N 1
ATOM 1247 C CA . TYR A 1 158 ? 6.645 -0.912 -17.884 1.00 80.25 158 TYR A CA 1
ATOM 1248 C C . TYR A 1 158 ? 8.098 -0.447 -17.723 1.00 80.25 158 TYR A C 1
ATOM 1250 O O . TYR A 1 158 ? 8.907 -0.674 -18.619 1.00 80.25 158 TYR A O 1
ATOM 1258 N N . THR A 1 159 ? 8.451 0.201 -16.609 1.00 80.88 159 THR A N 1
ATOM 1259 C CA . THR A 1 159 ? 9.799 0.746 -16.398 1.00 80.88 159 THR A CA 1
ATOM 1260 C C . THR A 1 159 ? 10.825 -0.328 -16.077 1.00 80.88 159 THR A C 1
ATOM 1262 O O . THR A 1 159 ? 11.927 -0.280 -16.614 1.00 80.88 159 THR A O 1
ATOM 1265 N N . GLU A 1 160 ? 10.478 -1.318 -15.250 1.00 80.31 160 GLU A N 1
ATOM 1266 C CA . GLU A 1 160 ? 11.398 -2.413 -14.914 1.00 80.31 160 GLU A CA 1
ATOM 1267 C C . GLU A 1 160 ? 11.683 -3.280 -16.156 1.00 80.31 160 GLU A C 1
ATOM 1269 O O . GLU A 1 160 ? 12.814 -3.718 -16.366 1.00 80.31 160 GLU A O 1
ATOM 1274 N N . ALA A 1 161 ? 10.701 -3.450 -17.053 1.00 78.06 161 ALA A N 1
ATOM 1275 C CA . ALA A 1 161 ? 10.874 -4.182 -18.310 1.00 78.06 161 ALA A CA 1
ATOM 1276 C C . ALA A 1 161 ? 11.819 -3.502 -19.325 1.00 78.06 161 ALA A C 1
ATOM 1278 O O . ALA A 1 161 ? 12.240 -4.155 -20.281 1.00 78.06 161 ALA A O 1
ATOM 1279 N N . GLN A 1 162 ? 12.189 -2.226 -19.141 1.00 77.69 162 GLN A N 1
ATOM 1280 C CA . GLN A 1 162 ? 13.114 -1.520 -20.044 1.00 77.69 162 GLN A CA 1
ATOM 1281 C C . GLN A 1 162 ? 14.543 -2.065 -19.962 1.00 77.69 162 GLN A C 1
ATOM 1283 O O . GLN A 1 162 ? 15.244 -2.116 -20.970 1.00 77.69 162 GLN A O 1
ATOM 1288 N N . LEU A 1 163 ? 14.971 -2.483 -18.770 1.00 72.56 163 LEU A N 1
ATOM 1289 C CA . LEU A 1 163 ? 16.346 -2.893 -18.482 1.00 72.56 163 LEU A CA 1
ATOM 1290 C C . LEU A 1 163 ? 16.787 -4.172 -19.216 1.00 72.56 163 LEU A C 1
ATOM 1292 O O . LEU A 1 163 ? 17.846 -4.149 -19.841 1.00 72.56 163 LEU A O 1
ATOM 1296 N N . PRO A 1 164 ? 16.019 -5.279 -19.200 1.00 74.81 164 PRO A N 1
ATOM 1297 C CA . PRO A 1 164 ? 16.363 -6.481 -19.959 1.00 74.81 164 PRO A CA 1
ATOM 1298 C C . PRO A 1 164 ? 15.902 -6.427 -21.426 1.00 74.81 164 PRO A C 1
ATOM 1300 O O . PRO A 1 164 ? 15.933 -7.457 -22.104 1.00 74.81 164 PRO A O 1
ATOM 1303 N N . SER A 1 165 ? 15.421 -5.281 -21.928 1.00 77.31 165 SER A N 1
ATOM 1304 C CA . SER A 1 165 ? 14.854 -5.216 -23.274 1.00 77.31 165 SER A CA 1
ATOM 1305 C C . SER A 1 165 ? 15.925 -5.184 -24.363 1.00 77.31 165 SER A C 1
ATOM 1307 O O . SER A 1 165 ? 16.836 -4.359 -24.337 1.00 77.31 165 SER A O 1
ATOM 1309 N N . ALA A 1 166 ? 15.775 -6.037 -25.379 1.00 80.19 166 ALA A N 1
ATOM 1310 C CA . ALA A 1 166 ? 16.641 -6.016 -26.561 1.00 80.19 166 ALA A CA 1
ATOM 1311 C C . ALA A 1 166 ? 16.335 -4.850 -27.520 1.00 80.19 166 ALA A C 1
ATOM 1313 O O . ALA A 1 166 ? 17.147 -4.539 -28.389 1.00 80.19 166 ALA A O 1
ATOM 1314 N N . ASN A 1 167 ? 15.172 -4.204 -27.386 1.00 81.88 167 ASN A N 1
ATOM 1315 C CA . ASN A 1 167 ? 14.682 -3.196 -28.323 1.00 81.88 167 ASN A CA 1
ATOM 1316 C C . ASN A 1 167 ? 14.185 -1.920 -27.624 1.00 81.88 167 ASN A C 1
ATOM 1318 O O . ASN A 1 167 ? 13.094 -1.417 -27.902 1.00 81.88 167 ASN A O 1
ATOM 1322 N N . LEU A 1 168 ? 15.033 -1.354 -26.760 1.00 78.62 168 LEU A N 1
ATOM 1323 C CA . LEU A 1 168 ? 14.752 -0.130 -26.000 1.00 78.62 168 LEU A CA 1
ATOM 1324 C C . LEU A 1 168 ? 14.247 1.033 -26.874 1.00 78.62 168 LEU A C 1
ATOM 1326 O O . LEU A 1 168 ? 13.332 1.746 -26.473 1.00 78.62 168 LEU A O 1
ATOM 1330 N N . MET A 1 169 ? 14.776 1.199 -28.091 1.00 79.88 169 MET A N 1
ATOM 1331 C CA . MET A 1 169 ? 14.340 2.267 -29.004 1.00 79.88 169 MET A CA 1
ATOM 1332 C C . MET A 1 169 ? 12.854 2.172 -29.373 1.00 79.88 169 MET A C 1
ATOM 1334 O O . MET A 1 169 ? 12.169 3.189 -29.403 1.00 79.88 169 MET A O 1
ATOM 1338 N N . SER A 1 170 ? 12.322 0.962 -29.574 1.00 75.44 170 SER A N 1
ATOM 1339 C CA . SER A 1 170 ? 10.893 0.768 -29.853 1.00 75.44 170 SER A CA 1
ATOM 1340 C C . SER A 1 170 ? 10.017 1.121 -28.648 1.00 75.44 170 SER A C 1
ATOM 1342 O O . SER A 1 170 ? 8.894 1.593 -28.816 1.00 75.44 170 SER A O 1
ATOM 1344 N N . ILE A 1 171 ? 10.532 0.916 -27.432 1.00 73.69 171 ILE A N 1
ATOM 1345 C CA . ILE A 1 171 ? 9.856 1.302 -26.188 1.00 73.69 171 ILE A CA 1
ATOM 1346 C C . ILE A 1 171 ? 9.824 2.830 -26.057 1.00 73.69 171 ILE A C 1
ATOM 1348 O O . ILE A 1 171 ? 8.778 3.397 -25.750 1.00 73.69 171 ILE A O 1
ATOM 1352 N N . LEU A 1 172 ? 10.942 3.506 -26.344 1.00 74.25 172 LEU A N 1
ATOM 1353 C CA . LEU A 1 172 ? 11.028 4.970 -26.321 1.00 74.25 172 LEU A CA 1
ATOM 1354 C C . LEU A 1 172 ? 10.111 5.617 -27.368 1.00 74.25 172 LEU A C 1
ATOM 1356 O O . LEU A 1 172 ? 9.425 6.586 -27.061 1.00 74.25 172 LEU A O 1
ATOM 1360 N N . GLU A 1 173 ? 10.016 5.053 -28.573 1.00 74.75 173 GLU A N 1
ATOM 1361 C CA . GLU A 1 173 ? 9.048 5.510 -29.579 1.00 74.75 173 GLU A CA 1
ATOM 1362 C C . GLU A 1 173 ? 7.595 5.328 -29.118 1.00 74.75 173 GLU A C 1
ATOM 1364 O O . GLU A 1 173 ? 6.756 6.197 -29.364 1.00 74.75 173 GLU A O 1
ATOM 1369 N N . GLY A 1 174 ? 7.302 4.232 -28.408 1.00 68.75 174 GLY A N 1
ATOM 1370 C CA . GLY A 1 174 ? 5.988 3.961 -27.823 1.00 68.75 174 GLY A CA 1
ATOM 1371 C C . GLY A 1 174 ? 5.547 5.003 -26.792 1.00 68.75 174 GLY A C 1
ATOM 1372 O O . GLY A 1 174 ? 4.348 5.244 -26.655 1.00 68.75 174 GLY A O 1
ATOM 1373 N N . GLN A 1 175 ? 6.486 5.691 -26.129 1.00 70.44 175 GLN A N 1
ATOM 1374 C CA . GLN A 1 175 ? 6.173 6.785 -25.199 1.00 70.44 175 GLN A CA 1
ATOM 1375 C C . GLN A 1 175 ? 5.497 7.971 -25.885 1.00 70.44 175 GLN A C 1
ATOM 1377 O O . GLN A 1 175 ? 4.778 8.709 -25.222 1.00 70.44 175 GLN A O 1
ATOM 1382 N N . ASN A 1 176 ? 5.624 8.133 -27.203 1.00 69.38 176 ASN A N 1
ATOM 1383 C CA . ASN A 1 176 ? 4.906 9.187 -27.922 1.00 69.38 176 ASN A CA 1
ATOM 1384 C C . ASN A 1 176 ? 3.393 8.927 -28.023 1.00 69.38 176 ASN A C 1
ATOM 1386 O O . ASN A 1 176 ? 2.636 9.828 -28.385 1.00 69.38 176 ASN A O 1
ATOM 1390 N N . ASN A 1 177 ? 2.925 7.721 -27.685 1.00 75.06 177 ASN A N 1
ATOM 1391 C CA . ASN A 1 177 ? 1.502 7.422 -27.658 1.00 75.06 177 ASN A CA 1
ATOM 1392 C C . ASN A 1 177 ? 0.819 8.128 -26.487 1.00 75.06 177 ASN A C 1
ATOM 1394 O O . ASN A 1 177 ? 1.193 7.963 -25.326 1.00 75.06 177 ASN A O 1
ATOM 1398 N N . PHE A 1 178 ? -0.263 8.844 -26.793 1.00 76.06 178 PHE A N 1
ATOM 1399 C CA . PHE A 1 178 ? -1.048 9.585 -25.808 1.00 76.06 178 PHE A CA 1
ATOM 1400 C C . PHE A 1 178 ? -1.523 8.715 -24.632 1.00 76.06 178 PHE A C 1
ATOM 1402 O O . PHE A 1 178 ? -1.444 9.141 -23.485 1.00 76.06 178 PHE A O 1
ATOM 1409 N N . MET A 1 179 ? -1.962 7.478 -24.889 1.00 74.06 179 MET A N 1
ATOM 1410 C CA . MET A 1 179 ? -2.437 6.584 -23.822 1.00 74.06 179 MET A CA 1
ATOM 1411 C C . MET A 1 179 ? -1.324 6.177 -22.852 1.00 74.06 179 MET A C 1
ATOM 1413 O O . MET A 1 179 ? -1.566 6.053 -21.651 1.00 74.06 179 MET A O 1
ATOM 1417 N N . LEU A 1 180 ? -0.089 6.051 -23.342 1.00 74.38 180 LEU A N 1
ATOM 1418 C CA . LEU A 1 180 ? 1.048 5.675 -22.509 1.00 74.38 180 LEU A CA 1
ATOM 1419 C C . LEU A 1 180 ? 1.511 6.834 -21.615 1.00 74.38 180 LEU A C 1
ATOM 1421 O O . LEU A 1 180 ? 2.111 6.583 -20.575 1.00 74.38 180 LEU A O 1
ATOM 1425 N N . GLN A 1 181 ? 1.151 8.083 -21.938 1.00 78.81 181 GLN A N 1
ATOM 1426 C CA . GLN A 1 181 ? 1.448 9.251 -21.098 1.00 78.81 181 GLN A CA 1
ATOM 1427 C C . GLN A 1 181 ? 0.795 9.169 -19.713 1.00 78.81 181 GLN A C 1
ATOM 1429 O O . GLN A 1 181 ? 1.377 9.616 -18.726 1.00 78.81 181 GLN A O 1
ATOM 1434 N N . ILE A 1 182 ? -0.391 8.560 -19.611 1.00 79.12 182 ILE A N 1
ATOM 1435 C CA . ILE A 1 182 ? -1.077 8.355 -18.324 1.00 79.12 182 ILE A CA 1
ATOM 1436 C C . ILE A 1 182 ? -0.274 7.401 -17.428 1.00 79.12 182 ILE A C 1
ATOM 1438 O O . ILE A 1 182 ? -0.251 7.568 -16.208 1.00 79.12 182 ILE A O 1
ATOM 1442 N N . VAL A 1 183 ? 0.393 6.420 -18.040 1.00 78.62 183 VAL A N 1
ATOM 1443 C CA . VAL A 1 183 ? 1.224 5.427 -17.355 1.00 78.62 183 VAL A CA 1
ATOM 1444 C C . VAL A 1 183 ? 2.597 6.010 -17.029 1.00 78.62 183 VAL A C 1
ATOM 1446 O O . VAL A 1 183 ? 3.039 5.901 -15.893 1.00 78.62 183 VAL A O 1
ATOM 1449 N N . THR A 1 184 ? 3.270 6.675 -17.972 1.00 74.88 184 THR A N 1
ATOM 1450 C CA . THR A 1 184 ? 4.619 7.233 -17.758 1.00 74.88 184 THR A CA 1
ATOM 1451 C C . THR A 1 184 ? 4.640 8.371 -16.736 1.00 74.88 184 THR A C 1
ATOM 1453 O O . THR A 1 184 ? 5.650 8.557 -16.062 1.00 74.88 184 THR A O 1
ATOM 1456 N N . ASN A 1 185 ? 3.523 9.080 -16.537 1.00 77.19 185 ASN A N 1
ATOM 1457 C CA . ASN A 1 185 ? 3.358 10.085 -15.479 1.00 77.19 185 ASN A CA 1
ATOM 1458 C C . ASN A 1 185 ? 2.872 9.485 -14.139 1.00 77.19 185 ASN A C 1
ATOM 1460 O O . ASN A 1 185 ? 2.150 10.136 -13.379 1.00 77.19 185 ASN A O 1
ATOM 1464 N N . ALA A 1 186 ? 3.283 8.257 -13.804 1.00 78.81 186 ALA A N 1
ATOM 1465 C CA . ALA A 1 186 ? 2.853 7.548 -12.594 1.00 78.81 186 ALA A CA 1
ATOM 1466 C C . ALA A 1 186 ? 3.107 8.270 -11.268 1.00 78.81 186 ALA A C 1
ATOM 1468 O O . ALA A 1 186 ? 2.403 8.007 -10.292 1.00 78.81 186 ALA A O 1
ATOM 1469 N N . GLY A 1 187 ? 4.050 9.217 -11.227 1.00 82.38 187 GLY A N 1
ATOM 1470 C CA . GLY A 1 187 ? 4.261 10.069 -10.054 1.00 82.38 187 GLY A CA 1
ATOM 1471 C C . GLY A 1 187 ? 2.973 10.753 -9.576 1.00 82.38 187 GLY A C 1
ATOM 1472 O O . GLY A 1 187 ? 2.734 10.836 -8.373 1.00 82.38 187 GLY A O 1
ATOM 1473 N N . LEU A 1 188 ? 2.087 11.136 -10.501 1.00 82.44 188 LEU A N 1
ATOM 1474 C CA . LEU A 1 188 ? 0.784 11.723 -10.180 1.00 82.44 188 LEU A CA 1
ATOM 1475 C C . LEU A 1 188 ? -0.156 10.713 -9.490 1.00 82.44 188 LEU A C 1
ATOM 1477 O O . LEU A 1 188 ? -0.890 11.059 -8.560 1.00 82.44 188 LEU A O 1
ATOM 1481 N N . TRP A 1 189 ? -0.122 9.439 -9.887 1.00 86.81 189 TRP A N 1
ATOM 1482 C CA . TRP A 1 189 ? -0.918 8.381 -9.254 1.00 86.81 189 TRP A CA 1
ATOM 1483 C C . TRP A 1 189 ? -0.417 8.037 -7.845 1.00 86.81 189 TRP A C 1
ATOM 1485 O O . TRP A 1 189 ? -1.228 7.791 -6.949 1.00 86.81 189 TRP A O 1
ATOM 1495 N N . VAL A 1 190 ? 0.899 8.105 -7.617 1.00 85.69 190 VAL A N 1
ATOM 1496 C CA . VAL A 1 190 ? 1.501 7.975 -6.279 1.00 85.69 190 VAL A CA 1
ATOM 1497 C C . VAL A 1 190 ? 1.034 9.110 -5.359 1.00 85.69 190 VAL A C 1
ATOM 1499 O O . VAL A 1 190 ? 0.615 8.859 -4.226 1.00 85.69 190 VAL A O 1
ATOM 1502 N N . GLU A 1 191 ? 1.025 10.355 -5.848 1.00 82.69 191 GLU A N 1
ATOM 1503 C CA . GLU A 1 191 ? 0.519 11.515 -5.098 1.00 82.69 191 GLU A CA 1
ATOM 1504 C C . GLU A 1 191 ? -0.965 11.360 -4.729 1.00 82.69 191 GLU A C 1
ATOM 1506 O O . GLU A 1 191 ? -1.349 11.595 -3.580 1.00 82.69 191 GLU A O 1
ATOM 1511 N N . ALA A 1 192 ? -1.794 10.887 -5.663 1.00 86.56 192 ALA A N 1
ATOM 1512 C CA . ALA A 1 192 ? -3.204 10.588 -5.422 1.00 86.56 192 ALA A CA 1
ATOM 1513 C C . ALA A 1 192 ? -3.413 9.526 -4.322 1.00 86.56 192 ALA A C 1
ATOM 1515 O O . ALA A 1 192 ? -4.277 9.683 -3.452 1.00 86.56 192 ALA A O 1
ATOM 1516 N N . PHE A 1 193 ? -2.604 8.463 -4.320 1.00 85.31 193 PHE A N 1
ATOM 1517 C CA . PHE A 1 193 ? -2.670 7.403 -3.310 1.00 85.31 193 PHE A CA 1
ATOM 1518 C C . PHE A 1 193 ? -2.312 7.917 -1.901 1.00 85.31 193 PHE A C 1
ATOM 1520 O O . PHE A 1 193 ? -2.982 7.591 -0.908 1.00 85.31 193 PHE A O 1
ATOM 1527 N N . PHE A 1 194 ? -1.284 8.767 -1.796 1.00 82.38 194 PHE A N 1
ATOM 1528 C CA . PHE A 1 194 ? -0.891 9.381 -0.525 1.00 82.38 194 PHE A CA 1
ATOM 1529 C C . PHE A 1 194 ? -1.887 10.431 -0.036 1.00 82.38 194 PHE A C 1
ATOM 1531 O O . PHE A 1 194 ? -2.203 10.436 1.157 1.00 82.38 194 PHE A O 1
ATOM 1538 N N . LEU A 1 195 ? -2.435 11.258 -0.931 1.00 83.94 195 LEU A N 1
ATOM 1539 C CA . LEU A 1 195 ? -3.488 12.228 -0.615 1.00 83.94 195 LEU A CA 1
ATOM 1540 C C . LEU A 1 195 ? -4.668 11.541 0.077 1.00 83.94 195 LEU A C 1
ATOM 1542 O O . LEU A 1 195 ? -5.134 11.977 1.129 1.00 83.94 195 LEU A O 1
ATOM 1546 N N . LEU A 1 196 ? -5.104 10.410 -0.473 1.00 85.94 196 LEU A N 1
ATOM 1547 C CA . LEU A 1 196 ? -6.209 9.639 0.073 1.00 85.94 196 LEU A CA 1
ATOM 1548 C C . LEU A 1 196 ? -5.909 9.067 1.466 1.00 85.94 196 LEU A C 1
ATOM 1550 O O . LEU A 1 196 ? -6.764 9.048 2.356 1.00 85.94 196 LEU A O 1
ATOM 1554 N N . SER A 1 197 ? -4.678 8.594 1.660 1.00 83.69 197 SER A N 1
ATOM 1555 C CA . SER A 1 197 ? -4.201 8.090 2.949 1.00 83.69 197 SER A CA 1
ATOM 1556 C C . SER A 1 197 ? -4.134 9.206 3.998 1.00 83.69 197 SER A C 1
ATOM 1558 O O . SER A 1 197 ? -4.528 8.993 5.147 1.00 83.69 197 SER A O 1
ATOM 1560 N N . GLY A 1 198 ? -3.708 10.407 3.596 1.00 83.31 198 GLY A N 1
ATOM 1561 C CA . GLY A 1 198 ? -3.732 11.613 4.423 1.00 83.31 198 GLY A CA 1
ATOM 1562 C C . GLY A 1 198 ? -5.152 12.029 4.805 1.00 83.31 198 GLY A C 1
ATOM 1563 O O . GLY A 1 198 ? -5.429 12.246 5.986 1.00 83.31 198 GLY A O 1
ATOM 1564 N N . PHE A 1 199 ? -6.076 12.046 3.839 1.00 84.94 199 PHE A N 1
ATOM 1565 C CA . PHE A 1 199 ? -7.480 12.383 4.073 1.00 84.94 199 PHE A CA 1
ATOM 1566 C C . PHE A 1 199 ? -8.133 11.455 5.102 1.00 84.94 199 PHE A C 1
ATOM 1568 O O . PHE A 1 199 ? -8.740 11.939 6.054 1.00 84.94 199 PHE A O 1
ATOM 1575 N N . LEU A 1 200 ? -7.987 10.129 4.972 1.00 83.25 200 LEU A N 1
ATOM 1576 C CA . LEU A 1 200 ? -8.591 9.203 5.940 1.00 83.25 200 LEU A CA 1
ATOM 1577 C C . LEU A 1 200 ? -7.983 9.331 7.340 1.00 83.25 200 LEU A C 1
ATOM 1579 O O . LEU A 1 200 ? -8.697 9.170 8.329 1.00 83.25 200 LEU A O 1
ATOM 1583 N N . CYS A 1 201 ? -6.687 9.642 7.439 1.00 80.94 201 CYS A N 1
ATOM 1584 C CA . CYS A 1 201 ? -6.044 9.912 8.723 1.00 80.94 201 CYS A CA 1
ATOM 1585 C C . CYS A 1 201 ? -6.635 11.165 9.390 1.00 80.94 201 CYS A C 1
ATOM 1587 O O . CYS A 1 201 ? -6.963 11.142 10.580 1.00 80.94 201 CYS A O 1
ATOM 1589 N N . ALA A 1 202 ? -6.814 12.244 8.623 1.00 84.06 202 ALA A N 1
ATOM 1590 C CA . ALA A 1 202 ? -7.434 13.475 9.103 1.00 84.06 202 ALA A CA 1
ATOM 1591 C C . ALA A 1 202 ? -8.908 13.252 9.484 1.00 84.06 202 ALA A C 1
ATOM 1593 O O . ALA A 1 202 ? -9.324 13.612 10.584 1.00 84.06 202 ALA A O 1
ATOM 1594 N N . TYR A 1 203 ? -9.676 12.580 8.624 1.00 82.69 203 TYR A N 1
ATOM 1595 C CA . TYR A 1 203 ? -11.081 12.252 8.857 1.00 82.69 203 TYR A CA 1
ATOM 1596 C C . TYR A 1 203 ? -11.276 11.399 10.118 1.00 82.69 203 TYR A C 1
ATOM 1598 O O . TYR A 1 203 ? -12.114 11.722 10.960 1.00 82.69 203 TYR A O 1
ATOM 1606 N N . GLY A 1 204 ? -10.465 10.350 10.296 1.00 81.06 204 GLY A N 1
ATOM 1607 C CA . GLY A 1 204 ? -10.487 9.516 11.499 1.00 81.06 204 GLY A CA 1
ATOM 1608 C C . GLY A 1 204 ? -10.166 10.309 12.767 1.00 81.06 204 GLY A C 1
ATOM 1609 O O . GLY A 1 204 ? -10.862 10.177 13.768 1.00 81.06 204 GLY A O 1
ATOM 1610 N N . THR A 1 205 ? -9.175 11.203 12.704 1.00 81.56 205 THR A N 1
ATOM 1611 C CA . THR A 1 205 ? -8.810 12.073 13.834 1.00 81.56 205 THR A CA 1
ATOM 1612 C C . THR A 1 205 ? -9.957 13.008 14.219 1.00 81.56 205 THR A C 1
ATOM 1614 O O . THR A 1 205 ? -10.328 13.084 15.387 1.00 81.56 205 THR A O 1
ATOM 1617 N N . ILE A 1 206 ? -10.567 13.678 13.237 1.00 84.00 206 ILE A N 1
ATOM 1618 C CA . ILE A 1 206 ? -11.716 14.571 13.454 1.00 84.00 206 ILE A CA 1
ATOM 1619 C C . ILE A 1 206 ? -12.901 13.799 14.046 1.00 84.00 206 ILE A C 1
ATOM 1621 O O . ILE A 1 206 ? -13.609 14.311 14.912 1.00 84.00 206 ILE A O 1
ATOM 1625 N N . ARG A 1 207 ? -13.117 12.556 13.609 1.00 82.75 207 ARG A N 1
ATOM 1626 C CA . ARG A 1 207 ? -14.191 11.700 14.122 1.00 82.75 207 ARG A CA 1
ATOM 1627 C C . ARG A 1 207 ? -13.989 11.340 15.592 1.00 82.75 207 ARG A C 1
ATOM 1629 O O . ARG A 1 207 ? -14.944 11.408 16.361 1.00 82.75 207 ARG A O 1
ATOM 1636 N N . GLU A 1 208 ? -12.771 11.005 15.996 1.00 81.00 208 GLU A N 1
ATOM 1637 C CA . GLU A 1 208 ? -12.467 10.723 17.403 1.00 81.00 208 GLU A CA 1
ATOM 1638 C C . GLU A 1 208 ? -12.583 11.985 18.275 1.00 81.00 208 GLU A C 1
ATOM 1640 O O . GLU A 1 208 ? -13.147 11.928 19.368 1.00 81.00 208 GLU A O 1
ATOM 1645 N N . LEU A 1 209 ? -12.184 13.147 17.749 1.00 82.62 209 LEU A N 1
ATOM 1646 C CA . LEU A 1 209 ? -12.396 14.458 18.382 1.00 82.62 209 LEU A CA 1
ATOM 1647 C C . LEU A 1 209 ? -13.868 14.901 18.435 1.00 82.62 209 LEU A C 1
ATOM 1649 O O . LEU A 1 209 ? -14.203 15.825 19.168 1.00 82.62 209 LEU A O 1
ATOM 1653 N N . ARG A 1 210 ? -14.759 14.282 17.652 1.00 85.25 210 ARG A N 1
ATOM 1654 C CA . ARG A 1 210 ? -16.209 14.500 17.768 1.00 85.25 210 ARG A CA 1
ATOM 1655 C C . ARG A 1 210 ? -16.809 13.667 18.901 1.00 85.25 210 ARG A C 1
ATOM 1657 O O . ARG A 1 210 ? -17.758 14.109 19.536 1.00 85.25 210 ARG A O 1
ATOM 1664 N N . LYS A 1 211 ? -16.279 12.462 19.132 1.00 83.38 211 LYS A N 1
ATOM 1665 C CA . LYS A 1 211 ? -16.733 11.558 20.203 1.00 83.38 211 LYS A CA 1
ATOM 1666 C C . LYS A 1 211 ? -16.159 11.935 21.569 1.00 83.38 211 LYS A C 1
ATOM 1668 O O . LYS A 1 211 ? -16.811 11.729 22.584 1.00 83.38 211 LYS A O 1
ATOM 1673 N N . THR A 1 212 ? -14.937 12.458 21.591 1.00 79.62 212 THR A N 1
ATOM 1674 C CA . THR A 1 212 ? -14.194 12.821 22.805 1.00 79.62 212 THR A CA 1
ATOM 1675 C C . THR A 1 212 ? -13.837 14.303 22.793 1.00 79.62 212 THR A C 1
ATOM 1677 O O . THR A 1 212 ? -13.717 14.909 21.737 1.00 79.62 212 THR A O 1
ATOM 1680 N N . SER A 1 213 ? -13.640 14.920 23.960 1.00 78.69 213 SER A N 1
ATOM 1681 C CA . SER A 1 213 ? -13.129 16.297 24.022 1.00 78.69 213 SER A CA 1
ATOM 1682 C C . SER A 1 213 ? -11.662 16.355 23.576 1.00 78.69 213 SER A C 1
ATOM 1684 O O . SER A 1 213 ? -10.893 15.444 23.879 1.00 78.69 213 SER A O 1
ATOM 1686 N N . ILE A 1 214 ? -11.232 17.470 22.967 1.00 78.06 214 ILE A N 1
ATOM 1687 C CA . ILE A 1 214 ? -9.826 17.734 22.586 1.00 78.06 214 ILE A CA 1
ATOM 1688 C C . ILE A 1 214 ? -8.847 17.435 23.737 1.00 78.06 214 ILE A C 1
ATOM 1690 O O . ILE A 1 214 ? -7.754 16.931 23.499 1.00 78.06 214 ILE A O 1
ATOM 1694 N N . LYS A 1 215 ? -9.245 17.684 24.992 1.00 71.25 215 LYS A N 1
ATOM 1695 C CA . LYS A 1 215 ? -8.404 17.443 26.180 1.00 71.25 215 LYS A CA 1
ATOM 1696 C C . LYS A 1 215 ? -8.142 15.961 26.477 1.00 71.25 215 LYS A C 1
ATOM 1698 O O . LYS A 1 215 ? -7.173 15.648 27.157 1.00 71.25 215 LYS A O 1
ATOM 1703 N N . GLN A 1 216 ? -9.000 15.060 26.003 1.00 76.12 216 GLN A N 1
ATOM 1704 C CA . GLN A 1 216 ? -8.865 13.610 26.190 1.00 76.12 216 GLN A CA 1
ATOM 1705 C C . GLN A 1 216 ? -8.212 12.920 24.984 1.00 76.12 216 GLN A C 1
ATOM 1707 O O . GLN A 1 216 ? -7.946 11.719 25.033 1.00 76.12 216 GLN A O 1
ATOM 1712 N N . TYR A 1 217 ? -7.929 13.666 23.912 1.00 78.69 217 TYR A N 1
ATOM 1713 C CA . TYR A 1 217 ? -7.263 13.137 22.732 1.00 78.69 217 TYR A CA 1
ATOM 1714 C C . TYR A 1 217 ? -5.814 12.758 23.059 1.00 78.69 217 TYR A C 1
ATOM 1716 O O . TYR A 1 217 ? -5.022 13.593 23.492 1.00 78.69 217 TYR A O 1
ATOM 1724 N N . LYS A 1 218 ? -5.458 11.486 22.844 1.00 81.12 218 LYS A N 1
ATOM 1725 C CA . LYS A 1 218 ? -4.112 10.943 23.087 1.00 81.12 218 LYS A CA 1
ATOM 1726 C C . LYS A 1 218 ? -3.360 10.762 21.758 1.00 81.12 218 LYS A C 1
ATOM 1728 O O . LYS A 1 218 ? -3.326 9.649 21.229 1.00 81.12 218 LYS A O 1
ATOM 1733 N N . PRO A 1 219 ? -2.726 11.815 21.200 1.00 79.19 219 PRO A N 1
ATOM 1734 C CA . PRO A 1 219 ? -2.063 11.738 19.895 1.00 79.19 219 PRO A CA 1
ATOM 1735 C C . PRO A 1 219 ? -0.934 10.705 19.873 1.00 79.19 219 PRO A C 1
ATOM 1737 O O . PRO A 1 219 ? -0.782 9.970 18.900 1.00 79.19 219 PRO A O 1
ATOM 1740 N N . ILE A 1 220 ? -0.171 10.609 20.964 1.00 79.50 220 ILE A N 1
ATOM 1741 C CA . ILE A 1 220 ? 0.979 9.705 21.074 1.00 79.50 220 ILE A CA 1
ATOM 1742 C C . ILE A 1 220 ? 0.528 8.244 20.984 1.00 79.50 220 ILE A C 1
ATOM 1744 O O . ILE A 1 220 ? 1.107 7.471 20.227 1.00 79.50 220 ILE A O 1
ATOM 1748 N N . THR A 1 221 ? -0.547 7.870 21.682 1.00 83.50 221 THR A N 1
ATOM 1749 C CA . THR A 1 221 ? -1.104 6.511 21.635 1.00 83.50 221 THR A CA 1
ATOM 1750 C C . THR A 1 221 ? -1.553 6.138 20.219 1.00 83.50 221 THR A C 1
ATOM 1752 O O . THR A 1 221 ? -1.259 5.039 19.755 1.00 83.50 221 THR A O 1
ATOM 1755 N N . ASN A 1 222 ? -2.169 7.070 19.482 1.00 78.62 222 ASN A N 1
ATOM 1756 C CA . ASN A 1 222 ? -2.574 6.844 18.090 1.00 78.62 222 ASN A CA 1
ATOM 1757 C C . ASN A 1 222 ? -1.373 6.658 17.150 1.00 78.62 222 ASN A C 1
ATOM 1759 O O . ASN A 1 222 ? -1.403 5.797 16.270 1.00 78.62 222 ASN A O 1
ATOM 1763 N N . VAL A 1 223 ? -0.301 7.430 17.347 1.00 83.44 223 VAL A N 1
ATOM 1764 C CA . VAL A 1 223 ? 0.944 7.277 16.580 1.00 83.44 223 VAL A CA 1
ATOM 1765 C C . VAL A 1 223 ? 1.616 5.939 16.889 1.00 83.44 223 VAL A C 1
ATOM 1767 O O . VAL A 1 223 ? 2.031 5.249 15.960 1.00 83.44 223 VAL A O 1
ATOM 1770 N N . ILE A 1 224 ? 1.658 5.529 18.160 1.00 86.38 224 ILE A N 1
ATOM 1771 C CA . ILE A 1 224 ? 2.200 4.226 18.570 1.00 86.38 224 ILE A CA 1
ATOM 1772 C C . ILE A 1 224 ? 1.394 3.089 17.937 1.00 86.38 224 ILE A C 1
ATOM 1774 O O . ILE A 1 224 ? 1.979 2.207 17.315 1.00 86.38 224 ILE A O 1
ATOM 1778 N N . HIS A 1 225 ? 0.061 3.124 18.006 1.00 82.06 225 HIS A N 1
ATOM 1779 C CA . HIS A 1 225 ? -0.776 2.122 17.340 1.00 82.06 225 HIS A CA 1
ATOM 1780 C C . HIS A 1 225 ? -0.553 2.092 15.827 1.00 82.06 225 HIS A C 1
ATOM 1782 O O . HIS A 1 225 ? -0.516 1.016 15.232 1.00 82.06 225 HIS A O 1
ATOM 1788 N N . ARG A 1 226 ? -0.364 3.254 15.191 1.00 84.25 226 ARG A N 1
ATOM 1789 C CA . ARG A 1 226 ? -0.060 3.333 13.758 1.00 84.25 226 ARG A CA 1
ATOM 1790 C C . ARG A 1 226 ? 1.294 2.708 13.427 1.00 84.25 226 ARG A C 1
ATOM 1792 O O . ARG A 1 226 ? 1.378 1.966 12.453 1.00 84.25 226 ARG A O 1
ATOM 1799 N N . TYR A 1 227 ? 2.318 2.974 14.235 1.00 84.00 227 TYR A N 1
ATOM 1800 C CA . TYR A 1 227 ? 3.631 2.350 14.095 1.00 84.00 227 TYR A CA 1
ATOM 1801 C C . TYR A 1 227 ? 3.522 0.827 14.246 1.00 84.00 227 TYR A C 1
ATOM 1803 O O . TYR A 1 227 ? 3.875 0.096 13.326 1.00 84.00 227 TYR A O 1
ATOM 1811 N N . LEU A 1 228 ? 2.925 0.349 15.343 1.00 89.00 228 LEU A N 1
ATOM 1812 C CA . LEU A 1 228 ? 2.746 -1.082 15.614 1.00 89.00 228 LEU A CA 1
ATOM 1813 C C . LEU A 1 228 ? 1.926 -1.802 14.534 1.00 89.00 228 LEU A C 1
ATOM 1815 O O . LEU A 1 228 ? 2.178 -2.969 14.256 1.00 89.00 228 LEU A O 1
ATOM 1819 N N . ARG A 1 229 ? 0.973 -1.117 13.892 1.00 85.88 229 ARG A N 1
ATOM 1820 C CA . ARG A 1 229 ? 0.170 -1.673 12.795 1.00 85.88 229 ARG A CA 1
ATOM 1821 C C . ARG A 1 229 ? 0.937 -1.782 11.472 1.00 85.88 229 ARG A C 1
ATOM 1823 O O . ARG A 1 229 ? 0.706 -2.728 10.726 1.00 85.88 229 ARG A O 1
ATOM 1830 N N . LEU A 1 230 ? 1.787 -0.808 11.139 1.00 85.12 230 LEU A N 1
ATOM 1831 C CA . LEU A 1 230 ? 2.483 -0.747 9.842 1.00 85.12 230 LEU A CA 1
ATOM 1832 C C . LEU A 1 230 ? 3.785 -1.557 9.828 1.00 85.12 230 LEU A C 1
ATOM 1834 O O . LEU A 1 230 ? 4.119 -2.173 8.816 1.00 85.12 230 LEU A O 1
ATOM 1838 N N . THR A 1 231 ? 4.494 -1.593 10.956 1.00 89.38 231 THR A N 1
ATOM 1839 C CA . THR A 1 231 ? 5.801 -2.250 11.085 1.00 89.38 231 THR A CA 1
ATOM 1840 C C . THR A 1 231 ? 5.803 -3.736 10.696 1.00 89.38 231 THR A C 1
ATOM 1842 O O . THR A 1 231 ? 6.734 -4.126 9.997 1.00 89.38 231 THR A O 1
ATOM 1845 N N . PRO A 1 232 ? 4.789 -4.570 11.013 1.00 90.31 232 PRO A N 1
ATOM 1846 C CA . PRO A 1 232 ? 4.760 -5.965 10.565 1.00 90.31 232 PRO A CA 1
ATOM 1847 C C . PRO A 1 232 ? 4.779 -6.120 9.040 1.00 90.31 232 PRO A C 1
ATOM 1849 O O . PRO A 1 232 ? 5.468 -6.987 8.514 1.00 90.31 232 PRO A O 1
ATOM 1852 N N . SER A 1 233 ? 4.064 -5.252 8.311 1.00 88.88 233 SER A N 1
ATOM 1853 C CA . SER A 1 233 ? 4.067 -5.285 6.841 1.00 88.88 233 SER A CA 1
ATOM 1854 C C . SER A 1 233 ? 5.422 -4.860 6.274 1.00 88.88 233 SER A C 1
ATOM 1856 O O . SER A 1 233 ? 5.906 -5.481 5.332 1.00 88.88 233 SER A O 1
ATOM 1858 N N . LEU A 1 234 ? 6.057 -3.846 6.871 1.00 87.12 234 LEU A N 1
ATOM 1859 C CA . LEU A 1 234 ? 7.402 -3.408 6.491 1.00 87.12 234 LEU A CA 1
ATOM 1860 C C . LEU A 1 234 ? 8.452 -4.498 6.754 1.00 87.12 234 LEU A C 1
ATOM 1862 O O . LEU A 1 234 ? 9.273 -4.775 5.886 1.00 87.12 234 LEU A O 1
ATOM 1866 N N . LEU A 1 235 ? 8.402 -5.140 7.926 1.00 89.81 235 LEU A N 1
ATOM 1867 C CA . LEU A 1 235 ? 9.247 -6.287 8.268 1.00 89.81 235 LEU A CA 1
ATOM 1868 C C . LEU A 1 235 ? 9.065 -7.432 7.271 1.00 89.81 235 LEU A C 1
ATOM 1870 O O . LEU A 1 235 ? 10.053 -8.024 6.853 1.00 89.81 235 LEU A O 1
ATOM 1874 N N . GLY A 1 236 ? 7.825 -7.705 6.855 1.00 90.38 236 GLY A N 1
ATOM 1875 C CA . GLY A 1 236 ? 7.533 -8.712 5.838 1.00 90.38 236 GLY A CA 1
ATOM 1876 C C . GLY A 1 236 ? 8.181 -8.400 4.486 1.00 90.38 236 GLY A C 1
ATOM 1877 O O . GLY A 1 236 ? 8.816 -9.276 3.911 1.00 90.38 236 GLY A O 1
ATOM 1878 N N . VAL A 1 237 ? 8.105 -7.150 4.012 1.00 88.06 237 VAL A N 1
ATOM 1879 C CA . VAL A 1 237 ? 8.777 -6.740 2.765 1.00 88.06 237 VAL A CA 1
ATOM 1880 C C . VAL A 1 237 ? 10.291 -6.837 2.896 1.00 88.06 237 VAL A C 1
ATOM 1882 O O . VAL A 1 237 ? 10.929 -7.394 2.014 1.00 88.06 237 VAL A O 1
ATOM 1885 N N . MET A 1 238 ? 10.873 -6.347 3.995 1.00 87.06 238 MET A N 1
ATOM 1886 C CA . MET A 1 238 ? 12.321 -6.445 4.220 1.00 87.06 238 MET A CA 1
ATOM 1887 C C . MET A 1 238 ? 12.782 -7.904 4.289 1.00 87.06 238 MET A C 1
ATOM 1889 O O . MET A 1 238 ? 13.780 -8.260 3.671 1.00 87.06 238 MET A O 1
ATOM 1893 N N . GLY A 1 239 ? 12.035 -8.757 4.993 1.00 88.44 239 GLY A N 1
ATOM 1894 C CA . GLY A 1 239 ? 12.294 -10.192 5.050 1.00 88.44 239 GLY A CA 1
ATOM 1895 C C . GLY A 1 239 ? 12.188 -10.845 3.675 1.00 88.44 239 GLY A C 1
ATOM 1896 O O . GLY A 1 239 ? 13.057 -11.627 3.306 1.00 88.44 239 GLY A O 1
ATOM 1897 N N . PHE A 1 240 ? 11.180 -10.479 2.881 1.00 86.94 240 PHE A N 1
ATOM 1898 C CA . PHE A 1 240 ? 11.045 -10.968 1.512 1.00 86.94 240 PHE A CA 1
ATOM 1899 C C . PHE A 1 240 ? 12.204 -10.507 0.621 1.00 86.94 240 PHE A C 1
ATOM 1901 O O . PHE A 1 240 ? 12.738 -11.321 -0.122 1.00 86.94 240 PHE A O 1
ATOM 1908 N N . SER A 1 241 ? 12.657 -9.256 0.742 1.00 83.44 241 SER A N 1
ATOM 1909 C CA . SER A 1 241 ? 13.829 -8.755 0.013 1.00 83.44 241 SER A CA 1
ATOM 1910 C C . SER A 1 241 ? 15.109 -9.530 0.337 1.00 83.44 241 SER A C 1
ATOM 1912 O O . SER A 1 241 ? 15.915 -9.740 -0.560 1.00 83.44 241 SER A O 1
ATOM 1914 N N . VAL A 1 242 ? 15.289 -9.997 1.579 1.00 85.44 242 VAL A N 1
ATOM 1915 C CA . VAL A 1 242 ? 16.414 -10.883 1.940 1.00 85.44 242 VAL A CA 1
ATOM 1916 C C . VAL A 1 242 ? 16.203 -12.294 1.388 1.00 85.44 242 VAL A C 1
ATOM 1918 O O . VAL A 1 242 ? 17.113 -12.871 0.804 1.00 85.44 242 VAL A O 1
ATOM 1921 N N . LEU A 1 243 ? 14.989 -12.849 1.503 1.00 86.25 243 LEU A N 1
ATOM 1922 C CA . LEU A 1 243 ? 14.670 -14.173 0.951 1.00 86.25 243 LEU A CA 1
ATOM 1923 C C . LEU A 1 243 ? 14.911 -14.247 -0.558 1.00 86.25 243 LEU A C 1
ATOM 1925 O O . LEU A 1 243 ? 15.252 -15.309 -1.072 1.00 86.25 243 LEU A O 1
ATOM 1929 N N . GLN A 1 244 ? 14.768 -13.133 -1.273 1.00 81.50 244 GLN A N 1
ATOM 1930 C CA . GLN A 1 244 ? 15.043 -13.095 -2.699 1.00 81.50 244 GLN A CA 1
ATOM 1931 C C . GLN A 1 244 ? 16.479 -13.513 -3.043 1.00 81.50 244 GLN A C 1
ATOM 1933 O O . GLN A 1 244 ? 16.652 -14.211 -4.039 1.00 81.50 244 GLN A O 1
ATOM 1938 N N . GLU A 1 245 ? 17.487 -13.222 -2.216 1.00 79.50 245 GLU A N 1
ATOM 1939 C CA . GLU A 1 245 ? 18.879 -13.630 -2.485 1.00 79.50 245 GLU A CA 1
ATOM 1940 C C . GLU A 1 245 ? 19.013 -15.132 -2.802 1.00 79.50 245 GLU A C 1
ATOM 1942 O O . GLU A 1 245 ? 19.801 -15.513 -3.664 1.00 79.50 245 GLU A O 1
ATOM 1947 N N . VAL A 1 246 ? 18.184 -15.980 -2.181 1.00 82.50 246 VAL A N 1
ATOM 1948 C CA . VAL A 1 246 ? 18.207 -17.446 -2.340 1.00 82.50 246 VAL A CA 1
ATOM 1949 C C . VAL A 1 246 ? 17.151 -18.000 -3.301 1.00 82.50 246 VAL A C 1
ATOM 1951 O O . VAL A 1 246 ? 17.204 -19.174 -3.665 1.00 82.50 246 VAL A O 1
ATOM 1954 N N . MET A 1 247 ? 16.183 -17.193 -3.738 1.00 80.44 247 MET A N 1
ATOM 1955 C CA . MET A 1 247 ? 15.060 -17.667 -4.561 1.00 80.44 247 MET A CA 1
ATOM 1956 C C . MET A 1 247 ? 15.376 -17.765 -6.062 1.00 80.44 247 MET A C 1
ATOM 1958 O O . MET A 1 247 ? 14.522 -18.229 -6.827 1.00 80.44 247 MET A O 1
ATOM 1962 N N . ALA A 1 248 ? 16.548 -17.302 -6.512 1.00 79.88 248 ALA A N 1
ATOM 1963 C CA . ALA A 1 248 ? 16.844 -17.165 -7.934 1.00 79.88 248 ALA A CA 1
ATOM 1964 C C . ALA A 1 248 ? 18.321 -17.080 -8.317 1.00 79.88 248 ALA A C 1
ATOM 1966 O O . ALA A 1 248 ? 19.180 -16.813 -7.489 1.00 79.88 248 ALA A O 1
ATOM 1967 N N . SER A 1 249 ? 18.583 -17.182 -9.623 1.00 81.50 249 SER A N 1
ATOM 1968 C CA . SER A 1 249 ? 19.908 -16.984 -10.225 1.00 81.50 249 SER A CA 1
ATOM 1969 C C . SER A 1 249 ? 19.808 -16.439 -11.658 1.00 81.50 249 SER A C 1
ATOM 1971 O O . SER A 1 249 ? 20.292 -17.037 -12.621 1.00 81.50 249 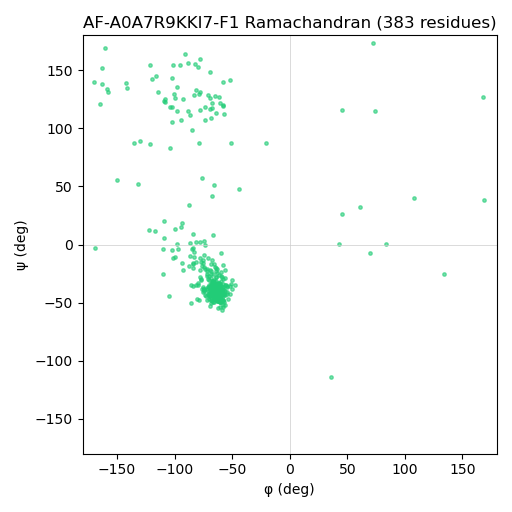SER A O 1
ATOM 1973 N N . GLY A 1 250 ? 19.115 -15.309 -11.818 1.00 82.81 250 GLY A N 1
ATOM 1974 C CA . GLY A 1 250 ? 18.990 -14.613 -13.103 1.00 82.81 250 GLY A CA 1
ATOM 1975 C C . GLY A 1 250 ? 20.241 -13.799 -13.488 1.00 82.81 250 GLY A C 1
ATOM 1976 O O . GLY A 1 250 ? 21.024 -13.412 -12.619 1.00 82.81 250 GLY A O 1
ATOM 1977 N N . PRO A 1 251 ? 20.436 -13.471 -14.779 1.00 80.00 251 PRO A N 1
ATOM 1978 C CA . PRO A 1 251 ? 21.617 -12.740 -15.259 1.00 80.00 251 PRO A CA 1
ATOM 1979 C C . PRO A 1 251 ? 21.727 -11.311 -14.702 1.00 80.00 251 PRO A C 1
ATOM 1981 O O . PRO A 1 251 ? 22.831 -10.798 -14.546 1.00 80.00 251 PRO A O 1
ATOM 1984 N N . GLN A 1 252 ? 20.598 -10.675 -14.373 1.00 80.94 252 GLN A N 1
ATOM 1985 C CA . GLN A 1 252 ? 20.559 -9.344 -13.748 1.00 80.94 252 GLN A CA 1
ATOM 1986 C C . GLN A 1 252 ? 20.378 -9.405 -12.219 1.00 80.94 252 GLN A C 1
ATOM 1988 O O . GLN A 1 252 ? 20.351 -8.369 -11.553 1.00 80.94 252 GLN A O 1
ATOM 1993 N N . TRP A 1 253 ? 20.283 -10.611 -11.649 1.00 82.75 253 TRP A N 1
ATOM 1994 C CA . TRP A 1 253 ? 19.934 -10.840 -10.245 1.00 82.75 253 TRP A CA 1
ATOM 1995 C C . TRP A 1 253 ? 20.950 -10.241 -9.269 1.00 82.75 2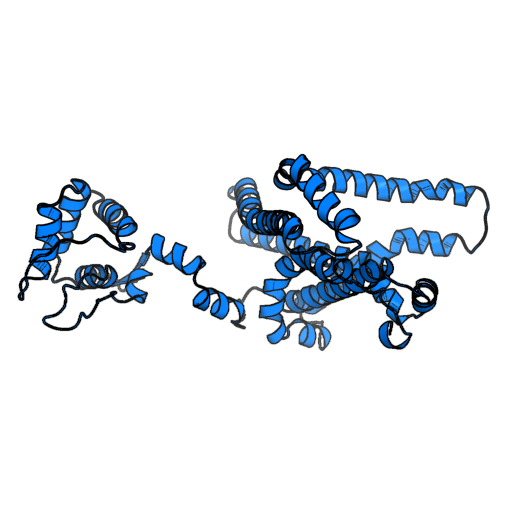53 TRP A C 1
ATOM 1997 O O . TRP A 1 253 ? 20.580 -9.487 -8.369 1.00 82.75 253 TRP A O 1
ATOM 2007 N N . HIS A 1 254 ? 22.238 -10.503 -9.506 1.00 81.75 254 HIS A N 1
ATOM 2008 C CA . HIS A 1 254 ? 23.340 -10.034 -8.659 1.00 81.75 254 HIS A CA 1
ATOM 2009 C C . HIS A 1 254 ? 23.410 -8.496 -8.591 1.00 81.75 254 HIS A C 1
ATOM 2011 O O . HIS A 1 254 ? 23.631 -7.894 -7.540 1.00 81.75 254 HIS A O 1
ATOM 2017 N N . ARG A 1 255 ? 23.161 -7.826 -9.723 1.00 80.56 255 ARG A N 1
ATOM 2018 C CA . ARG A 1 255 ? 23.307 -6.370 -9.835 1.00 80.56 255 ARG A CA 1
ATOM 2019 C C . ARG A 1 255 ? 22.183 -5.599 -9.150 1.00 80.56 255 ARG A C 1
ATOM 2021 O O . ARG A 1 255 ? 22.444 -4.557 -8.560 1.00 80.56 255 ARG A O 1
ATOM 2028 N N . TYR A 1 256 ? 20.946 -6.075 -9.258 1.00 78.44 256 TYR A N 1
ATOM 2029 C CA . TYR A 1 256 ? 19.781 -5.321 -8.787 1.00 78.44 256 TYR A CA 1
ATOM 2030 C C . TYR A 1 256 ? 19.212 -5.865 -7.484 1.00 78.44 256 TYR A C 1
ATOM 2032 O O . TYR A 1 256 ? 18.929 -5.088 -6.573 1.00 78.44 256 TYR A O 1
ATOM 2040 N N . VAL A 1 257 ? 19.073 -7.183 -7.362 1.00 81.12 257 VAL A N 1
ATOM 2041 C CA . VAL A 1 257 ? 18.406 -7.797 -6.210 1.00 81.12 257 VAL A CA 1
ATOM 2042 C C . VAL A 1 257 ? 19.384 -8.008 -5.060 1.00 81.12 257 VAL A C 1
ATOM 2044 O O . VAL A 1 257 ? 19.137 -7.519 -3.961 1.00 81.12 257 VAL A O 1
ATOM 2047 N N . GLU A 1 258 ? 20.536 -8.625 -5.319 1.00 80.69 258 GLU A N 1
ATOM 2048 C CA . GLU A 1 258 ? 21.535 -8.891 -4.271 1.00 80.69 258 GLU A CA 1
ATOM 2049 C C . GLU A 1 258 ? 22.141 -7.595 -3.712 1.00 80.69 258 GLU A C 1
ATOM 2051 O O . GLU A 1 258 ? 22.258 -7.424 -2.503 1.00 80.69 258 GLU A O 1
ATOM 2056 N N . THR A 1 259 ? 22.416 -6.607 -4.570 1.00 82.69 259 THR A N 1
ATOM 2057 C CA . THR A 1 259 ? 22.895 -5.284 -4.121 1.00 82.69 259 THR A CA 1
ATOM 2058 C C . THR A 1 259 ? 21.859 -4.565 -3.241 1.00 82.69 259 THR A C 1
ATOM 2060 O O . THR A 1 259 ? 22.203 -3.929 -2.236 1.00 82.69 259 THR A O 1
ATOM 2063 N N . SER A 1 260 ? 20.571 -4.685 -3.578 1.00 80.44 260 SER A N 1
ATOM 2064 C CA . SER A 1 260 ? 19.486 -4.109 -2.774 1.00 80.44 260 SER A CA 1
ATOM 2065 C C . SER A 1 260 ? 19.360 -4.801 -1.416 1.00 80.44 260 SER A C 1
ATOM 2067 O O . SER A 1 260 ? 19.186 -4.131 -0.394 1.00 80.44 260 SER A O 1
ATOM 2069 N N . ALA A 1 261 ? 19.490 -6.125 -1.380 1.00 82.62 261 ALA A N 1
ATOM 2070 C CA . ALA A 1 261 ? 19.413 -6.901 -0.153 1.00 82.62 261 ALA A CA 1
ATOM 2071 C C . ALA A 1 261 ? 20.627 -6.649 0.764 1.00 82.62 261 ALA A C 1
ATOM 2073 O O . ALA A 1 261 ? 20.438 -6.356 1.946 1.00 82.62 261 ALA A O 1
ATOM 2074 N N . GLN A 1 262 ? 21.848 -6.557 0.227 1.00 84.56 262 GLN A N 1
ATOM 2075 C CA . GLN A 1 262 ? 23.039 -6.135 0.983 1.00 84.56 262 GLN A CA 1
ATOM 2076 C C . GLN A 1 262 ? 22.887 -4.731 1.592 1.00 84.56 262 GLN A C 1
ATOM 2078 O O . GLN A 1 262 ? 23.223 -4.503 2.758 1.00 84.56 262 GLN A O 1
ATOM 2083 N N . THR A 1 263 ? 22.316 -3.787 0.838 1.00 82.88 263 THR A N 1
ATOM 2084 C CA . THR A 1 263 ? 22.017 -2.438 1.348 1.00 82.88 263 THR A CA 1
ATOM 2085 C C . THR A 1 263 ? 20.996 -2.492 2.487 1.00 82.88 263 THR A C 1
ATOM 2087 O O . THR A 1 263 ? 21.133 -1.772 3.481 1.00 82.88 263 THR A O 1
ATOM 2090 N N . CYS A 1 264 ? 19.994 -3.372 2.378 1.00 84.81 264 CYS A N 1
ATOM 2091 C CA . CYS A 1 264 ? 19.037 -3.641 3.446 1.00 84.81 264 CYS A CA 1
ATOM 2092 C C . CYS A 1 264 ? 19.732 -4.236 4.681 1.00 84.81 264 CYS A C 1
ATOM 2094 O O . CYS A 1 264 ? 19.501 -3.748 5.782 1.00 84.81 264 CYS A O 1
ATOM 2096 N N . HIS A 1 265 ? 20.642 -5.201 4.531 1.00 84.56 265 HIS A N 1
ATOM 2097 C CA . HIS A 1 265 ? 21.405 -5.776 5.646 1.00 84.56 265 HIS A CA 1
ATOM 2098 C C . HIS A 1 265 ? 22.218 -4.740 6.430 1.00 84.56 265 HIS A C 1
ATOM 2100 O O . HIS A 1 265 ? 22.307 -4.826 7.653 1.00 84.56 265 HIS A O 1
ATOM 2106 N N . GLN A 1 266 ? 22.777 -3.735 5.756 1.00 86.12 266 GLN A N 1
ATOM 2107 C CA . GLN A 1 266 ? 23.551 -2.680 6.415 1.00 86.12 266 GLN A CA 1
ATOM 2108 C C . GLN A 1 266 ? 22.655 -1.615 7.073 1.00 86.12 266 GLN A C 1
ATOM 2110 O O . GLN A 1 266 ? 22.980 -1.095 8.142 1.00 86.12 266 GLN A O 1
ATOM 2115 N N . ASN A 1 267 ? 21.504 -1.311 6.463 1.00 82.88 267 ASN A N 1
ATOM 2116 C CA . ASN A 1 267 ? 20.670 -0.159 6.823 1.00 82.88 267 ASN A CA 1
ATOM 2117 C C . ASN A 1 267 ? 19.265 -0.513 7.345 1.00 82.88 267 ASN A C 1
ATOM 2119 O O . ASN A 1 267 ? 18.431 0.380 7.494 1.00 82.88 267 ASN A O 1
ATOM 2123 N N . TRP A 1 268 ? 18.969 -1.779 7.654 1.00 85.31 268 TRP A N 1
ATOM 2124 C CA . TRP A 1 268 ? 17.624 -2.227 8.063 1.00 85.31 268 TRP A CA 1
ATOM 2125 C C . TRP A 1 268 ? 17.060 -1.434 9.250 1.00 85.31 268 TRP A C 1
ATOM 2127 O O . TRP A 1 268 ? 15.870 -1.120 9.298 1.00 85.31 268 TRP A O 1
ATOM 2137 N N . TRP A 1 269 ? 17.917 -1.045 10.195 1.00 84.19 269 TRP A N 1
ATOM 2138 C CA . TRP A 1 269 ? 17.526 -0.270 11.370 1.00 84.19 269 TRP A CA 1
ATOM 2139 C C . TRP A 1 269 ? 17.036 1.143 11.002 1.00 84.19 269 TRP A C 1
ATOM 2141 O O . TRP A 1 269 ? 16.135 1.668 11.656 1.00 84.19 269 TRP A O 1
ATOM 2151 N N . LEU A 1 270 ? 17.549 1.750 9.922 1.00 81.06 270 LEU A N 1
ATOM 2152 C CA . LEU A 1 270 ? 17.066 3.042 9.415 1.00 81.06 270 LEU A CA 1
ATOM 2153 C C . LEU A 1 270 ? 15.645 2.937 8.852 1.00 81.06 270 LEU A C 1
ATOM 2155 O O . LEU A 1 270 ? 14.853 3.873 9.019 1.00 81.06 270 LEU A O 1
ATOM 2159 N N . ASN A 1 271 ? 15.313 1.797 8.238 1.00 77.69 271 ASN A N 1
ATOM 2160 C CA . ASN A 1 271 ? 13.964 1.505 7.758 1.00 77.69 271 ASN A CA 1
ATOM 2161 C C . ASN A 1 271 ? 12.981 1.356 8.929 1.00 77.69 271 ASN A C 1
ATOM 2163 O O . ASN A 1 271 ? 11.882 1.900 8.866 1.00 77.69 271 ASN A O 1
ATOM 2167 N N . LEU A 1 272 ? 13.392 0.720 10.034 1.00 82.06 272 LEU A N 1
ATOM 2168 C CA . LEU A 1 272 ? 12.563 0.605 11.245 1.00 82.06 272 LEU A CA 1
ATOM 2169 C C . LEU A 1 272 ? 12.352 1.930 11.971 1.00 82.06 272 LEU A C 1
ATOM 2171 O O . LEU A 1 272 ? 11.266 2.193 12.480 1.00 82.06 272 LEU A O 1
ATOM 2175 N N . LEU A 1 273 ? 13.357 2.801 11.976 1.00 75.94 273 LEU A N 1
ATOM 2176 C CA . LEU A 1 273 ? 13.205 4.153 12.508 1.00 75.94 273 LEU A CA 1
ATOM 2177 C C . LEU A 1 273 ? 12.385 5.067 11.579 1.00 75.94 273 LEU A C 1
ATOM 2179 O O . LEU A 1 273 ? 12.216 6.243 11.900 1.00 75.94 273 LEU A O 1
ATOM 2183 N N . TYR A 1 274 ? 11.922 4.569 10.419 1.00 72.62 274 TYR A N 1
ATOM 2184 C CA . TYR A 1 274 ? 11.330 5.352 9.325 1.00 72.62 274 TYR A CA 1
ATOM 2185 C C . TYR A 1 274 ? 12.143 6.624 9.006 1.00 72.62 274 TYR A C 1
ATOM 2187 O O . TYR A 1 274 ? 11.608 7.613 8.499 1.00 72.62 274 TYR A O 1
ATOM 2195 N N . LYS A 1 275 ? 13.452 6.616 9.304 1.00 57.41 275 LYS A N 1
ATOM 2196 C CA . LYS A 1 275 ? 14.321 7.802 9.265 1.00 57.41 275 LYS A CA 1
ATOM 2197 C C . LYS A 1 275 ? 14.528 8.279 7.828 1.00 57.41 275 LYS A C 1
ATOM 2199 O O . LYS A 1 275 ? 14.628 9.477 7.589 1.00 57.41 275 LYS A O 1
ATOM 2204 N N . LEU A 1 276 ? 14.457 7.346 6.874 1.00 56.78 276 LEU A N 1
ATOM 2205 C CA . LEU A 1 276 ? 14.435 7.632 5.444 1.00 56.78 276 LEU A CA 1
ATOM 2206 C C . LEU A 1 276 ? 13.215 8.481 5.051 1.00 56.78 276 LEU A C 1
ATOM 2208 O O . LEU A 1 276 ? 13.339 9.345 4.200 1.00 56.78 276 LEU A O 1
ATOM 2212 N N . ASN A 1 277 ? 12.064 8.322 5.709 1.00 62.53 277 ASN A N 1
ATOM 2213 C CA . ASN A 1 277 ? 10.860 9.088 5.394 1.00 62.53 277 ASN A CA 1
ATOM 2214 C C . ASN A 1 277 ? 11.049 10.568 5.765 1.00 62.53 277 ASN A C 1
ATOM 2216 O O . ASN A 1 277 ? 10.894 11.435 4.925 1.00 62.53 277 ASN A O 1
ATOM 2220 N N . ILE A 1 278 ? 11.493 10.891 6.981 1.00 63.75 278 ILE A N 1
ATOM 2221 C CA . ILE A 1 278 ? 11.670 12.300 7.389 1.00 63.75 278 ILE A CA 1
ATOM 2222 C C . ILE A 1 278 ? 12.766 12.988 6.563 1.00 63.75 278 ILE A C 1
ATOM 2224 O O . ILE A 1 278 ? 12.560 14.103 6.085 1.00 63.75 278 ILE A O 1
ATOM 2228 N N . THR A 1 279 ? 13.901 12.321 6.337 1.00 62.50 279 THR A N 1
ATOM 2229 C CA . THR A 1 279 ? 14.983 12.883 5.518 1.00 62.50 279 THR A CA 1
ATOM 2230 C C . THR A 1 279 ? 14.577 13.006 4.048 1.00 62.50 279 THR A C 1
ATOM 2232 O O . THR A 1 279 ? 14.879 14.032 3.454 1.00 62.50 279 THR A O 1
ATOM 2235 N N . LEU A 1 280 ? 13.834 12.049 3.470 1.00 62.16 280 LEU A N 1
ATOM 2236 C CA . LEU A 1 280 ? 13.290 12.154 2.106 1.00 62.16 280 LEU A CA 1
ATOM 2237 C C . LEU A 1 280 ? 12.162 13.177 1.989 1.00 62.16 280 LEU A C 1
ATOM 2239 O O . LEU A 1 280 ? 12.012 13.761 0.927 1.00 62.16 280 LEU A O 1
ATOM 2243 N N . TRP A 1 281 ? 11.377 13.428 3.035 1.00 61.06 281 TRP A N 1
ATOM 2244 C CA . TRP A 1 281 ? 10.369 14.490 3.030 1.00 61.06 281 TRP A CA 1
ATOM 2245 C C . TRP A 1 281 ? 11.025 15.864 3.048 1.00 61.06 281 TRP A C 1
ATOM 2247 O O . TRP A 1 281 ? 10.676 16.707 2.228 1.00 61.06 281 TRP A O 1
ATOM 2257 N N . VAL A 1 282 ? 12.014 16.075 3.922 1.00 74.19 282 VAL A N 1
ATOM 2258 C CA . VAL A 1 282 ? 12.802 17.315 3.941 1.00 74.19 282 VAL A CA 1
ATOM 2259 C C . VAL A 1 282 ? 13.547 17.473 2.619 1.00 74.19 282 VAL A C 1
ATOM 2261 O O . VAL A 1 282 ? 13.430 18.512 1.986 1.00 74.19 282 VAL A O 1
ATOM 2264 N N . LEU A 1 283 ? 14.213 16.423 2.133 1.00 68.44 283 LEU A N 1
ATOM 2265 C CA . LEU A 1 283 ? 14.919 16.435 0.856 1.00 68.44 283 LEU A CA 1
ATOM 2266 C C . LEU A 1 283 ? 13.968 16.625 -0.330 1.00 68.44 283 LEU A C 1
ATOM 2268 O O . LEU A 1 283 ? 14.330 17.330 -1.251 1.00 68.44 283 LEU A O 1
ATOM 2272 N N . SER A 1 284 ? 12.760 16.059 -0.322 1.00 64.31 284 SER A N 1
ATOM 2273 C CA . SER A 1 284 ? 11.751 16.237 -1.376 1.00 64.31 284 SER A CA 1
ATOM 2274 C C . SER A 1 284 ? 11.200 17.654 -1.373 1.00 64.31 284 SER A C 1
ATOM 2276 O O . SER A 1 284 ? 11.106 18.265 -2.429 1.00 64.31 284 SER A O 1
ATOM 2278 N N . VAL A 1 285 ? 10.893 18.227 -0.208 1.00 75.69 285 VAL A N 1
ATOM 2279 C CA . VAL A 1 285 ? 10.479 19.633 -0.104 1.00 75.69 285 VAL A CA 1
ATOM 2280 C C . VAL A 1 285 ? 11.618 20.547 -0.560 1.00 75.69 285 VAL A C 1
ATOM 2282 O O . VAL A 1 285 ? 11.401 21.425 -1.390 1.00 75.69 285 VAL A O 1
ATOM 2285 N N . THR A 1 286 ? 12.847 20.296 -0.109 1.00 72.06 286 THR A N 1
ATOM 2286 C CA . THR A 1 286 ? 14.039 21.049 -0.514 1.00 72.06 286 THR A CA 1
ATOM 2287 C C . THR A 1 286 ? 14.385 20.848 -1.989 1.00 72.06 286 THR A C 1
ATOM 2289 O O . THR A 1 286 ? 14.769 21.814 -2.628 1.00 72.06 286 THR A O 1
ATOM 2292 N N . LEU A 1 287 ? 14.209 19.658 -2.569 1.00 64.19 287 LEU A N 1
ATOM 2293 C CA . LEU A 1 287 ? 14.428 19.368 -3.990 1.00 64.19 287 LEU A CA 1
ATOM 2294 C C . LEU A 1 287 ? 13.319 19.942 -4.857 1.00 64.19 287 LEU A C 1
ATOM 2296 O O . LEU A 1 287 ? 13.632 20.456 -5.912 1.00 64.19 287 LEU A O 1
ATOM 2300 N N . ASN A 1 288 ? 12.053 19.910 -4.447 1.00 54.09 288 ASN A N 1
ATOM 2301 C CA . ASN A 1 288 ? 10.970 20.564 -5.184 1.00 54.09 288 ASN A CA 1
ATOM 2302 C C . ASN A 1 288 ? 11.157 22.086 -5.175 1.00 54.09 288 ASN A C 1
ATOM 2304 O O . ASN A 1 288 ? 11.015 22.722 -6.218 1.00 54.09 288 ASN A O 1
ATOM 2308 N N . LEU A 1 289 ? 11.567 22.666 -4.042 1.00 67.44 289 LEU A N 1
ATOM 2309 C CA . LEU A 1 289 ? 11.973 24.071 -3.968 1.00 67.44 289 LEU A CA 1
ATOM 2310 C C . LEU A 1 289 ? 13.221 24.329 -4.828 1.00 67.44 289 LEU A C 1
ATOM 2312 O O . LEU A 1 289 ? 13.207 25.229 -5.657 1.00 67.44 289 LEU A O 1
ATOM 2316 N N . CYS A 1 290 ? 14.263 23.501 -4.730 1.00 62.44 290 CYS A N 1
ATOM 2317 C CA . CYS A 1 290 ? 15.469 23.619 -5.551 1.00 62.44 290 CYS A CA 1
ATOM 2318 C C . CYS A 1 290 ? 15.181 23.454 -7.042 1.00 62.44 290 CYS A C 1
ATOM 2320 O O . CYS A 1 290 ? 15.698 24.250 -7.794 1.00 62.44 290 CYS A O 1
ATOM 2322 N N . ILE A 1 291 ? 14.356 22.503 -7.486 1.00 54.47 291 ILE A N 1
ATOM 2323 C CA . ILE A 1 291 ? 13.929 22.297 -8.884 1.00 54.47 291 ILE A CA 1
ATOM 2324 C C . ILE A 1 291 ? 13.164 23.526 -9.388 1.00 54.47 291 ILE A C 1
ATOM 2326 O O . ILE A 1 291 ? 13.380 23.957 -10.517 1.00 54.47 291 ILE A O 1
ATOM 2330 N N . THR A 1 292 ? 12.354 24.145 -8.524 1.00 55.09 292 THR A N 1
ATOM 2331 C CA . THR A 1 292 ? 11.684 25.428 -8.796 1.00 55.09 292 THR A CA 1
ATOM 2332 C C . THR A 1 292 ? 12.683 26.582 -8.979 1.00 55.09 292 THR A C 1
ATOM 2334 O O . THR A 1 292 ? 12.433 27.488 -9.768 1.00 55.09 292 THR A O 1
ATOM 2337 N N . PHE A 1 293 ? 13.836 26.548 -8.300 1.00 57.03 293 PHE A N 1
ATOM 2338 C CA . PHE A 1 293 ? 14.921 27.530 -8.458 1.00 57.03 293 PHE A CA 1
ATOM 2339 C C . PHE A 1 293 ? 16.004 27.106 -9.476 1.00 57.03 293 PHE A C 1
ATOM 2341 O O . PHE A 1 293 ? 16.753 27.950 -9.957 1.00 57.03 293 PHE A O 1
ATOM 2348 N N . LEU A 1 294 ? 16.076 25.830 -9.868 1.00 50.41 294 LEU A N 1
ATOM 2349 C CA . LEU A 1 294 ? 17.054 25.253 -10.803 1.00 50.41 294 LEU A CA 1
ATOM 2350 C C . LEU A 1 294 ? 16.716 25.566 -12.260 1.00 50.41 294 LEU A C 1
ATOM 2352 O O . LEU A 1 294 ? 17.558 25.372 -13.128 1.00 50.41 294 LEU A O 1
ATOM 2356 N N . THR A 1 295 ? 15.516 26.075 -12.537 1.00 53.44 295 THR A N 1
ATOM 2357 C CA . THR A 1 295 ? 15.153 26.676 -13.826 1.00 53.44 295 THR A CA 1
ATOM 2358 C C . THR A 1 295 ? 15.769 28.067 -14.024 1.00 53.44 295 THR A C 1
ATOM 2360 O O . THR A 1 295 ? 15.551 28.684 -15.059 1.00 53.44 295 THR A O 1
ATOM 2363 N N . TRP A 1 296 ? 16.590 28.569 -13.093 1.00 50.53 296 TRP A N 1
ATOM 2364 C CA . TRP A 1 296 ? 17.379 29.801 -13.252 1.00 50.53 296 TRP A CA 1
ATOM 2365 C C . TRP A 1 296 ? 18.205 29.887 -14.560 1.00 50.53 296 TRP A C 1
ATOM 2367 O O . TRP A 1 296 ? 18.333 30.978 -15.100 1.00 50.53 296 TRP A O 1
ATOM 2377 N N . PRO A 1 297 ? 18.706 28.797 -15.173 1.00 47.00 297 PRO A N 1
ATOM 2378 C CA . PRO A 1 297 ? 19.355 28.847 -16.488 1.00 47.00 297 PRO A CA 1
ATOM 2379 C C . PRO A 1 297 ? 18.382 28.979 -17.675 1.00 47.00 297 PRO A C 1
ATOM 2381 O O . PRO A 1 297 ? 18.795 29.428 -18.741 1.00 47.00 297 PRO A O 1
ATOM 2384 N N . TRP A 1 298 ? 17.084 28.668 -17.510 1.00 52.31 298 TRP A N 1
ATOM 2385 C CA . TRP A 1 298 ? 16.046 29.064 -18.481 1.00 52.31 298 TRP A CA 1
ATOM 2386 C C . TRP A 1 298 ? 15.894 30.599 -18.540 1.00 52.31 298 TRP A C 1
ATOM 2388 O O . TRP A 1 298 ? 15.419 31.131 -19.541 1.00 52.31 298 TRP A O 1
ATOM 2398 N N . LEU A 1 299 ? 16.361 31.314 -17.502 1.00 49.06 299 LEU A N 1
ATOM 2399 C CA . LEU A 1 299 ? 16.468 32.778 -17.426 1.00 49.06 299 LEU A CA 1
ATOM 2400 C C . LEU A 1 299 ? 17.635 33.344 -18.263 1.00 49.06 299 LEU A C 1
ATOM 2402 O O . LEU A 1 299 ? 17.736 34.558 -18.415 1.00 49.06 299 LEU A O 1
ATOM 2406 N N . LEU A 1 300 ? 18.512 32.486 -18.804 1.00 55.03 300 LEU A N 1
ATOM 2407 C CA . LEU A 1 300 ? 19.706 32.875 -19.569 1.00 55.03 300 LEU A CA 1
ATOM 2408 C C . LEU A 1 300 ? 19.612 32.571 -21.083 1.00 55.03 300 LEU A C 1
ATOM 2410 O O . LEU A 1 300 ? 20.570 32.843 -21.800 1.00 55.03 300 LEU A O 1
ATOM 2414 N N . GLY A 1 301 ? 18.458 32.102 -21.594 1.00 52.00 301 GLY A N 1
ATOM 2415 C CA . GLY A 1 301 ? 18.078 32.336 -23.002 1.00 52.00 301 GLY A CA 1
ATOM 2416 C C . GLY A 1 301 ? 18.106 31.177 -24.018 1.00 52.00 301 GLY A C 1
ATOM 2417 O O . GLY A 1 301 ? 18.443 31.427 -25.170 1.00 52.00 301 GLY A O 1
ATOM 2418 N N . ASN A 1 302 ? 17.687 29.950 -23.674 1.00 56.06 302 ASN A N 1
ATOM 2419 C CA . ASN A 1 302 ? 17.395 28.897 -24.676 1.00 56.06 302 ASN A CA 1
ATOM 2420 C C . ASN A 1 302 ? 15.873 28.735 -24.899 1.00 56.06 302 ASN A C 1
ATOM 2422 O O . ASN A 1 302 ? 15.096 28.881 -23.958 1.00 56.06 302 ASN A O 1
ATOM 2426 N N . SER A 1 303 ? 15.430 28.469 -26.134 1.00 56.28 303 SER A N 1
ATOM 2427 C CA . SER A 1 303 ? 14.038 28.673 -26.584 1.00 56.28 303 SER A CA 1
ATOM 2428 C C . SER A 1 303 ? 13.199 27.398 -26.812 1.00 56.28 303 SER A C 1
ATOM 2430 O O . SER A 1 303 ? 13.567 26.563 -27.626 1.00 56.28 303 SER A O 1
ATOM 2432 N N . TYR A 1 304 ? 12.027 27.320 -26.151 1.00 55.47 304 TYR A N 1
ATOM 2433 C CA . TYR A 1 304 ? 10.661 26.992 -26.647 1.00 55.47 304 TYR A CA 1
ATOM 2434 C C . TYR A 1 304 ? 9.650 27.460 -25.569 1.00 55.47 304 TYR A C 1
ATOM 2436 O O . TYR A 1 304 ? 9.928 27.295 -24.388 1.00 55.47 304 TYR A O 1
ATOM 2444 N N . HIS A 1 305 ? 8.514 28.070 -25.959 1.00 58.34 305 HIS A N 1
ATOM 2445 C CA . HIS A 1 305 ? 7.579 28.880 -25.132 1.00 58.34 305 HIS A CA 1
ATOM 2446 C C . HIS A 1 305 ? 7.636 28.670 -23.598 1.00 58.34 305 HIS A C 1
ATOM 2448 O O . HIS A 1 305 ? 6.866 27.921 -22.993 1.00 58.34 305 HIS A O 1
ATOM 2454 N N . ASN A 1 306 ? 8.534 29.436 -22.975 1.00 61.91 306 ASN A N 1
ATOM 2455 C CA . ASN A 1 306 ? 8.941 29.328 -21.573 1.00 61.91 306 ASN A CA 1
ATOM 2456 C C . ASN A 1 306 ? 7.776 29.424 -20.576 1.00 61.91 306 ASN A C 1
ATOM 2458 O O . ASN A 1 306 ? 7.781 28.748 -19.552 1.00 61.91 306 ASN A O 1
ATOM 2462 N N . THR A 1 307 ? 6.750 30.226 -20.869 1.00 62.25 307 THR A N 1
ATOM 2463 C CA . THR A 1 307 ? 5.621 30.430 -19.951 1.00 62.25 307 THR A CA 1
ATOM 2464 C C . THR A 1 307 ? 4.784 29.167 -19.769 1.00 62.25 307 THR A C 1
ATOM 2466 O O . THR A 1 307 ? 4.414 28.845 -18.645 1.00 62.25 307 THR A O 1
ATOM 2469 N N . ALA A 1 308 ? 4.506 28.426 -20.844 1.00 61.53 308 ALA A N 1
ATOM 2470 C CA . ALA A 1 308 ? 3.640 27.250 -20.781 1.00 61.53 308 ALA A CA 1
ATOM 2471 C C . ALA A 1 308 ? 4.295 26.110 -19.989 1.00 61.53 308 ALA A C 1
ATOM 2473 O O . ALA A 1 308 ? 3.649 25.508 -19.138 1.00 61.53 308 ALA A O 1
ATOM 2474 N N . SER A 1 309 ? 5.588 25.868 -20.202 1.00 62.56 309 SER A N 1
ATOM 2475 C CA . SER A 1 309 ? 6.340 24.821 -19.504 1.00 62.56 309 SER A CA 1
ATOM 2476 C C . SER A 1 309 ? 6.595 25.152 -18.029 1.00 62.56 309 SER A C 1
ATOM 2478 O O . SER A 1 309 ? 6.512 24.262 -17.186 1.00 62.56 309 SER A O 1
ATOM 2480 N N . VAL A 1 310 ? 6.839 26.426 -17.692 1.00 68.75 310 VAL A N 1
ATOM 2481 C CA . VAL A 1 310 ? 6.966 26.881 -16.294 1.00 68.75 310 VAL A CA 1
ATOM 2482 C C . VAL A 1 310 ? 5.622 26.802 -15.571 1.00 68.75 310 VAL A C 1
ATOM 2484 O O . VAL A 1 310 ? 5.553 26.264 -14.467 1.00 68.75 310 VAL A O 1
ATOM 2487 N N . LEU A 1 311 ? 4.541 27.283 -16.197 1.00 70.38 311 LEU A N 1
ATOM 2488 C CA . LEU A 1 311 ? 3.191 27.172 -15.645 1.00 70.38 311 LEU A CA 1
ATOM 2489 C C . LEU A 1 311 ? 2.803 25.710 -15.460 1.00 70.38 311 LEU A C 1
ATOM 2491 O O . LEU A 1 311 ? 2.329 25.346 -14.388 1.00 70.38 311 LEU A O 1
ATOM 2495 N N . TYR A 1 312 ? 3.052 24.860 -16.456 1.00 70.56 312 TYR A N 1
ATOM 2496 C CA . TYR A 1 312 ? 2.812 23.427 -16.351 1.00 70.56 312 TYR A CA 1
ATOM 2497 C C . TYR A 1 312 ? 3.607 22.828 -15.187 1.00 70.56 312 TYR A C 1
ATOM 2499 O O . TYR A 1 312 ? 3.002 22.262 -14.280 1.00 70.56 312 TYR A O 1
ATOM 2507 N N . GLY A 1 313 ? 4.926 23.039 -15.130 1.00 71.06 313 GLY A N 1
ATOM 2508 C CA . GLY A 1 313 ? 5.787 22.552 -14.048 1.00 71.06 313 GLY A CA 1
ATOM 2509 C C . GLY A 1 313 ? 5.317 22.980 -12.654 1.00 71.06 313 GLY A C 1
ATOM 2510 O O . GLY A 1 313 ? 5.256 22.145 -11.755 1.00 71.06 313 GLY A O 1
ATOM 2511 N N . ALA A 1 314 ? 4.894 24.237 -12.493 1.00 73.81 314 ALA A N 1
ATOM 2512 C CA . ALA A 1 314 ? 4.428 24.780 -11.216 1.00 73.81 314 ALA A CA 1
ATOM 2513 C C . ALA A 1 314 ? 3.005 24.344 -10.816 1.00 73.81 314 ALA A C 1
ATOM 2515 O O . ALA A 1 314 ? 2.699 24.265 -9.627 1.00 73.81 314 ALA A O 1
ATOM 2516 N N . THR A 1 315 ? 2.114 24.081 -11.779 1.00 76.81 315 THR A N 1
ATOM 2517 C CA . THR A 1 315 ? 0.675 23.908 -11.494 1.00 76.81 315 THR A CA 1
ATOM 2518 C C . THR A 1 315 ? 0.157 22.488 -11.667 1.00 76.81 315 THR A C 1
ATOM 2520 O O . THR A 1 315 ? -0.808 22.140 -10.992 1.00 76.81 315 THR A O 1
ATOM 2523 N N . HIS A 1 316 ? 0.777 21.644 -12.501 1.00 77.94 316 HIS A N 1
ATOM 2524 C CA . HIS A 1 316 ? 0.221 20.329 -12.853 1.00 77.94 316 HIS A CA 1
ATOM 2525 C C . HIS A 1 316 ? -0.060 19.435 -11.632 1.00 77.94 316 HIS A C 1
ATOM 2527 O O . HIS A 1 316 ? -1.148 18.870 -11.541 1.00 77.94 316 HIS A O 1
ATOM 2533 N N . ARG A 1 317 ? 0.853 19.362 -10.651 1.00 81.38 317 ARG A N 1
ATOM 2534 C CA . ARG A 1 317 ? 0.660 18.563 -9.419 1.00 81.38 317 ARG A CA 1
ATOM 2535 C C . ARG A 1 317 ? -0.459 19.110 -8.537 1.00 81.38 317 ARG A C 1
ATOM 2537 O O . ARG A 1 317 ? -1.305 18.362 -8.052 1.00 81.38 317 ARG A O 1
ATOM 2544 N N . THR A 1 318 ? -0.507 20.431 -8.374 1.00 80.81 318 THR A N 1
ATOM 2545 C CA . THR A 1 318 ? -1.543 21.116 -7.589 1.00 80.81 318 THR A CA 1
ATOM 2546 C C . THR A 1 318 ? -2.919 20.943 -8.228 1.00 80.81 318 THR A C 1
ATOM 2548 O O . THR A 1 318 ? -3.881 20.605 -7.545 1.00 80.81 318 THR A O 1
ATOM 2551 N N . LEU A 1 319 ? -3.014 21.116 -9.549 1.00 78.50 319 LEU A N 1
ATOM 2552 C CA . LEU A 1 319 ? -4.246 20.917 -10.310 1.00 78.50 319 LEU A CA 1
ATOM 2553 C C . LEU A 1 319 ? -4.708 19.460 -10.258 1.00 78.50 319 LEU A C 1
ATOM 2555 O O . LEU A 1 319 ? -5.897 19.206 -10.074 1.00 78.50 319 LEU A O 1
ATOM 2559 N N . TRP A 1 320 ? -3.779 18.508 -10.349 1.00 82.44 320 TRP A N 1
ATOM 2560 C CA . TRP A 1 320 ? -4.071 17.086 -10.199 1.00 82.44 320 TRP A CA 1
ATOM 2561 C C . TRP A 1 320 ? -4.651 16.764 -8.815 1.00 82.44 320 TRP A C 1
ATOM 2563 O O . TRP A 1 320 ? -5.715 16.150 -8.714 1.00 82.44 320 TRP A O 1
ATOM 2573 N N . ALA A 1 321 ? -4.011 17.240 -7.744 1.00 81.12 321 ALA A N 1
ATOM 2574 C CA . ALA A 1 321 ? -4.483 17.032 -6.378 1.00 81.12 321 ALA A CA 1
ATOM 2575 C C . ALA A 1 321 ? -5.853 17.686 -6.121 1.00 81.12 321 ALA A C 1
ATOM 2577 O O . ALA A 1 321 ? -6.727 17.066 -5.507 1.00 81.12 321 ALA A O 1
ATOM 2578 N N . LEU A 1 322 ? -6.070 18.913 -6.608 1.00 80.75 322 LEU A N 1
ATOM 2579 C CA . LEU A 1 322 ? -7.351 19.618 -6.490 1.00 80.75 322 LEU A CA 1
ATOM 2580 C C . LEU A 1 322 ? -8.467 18.920 -7.275 1.00 80.75 322 LEU A C 1
ATOM 2582 O O . LEU A 1 322 ? -9.573 18.779 -6.755 1.00 80.75 322 LEU A O 1
ATOM 2586 N N . SER A 1 323 ? -8.170 18.437 -8.484 1.00 84.56 323 SER A N 1
ATOM 2587 C CA . SER A 1 323 ? -9.114 17.688 -9.319 1.00 84.56 323 SER A CA 1
ATOM 2588 C C . SER A 1 323 ? -9.619 16.439 -8.596 1.00 84.56 323 SER A C 1
ATOM 2590 O O . SER A 1 323 ? -10.825 16.265 -8.407 1.00 84.56 323 SER A O 1
ATOM 2592 N N . TRP A 1 324 ? -8.706 15.612 -8.078 1.00 84.25 324 TRP A N 1
ATOM 2593 C CA . TRP A 1 324 ? -9.096 14.413 -7.335 1.00 84.25 324 TRP A CA 1
ATOM 2594 C C . TRP A 1 324 ? -9.790 14.725 -6.016 1.00 84.25 324 TRP A C 1
ATOM 2596 O O . TRP A 1 324 ? -10.760 14.052 -5.667 1.00 84.25 324 TRP A O 1
ATOM 2606 N N . SER A 1 325 ? -9.358 15.770 -5.309 1.00 84.88 325 SER A N 1
ATOM 2607 C CA . SER A 1 325 ? -10.031 16.228 -4.089 1.00 84.88 325 SER A CA 1
ATOM 2608 C C . SER A 1 325 ? -11.486 16.612 -4.364 1.00 84.88 325 SER A C 1
ATOM 2610 O O . SER A 1 325 ? -12.375 16.226 -3.605 1.00 84.88 325 SER A O 1
ATOM 2612 N N . TYR A 1 326 ? -11.748 17.310 -5.472 1.00 88.12 326 TYR A N 1
ATOM 2613 C CA . TYR A 1 326 ? -13.100 17.674 -5.885 1.00 88.12 326 TYR A CA 1
ATOM 2614 C C . TYR A 1 326 ? -13.932 16.456 -6.302 1.00 88.12 326 TYR A C 1
ATOM 2616 O O . TYR A 1 326 ? -15.070 16.331 -5.860 1.00 88.12 326 TYR A O 1
ATOM 2624 N N . ILE A 1 327 ? -13.377 15.523 -7.085 1.00 85.00 327 ILE A N 1
ATOM 2625 C CA . ILE A 1 327 ? -14.081 14.289 -7.483 1.00 85.00 327 ILE A CA 1
ATOM 2626 C C . ILE A 1 327 ? -14.488 13.478 -6.247 1.00 85.00 327 ILE A C 1
ATOM 2628 O O . ILE A 1 327 ? -15.636 13.040 -6.137 1.00 85.00 327 ILE A O 1
ATOM 2632 N N . LEU A 1 328 ? -13.573 13.312 -5.289 1.00 84.62 328 LEU A N 1
ATOM 2633 C CA . LEU A 1 328 ? -13.848 12.614 -4.034 1.00 84.62 328 LEU A CA 1
ATOM 2634 C C . LEU A 1 328 ? -14.901 13.352 -3.201 1.00 84.62 328 LEU A C 1
ATOM 2636 O O . LEU A 1 328 ? -15.808 12.712 -2.673 1.00 84.62 328 LEU A O 1
ATOM 2640 N N . PHE A 1 329 ? -14.830 14.683 -3.129 1.00 85.81 329 PHE A N 1
ATOM 2641 C CA . PHE A 1 329 ? -15.824 15.515 -2.449 1.00 85.81 329 PHE A CA 1
ATOM 2642 C C . PHE A 1 329 ? -17.215 15.416 -3.098 1.00 85.81 329 PHE A C 1
ATOM 2644 O O . PHE A 1 329 ? -18.213 15.221 -2.402 1.00 85.81 329 PHE A O 1
ATOM 2651 N N . ALA A 1 330 ? -17.300 15.487 -4.426 1.00 86.50 330 ALA A N 1
ATOM 2652 C CA . 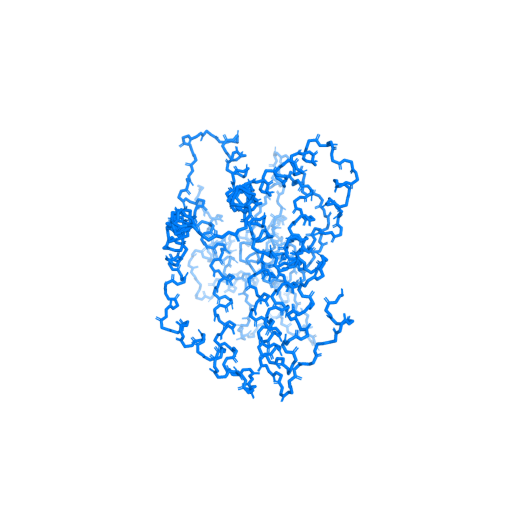ALA A 1 330 ? -18.545 15.339 -5.174 1.00 86.50 330 ALA A CA 1
ATOM 2653 C C . ALA A 1 330 ? -19.154 13.942 -4.975 1.00 86.50 330 ALA A C 1
ATOM 2655 O O . ALA A 1 330 ? -20.360 13.810 -4.775 1.00 86.50 330 ALA A O 1
ATOM 2656 N N . CYS A 1 331 ? -18.328 12.891 -4.949 1.00 85.44 331 CYS A N 1
ATOM 2657 C CA . CYS A 1 331 ? -18.786 11.537 -4.638 1.00 85.44 331 CYS A CA 1
ATOM 2658 C C . CYS A 1 331 ? -19.260 11.406 -3.182 1.00 85.44 331 CYS A C 1
ATOM 2660 O O . CYS A 1 331 ? -20.322 10.839 -2.938 1.00 85.44 331 CYS A O 1
ATOM 2662 N N . ALA A 1 332 ? -18.524 11.974 -2.221 1.00 82.25 332 ALA A N 1
ATOM 2663 C CA . ALA A 1 332 ? -18.864 11.920 -0.799 1.00 82.25 332 ALA A CA 1
ATOM 2664 C C . ALA A 1 332 ? -20.148 12.695 -0.453 1.00 82.25 332 ALA A C 1
ATOM 2666 O O . ALA A 1 332 ? -20.874 12.302 0.455 1.00 82.25 332 ALA A O 1
ATOM 2667 N N . THR A 1 333 ? -20.447 13.775 -1.180 1.00 84.38 333 THR A N 1
ATOM 2668 C CA . THR A 1 333 ? -21.670 14.582 -1.007 1.00 84.38 333 THR A CA 1
ATOM 2669 C C . THR A 1 333 ? -22.869 14.063 -1.807 1.00 84.38 333 THR A C 1
ATOM 2671 O O . THR A 1 333 ? -23.935 14.666 -1.756 1.00 84.38 333 THR A O 1
ATOM 2674 N N . GLY A 1 334 ? -22.719 12.956 -2.545 1.00 80.62 334 GLY A N 1
ATOM 2675 C CA . GLY A 1 334 ? -23.794 12.353 -3.341 1.00 80.62 334 GLY A CA 1
ATOM 2676 C C . GLY A 1 334 ? -24.002 12.965 -4.733 1.00 80.62 334 GLY A C 1
ATOM 2677 O O . GLY A 1 334 ? -24.835 12.475 -5.489 1.00 80.62 334 GLY A O 1
ATOM 2678 N N . HIS A 1 335 ? -23.212 13.969 -5.124 1.00 83.31 335 HIS A N 1
ATOM 2679 C CA . HIS A 1 335 ? -23.290 14.636 -6.433 1.00 83.31 335 HIS A CA 1
ATOM 2680 C C . HIS A 1 335 ? -22.523 13.899 -7.553 1.00 83.31 335 HIS A C 1
ATOM 2682 O O . HIS A 1 335 ? -22.559 14.310 -8.708 1.00 83.31 335 HIS A O 1
ATOM 2688 N N . GLY A 1 336 ? -21.823 12.801 -7.239 1.00 75.62 336 GLY A N 1
ATOM 2689 C CA . GLY A 1 336 ? -20.941 12.079 -8.170 1.00 75.62 336 GLY A CA 1
ATOM 2690 C C . GLY A 1 336 ? -21.610 11.099 -9.150 1.00 75.62 336 GLY A C 1
ATOM 2691 O O . GLY A 1 336 ? -20.888 10.442 -9.896 1.00 75.62 336 GLY A O 1
ATOM 2692 N N . SER A 1 337 ? -22.943 10.965 -9.153 1.00 81.06 337 SER A N 1
ATOM 2693 C CA . SER A 1 337 ? -23.742 10.153 -10.100 1.00 81.06 337 SER A CA 1
ATOM 2694 C C . SER A 1 337 ? -23.067 8.830 -10.547 1.00 81.06 337 SER A C 1
ATOM 2696 O O . SER A 1 337 ? -22.830 7.937 -9.724 1.00 81.06 337 SER A O 1
ATOM 2698 N N . ILE A 1 338 ? -22.716 8.700 -11.834 1.00 86.19 338 ILE A N 1
ATOM 2699 C CA . ILE A 1 338 ? -22.081 7.517 -12.441 1.00 86.19 338 ILE A CA 1
ATOM 2700 C C . ILE A 1 338 ? -20.731 7.204 -11.788 1.00 86.19 338 ILE A C 1
ATOM 2702 O O . ILE A 1 338 ? -20.462 6.054 -11.441 1.00 86.19 338 ILE A O 1
ATOM 2706 N N . VAL A 1 339 ? -19.895 8.223 -11.575 1.00 84.25 339 VAL A N 1
ATOM 2707 C CA . VAL A 1 339 ? -18.553 8.065 -10.995 1.00 84.25 339 VAL A CA 1
ATOM 2708 C C . VAL A 1 339 ? -18.650 7.484 -9.587 1.00 84.25 339 VAL A C 1
ATOM 2710 O O . VAL A 1 339 ? -17.930 6.546 -9.251 1.00 84.25 339 VAL A O 1
ATOM 2713 N N . ASN A 1 340 ? -19.598 7.967 -8.783 1.00 84.38 340 ASN A N 1
ATOM 2714 C CA . ASN A 1 340 ? -19.829 7.426 -7.448 1.00 84.38 340 ASN A CA 1
ATOM 2715 C C . ASN A 1 340 ? -20.321 5.970 -7.488 1.00 84.38 340 ASN A C 1
ATOM 2717 O O . ASN A 1 340 ? -19.929 5.173 -6.639 1.00 84.38 340 ASN A O 1
ATOM 2721 N N . THR A 1 341 ? -21.138 5.612 -8.482 1.00 85.25 341 THR A N 1
ATOM 2722 C CA . THR A 1 341 ? -21.657 4.246 -8.659 1.00 85.25 341 THR A CA 1
ATOM 2723 C C . THR A 1 341 ? -20.536 3.259 -8.990 1.00 85.25 341 THR A C 1
ATOM 2725 O O . THR A 1 341 ? -20.452 2.198 -8.375 1.00 85.25 341 THR A O 1
ATOM 2728 N N . VAL A 1 342 ? -19.640 3.628 -9.912 1.00 87.62 342 VAL A N 1
ATOM 2729 C CA . VAL A 1 342 ? -18.487 2.799 -10.299 1.00 87.62 342 VAL A CA 1
ATOM 2730 C C . VAL A 1 342 ? -17.484 2.686 -9.150 1.00 87.62 342 VAL A C 1
ATOM 2732 O O . VAL A 1 342 ? -17.064 1.586 -8.797 1.00 87.62 342 VAL A O 1
ATOM 2735 N N . LEU A 1 343 ? -17.115 3.810 -8.528 1.00 86.38 343 LEU A N 1
ATOM 2736 C CA . LEU A 1 343 ? -16.091 3.825 -7.479 1.00 86.38 343 LEU A CA 1
ATOM 2737 C C . LEU A 1 343 ? -16.558 3.201 -6.159 1.00 86.38 343 LEU A C 1
ATOM 2739 O O . LEU A 1 343 ? -15.724 2.719 -5.394 1.00 86.38 343 LEU A O 1
ATOM 2743 N N . SER A 1 344 ? -17.864 3.201 -5.887 1.00 87.69 344 SER A N 1
ATOM 2744 C CA . SER A 1 344 ? -18.453 2.598 -4.684 1.00 87.69 344 SER A CA 1
ATOM 2745 C C . SER A 1 344 ? -18.935 1.163 -4.908 1.00 87.69 344 SER A C 1
ATOM 2747 O O . SER A 1 344 ? -19.709 0.636 -4.104 1.00 87.69 344 SER A O 1
ATOM 2749 N N . TRP A 1 345 ? -18.522 0.514 -6.001 1.00 87.69 345 TRP A N 1
ATOM 2750 C CA . TRP A 1 345 ? -18.972 -0.837 -6.304 1.00 87.69 345 TRP A CA 1
ATOM 2751 C C . TRP A 1 345 ? -18.483 -1.840 -5.249 1.00 87.69 345 TRP A C 1
ATOM 2753 O O . TRP A 1 345 ? -17.292 -1.933 -4.951 1.00 87.69 345 TRP A O 1
ATOM 2763 N N . LYS A 1 346 ? -19.412 -2.628 -4.689 1.00 85.19 346 LYS A N 1
ATOM 2764 C CA . LYS A 1 346 ? -19.148 -3.551 -3.569 1.00 85.19 346 LYS A CA 1
ATOM 2765 C C . LYS A 1 346 ? -18.080 -4.607 -3.872 1.00 85.19 346 LYS A C 1
ATOM 2767 O O . LYS A 1 346 ? -17.374 -5.022 -2.959 1.00 85.19 346 LYS A O 1
ATOM 2772 N N . ALA A 1 347 ? -17.917 -4.996 -5.138 1.00 86.00 347 ALA A N 1
ATOM 2773 C CA . ALA A 1 347 ? -16.867 -5.924 -5.560 1.00 86.00 347 ALA A CA 1
ATOM 2774 C C . ALA A 1 347 ? -15.446 -5.363 -5.344 1.00 86.00 347 ALA A C 1
ATOM 2776 O O . ALA A 1 347 ? -14.495 -6.125 -5.191 1.00 86.00 347 ALA A O 1
ATOM 2777 N N . LEU A 1 348 ? -15.293 -4.035 -5.278 1.00 86.19 348 LEU A N 1
ATOM 2778 C CA . LEU A 1 348 ? -14.004 -3.369 -5.073 1.00 86.19 348 LEU A CA 1
ATOM 2779 C C . LEU A 1 348 ? -13.582 -3.334 -3.596 1.00 86.19 348 LEU A C 1
ATOM 2781 O O . LEU A 1 348 ? -12.416 -3.082 -3.298 1.00 86.19 348 LEU A O 1
ATOM 2785 N N . VAL A 1 349 ? -14.499 -3.607 -2.662 1.00 85.50 349 VAL A N 1
ATOM 2786 C CA . VAL A 1 349 ? -14.233 -3.592 -1.215 1.00 85.50 349 VAL A CA 1
ATOM 2787 C C . VAL A 1 349 ? -13.118 -4.568 -0.816 1.00 85.50 349 VAL A C 1
ATOM 2789 O O . VAL A 1 349 ? -12.124 -4.086 -0.263 1.00 85.50 349 VAL A O 1
ATOM 2792 N N . PRO A 1 350 ? -13.185 -5.884 -1.109 1.00 87.56 350 PRO A N 1
ATOM 2793 C CA . PRO A 1 350 ? -12.121 -6.815 -0.719 1.00 87.56 350 PRO A CA 1
ATOM 2794 C C . PRO A 1 350 ? -10.766 -6.433 -1.324 1.00 87.56 350 PRO A C 1
ATOM 2796 O O . PRO A 1 350 ? -9.745 -6.444 -0.637 1.00 87.56 350 PRO A O 1
ATOM 2799 N N . LEU A 1 351 ? -10.758 -5.994 -2.584 1.00 87.12 351 LEU A N 1
ATOM 2800 C CA . LEU A 1 351 ? -9.529 -5.629 -3.285 1.00 87.12 351 LEU A CA 1
ATOM 2801 C C . LEU A 1 351 ? -8.903 -4.343 -2.721 1.00 87.12 351 LEU A C 1
ATOM 2803 O O . LEU A 1 351 ? -7.688 -4.241 -2.566 1.00 87.12 351 LEU A O 1
ATOM 2807 N N . SER A 1 352 ? -9.733 -3.384 -2.313 1.00 85.44 352 SER A N 1
ATOM 2808 C CA . SER A 1 352 ? -9.277 -2.160 -1.651 1.00 85.44 352 SER A CA 1
ATOM 2809 C C . SER A 1 352 ? -8.712 -2.394 -0.243 1.00 85.44 352 SER A C 1
ATOM 2811 O O . SER A 1 352 ? -7.888 -1.606 0.218 1.00 85.44 352 SER A O 1
ATOM 2813 N N . ARG A 1 353 ? -9.123 -3.466 0.456 1.00 85.25 353 ARG A N 1
ATOM 2814 C CA . ARG A 1 353 ? -8.560 -3.839 1.768 1.00 85.25 353 ARG A CA 1
ATOM 2815 C C . ARG A 1 353 ? -7.128 -4.356 1.637 1.00 85.25 353 ARG A C 1
ATOM 2817 O O . ARG A 1 353 ? -6.327 -4.124 2.536 1.00 85.25 353 ARG A O 1
ATOM 2824 N N . LEU A 1 354 ? -6.805 -4.985 0.505 1.00 86.50 354 LEU A N 1
ATOM 2825 C CA . LEU A 1 354 ? -5.465 -5.472 0.168 1.00 86.50 354 LEU A CA 1
ATOM 2826 C C . LEU A 1 354 ? -4.580 -4.417 -0.506 1.00 86.50 354 LEU A C 1
ATOM 2828 O O . LEU A 1 354 ? -3.382 -4.647 -0.667 1.00 86.50 354 LEU A O 1
ATOM 2832 N N . SER A 1 355 ? -5.129 -3.265 -0.907 1.00 88.56 355 SER A N 1
ATOM 2833 C CA . SER A 1 355 ? -4.415 -2.309 -1.763 1.00 88.56 355 SER A CA 1
ATOM 2834 C C . SER A 1 355 ? -3.122 -1.786 -1.130 1.00 88.56 355 SER A C 1
ATOM 2836 O O . SER A 1 355 ? -2.150 -1.535 -1.831 1.00 88.56 355 SER A O 1
ATOM 2838 N N . PHE A 1 356 ? -3.082 -1.624 0.196 1.00 84.94 356 PHE A N 1
ATOM 2839 C CA . PHE A 1 356 ? -1.873 -1.170 0.886 1.00 84.94 356 PHE A CA 1
ATOM 2840 C C . PHE A 1 356 ? -0.770 -2.237 0.882 1.00 84.94 356 PHE A C 1
ATOM 2842 O O . PHE A 1 356 ? 0.388 -1.930 0.617 1.00 84.94 356 PHE A O 1
ATOM 2849 N N . GLN A 1 357 ? -1.124 -3.499 1.130 1.00 87.75 357 GLN A N 1
ATOM 2850 C CA . GLN A 1 357 ? -0.183 -4.615 1.062 1.00 87.75 357 GLN A CA 1
ATOM 2851 C C . GLN A 1 357 ? 0.302 -4.821 -0.375 1.00 87.75 357 GLN A C 1
ATOM 2853 O O . GLN A 1 357 ? 1.502 -4.917 -0.603 1.00 87.75 357 GLN A O 1
ATOM 2858 N N . ALA A 1 358 ? -0.603 -4.794 -1.353 1.00 90.25 358 ALA A N 1
ATOM 2859 C CA . ALA A 1 358 ? -0.241 -4.860 -2.764 1.00 90.25 358 ALA A CA 1
ATOM 2860 C C . ALA A 1 358 ? 0.707 -3.711 -3.162 1.00 90.25 358 ALA A C 1
ATOM 2862 O O . ALA A 1 358 ? 1.719 -3.959 -3.811 1.00 90.25 358 ALA A O 1
ATOM 2863 N N . TYR A 1 359 ? 0.462 -2.482 -2.691 1.00 88.56 359 TYR A N 1
ATOM 2864 C CA . TYR A 1 359 ? 1.376 -1.352 -2.891 1.00 88.56 359 TYR A CA 1
ATOM 2865 C C . TYR A 1 359 ? 2.779 -1.610 -2.324 1.00 88.56 359 TYR A C 1
ATOM 2867 O O . TYR A 1 359 ? 3.767 -1.243 -2.946 1.00 88.56 359 TYR A O 1
ATOM 2875 N N . LEU A 1 360 ? 2.905 -2.261 -1.171 1.00 87.62 360 LEU A N 1
ATOM 2876 C CA . LEU A 1 360 ? 4.217 -2.527 -0.579 1.00 87.62 360 LEU A CA 1
ATOM 2877 C C . LEU A 1 360 ? 4.988 -3.654 -1.285 1.00 87.62 360 LEU A C 1
ATOM 2879 O O . LEU A 1 360 ? 6.204 -3.562 -1.422 1.00 87.62 360 LEU A O 1
ATOM 2883 N N . TYR A 1 361 ? 4.298 -4.699 -1.745 1.00 90.31 361 TYR A N 1
ATOM 2884 C CA . TYR A 1 361 ? 4.948 -5.880 -2.325 1.00 90.31 361 TYR A CA 1
ATOM 2885 C C . TYR A 1 361 ? 5.119 -5.824 -3.852 1.00 90.31 361 TYR A C 1
ATOM 2887 O O . TYR A 1 361 ? 5.978 -6.535 -4.371 1.00 90.31 361 TYR A O 1
ATOM 2895 N N . HIS A 1 362 ? 4.342 -5.012 -4.586 1.00 91.50 362 HIS A N 1
ATOM 2896 C CA . HIS A 1 362 ? 4.311 -5.083 -6.057 1.00 91.50 362 HIS A CA 1
ATOM 2897 C C . HIS A 1 362 ? 5.685 -4.897 -6.708 1.00 91.50 362 HIS A C 1
ATOM 2899 O O . HIS A 1 362 ? 6.062 -5.721 -7.531 1.00 91.50 362 HIS A O 1
ATOM 2905 N N . SER A 1 363 ? 6.446 -3.863 -6.333 1.00 86.88 363 SER A N 1
ATOM 2906 C CA . SER A 1 363 ? 7.748 -3.577 -6.949 1.00 86.88 363 SER A CA 1
ATOM 2907 C C . SER A 1 363 ? 8.722 -4.733 -6.717 1.00 86.88 363 SER A C 1
ATOM 2909 O O . SER A 1 363 ? 9.345 -5.210 -7.657 1.00 86.88 363 SER A O 1
ATOM 2911 N N . VAL A 1 364 ? 8.752 -5.279 -5.500 1.00 85.88 364 VAL A N 1
ATOM 2912 C CA . VAL A 1 364 ? 9.624 -6.402 -5.136 1.00 85.88 364 VAL A CA 1
ATOM 2913 C C . VAL A 1 364 ? 9.249 -7.683 -5.902 1.00 85.88 364 VAL A C 1
ATOM 2915 O O . VAL A 1 364 ? 10.128 -8.439 -6.318 1.00 85.88 364 VAL A O 1
ATOM 2918 N N . LEU A 1 365 ? 7.956 -7.919 -6.150 1.00 88.75 365 LEU A N 1
ATOM 2919 C CA . LEU A 1 365 ? 7.479 -9.042 -6.967 1.00 88.75 365 LEU A CA 1
ATOM 2920 C C . LEU A 1 365 ? 7.760 -8.846 -8.462 1.00 88.75 365 LEU A C 1
ATOM 2922 O O . LEU A 1 365 ? 8.213 -9.779 -9.118 1.00 88.75 365 LEU A O 1
ATOM 2926 N N . ILE A 1 366 ? 7.520 -7.653 -9.006 1.00 88.50 366 ILE A N 1
ATOM 2927 C CA . ILE A 1 366 ? 7.790 -7.337 -10.416 1.00 88.50 366 ILE A CA 1
ATOM 2928 C C . ILE A 1 366 ? 9.278 -7.536 -10.707 1.00 88.50 366 ILE A C 1
ATOM 2930 O O . ILE A 1 366 ? 9.624 -8.274 -11.630 1.00 88.50 366 ILE A O 1
ATOM 2934 N N . SER A 1 367 ? 10.151 -6.972 -9.870 1.00 83.81 367 SER A N 1
ATOM 2935 C CA . SER A 1 367 ? 11.601 -7.134 -9.979 1.00 83.81 367 SER A CA 1
ATOM 2936 C C . SER A 1 367 ? 12.014 -8.605 -9.947 1.00 83.81 367 SER A C 1
ATOM 2938 O O . SER A 1 367 ? 12.866 -9.016 -10.735 1.00 83.81 367 SER A O 1
ATOM 2940 N N . ARG A 1 368 ? 11.365 -9.437 -9.114 1.00 84.56 368 ARG A N 1
ATOM 2941 C CA . ARG A 1 368 ? 11.619 -10.885 -9.096 1.00 84.56 368 ARG A CA 1
ATOM 2942 C C . ARG A 1 368 ? 11.416 -11.509 -10.475 1.00 84.56 368 ARG A C 1
ATOM 2944 O O . ARG A 1 368 ? 12.304 -12.221 -10.932 1.00 84.56 368 ARG A O 1
ATOM 2951 N N . PHE A 1 369 ? 10.270 -11.266 -11.108 1.00 84.81 369 PHE A N 1
ATOM 2952 C CA . PHE A 1 369 ? 9.936 -11.862 -12.405 1.00 84.81 369 PHE A CA 1
ATOM 2953 C C . PHE A 1 369 ? 10.802 -11.316 -13.541 1.00 84.81 369 PHE A C 1
ATOM 2955 O O . PHE A 1 369 ? 11.265 -12.081 -14.384 1.00 84.81 369 PHE A O 1
ATOM 2962 N N . VAL A 1 370 ? 11.039 -10.003 -13.556 1.00 83.88 370 VAL A N 1
ATOM 2963 C CA . VAL A 1 370 ? 11.785 -9.337 -14.630 1.00 83.88 370 VAL A CA 1
ATOM 2964 C C . VAL A 1 370 ? 13.268 -9.713 -14.593 1.00 83.88 370 VAL A C 1
ATOM 2966 O O . VAL A 1 370 ? 13.839 -10.040 -15.631 1.00 83.88 370 VAL A O 1
ATOM 2969 N N . TYR A 1 371 ? 13.897 -9.729 -13.414 1.00 83.50 371 TYR A N 1
ATOM 2970 C CA . TYR A 1 371 ? 15.337 -9.992 -13.296 1.00 83.50 371 TYR A CA 1
ATOM 2971 C C . TYR A 1 371 ? 15.711 -11.479 -13.285 1.00 83.50 371 TYR A C 1
ATOM 2973 O O . TYR A 1 371 ? 16.891 -11.804 -13.438 1.00 83.50 371 TYR A O 1
ATOM 2981 N N . ASP A 1 372 ? 14.736 -12.387 -13.159 1.00 83.81 372 ASP A N 1
ATOM 2982 C CA . ASP A 1 372 ? 14.943 -13.822 -13.414 1.00 83.81 372 ASP A CA 1
ATOM 2983 C C . ASP A 1 372 ? 15.061 -14.155 -14.901 1.00 83.81 372 ASP A C 1
ATOM 2985 O O . ASP A 1 372 ? 15.563 -15.223 -15.260 1.00 83.81 372 ASP A O 1
ATOM 2989 N N . ALA A 1 373 ? 14.550 -13.275 -15.769 1.00 82.00 373 ALA A N 1
ATOM 2990 C CA . ALA A 1 373 ? 14.441 -13.545 -17.190 1.00 82.00 373 ALA A CA 1
ATOM 2991 C C . ALA A 1 373 ? 15.820 -13.867 -17.784 1.00 82.00 373 ALA A C 1
ATOM 2993 O O . ALA A 1 373 ? 16.752 -13.064 -17.757 1.00 82.00 373 ALA A O 1
ATOM 2994 N N . ARG A 1 374 ? 15.948 -15.080 -18.333 1.00 81.38 374 ARG A N 1
ATOM 2995 C CA . ARG A 1 374 ? 17.190 -15.574 -18.956 1.00 81.38 374 ARG A CA 1
ATOM 2996 C C . ARG A 1 374 ? 17.347 -15.134 -20.408 1.00 81.38 374 ARG A C 1
ATOM 2998 O O . ARG A 1 374 ? 18.433 -15.256 -20.963 1.00 81.38 374 ARG A O 1
ATOM 3005 N N . GLN A 1 375 ? 16.262 -14.667 -21.015 1.00 81.06 375 GLN A N 1
ATOM 3006 C CA . GLN A 1 375 ? 16.229 -14.152 -22.377 1.00 81.06 375 GLN A CA 1
ATOM 3007 C C . GLN A 1 375 ? 15.847 -12.669 -22.344 1.00 81.06 375 GLN A C 1
ATOM 3009 O O . GLN A 1 375 ? 15.033 -12.286 -21.497 1.00 81.06 375 GLN A O 1
ATOM 3014 N N . PRO A 1 376 ? 16.397 -11.841 -23.250 1.00 76.69 376 PRO A N 1
ATOM 3015 C CA . PRO A 1 376 ? 15.985 -10.451 -23.378 1.00 76.69 376 PRO A CA 1
ATOM 3016 C C . PRO A 1 376 ? 14.490 -10.345 -23.684 1.00 76.69 376 PRO A C 1
ATOM 3018 O O . PRO A 1 376 ? 13.957 -11.109 -24.494 1.00 76.69 376 PRO A O 1
ATOM 3021 N N . LEU A 1 377 ? 13.820 -9.375 -23.068 1.00 76.00 377 LEU A N 1
ATOM 3022 C CA . LEU A 1 377 ? 12.413 -9.105 -23.350 1.00 76.00 377 LEU A CA 1
ATOM 3023 C C . LEU A 1 377 ? 12.297 -8.309 -24.658 1.00 76.00 377 LEU A C 1
ATOM 3025 O O . LEU A 1 377 ? 12.956 -7.283 -24.840 1.00 76.00 377 LEU A O 1
ATOM 3029 N N . TYR A 1 378 ? 11.449 -8.773 -25.574 1.00 74.88 378 TYR A N 1
ATOM 3030 C CA . TYR A 1 378 ? 11.134 -8.055 -26.809 1.00 74.88 378 TYR A CA 1
ATOM 3031 C C . TYR A 1 378 ? 9.7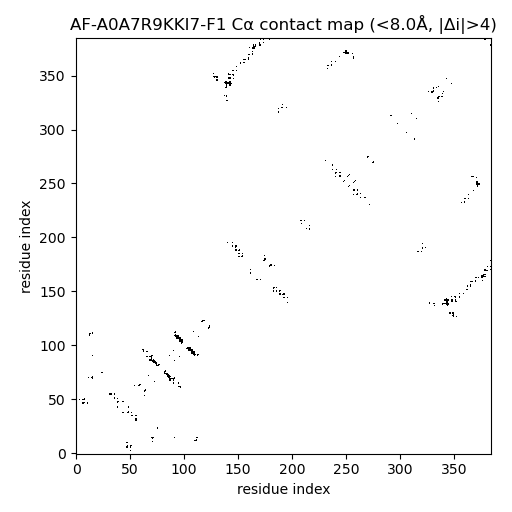59 -7.403 -26.692 1.00 74.88 378 TYR A C 1
ATOM 3033 O O . TYR A 1 378 ? 8.748 -8.089 -26.551 1.00 74.88 378 TYR A O 1
ATOM 3041 N N . SER A 1 379 ? 9.721 -6.077 -26.785 1.00 68.62 379 SER A N 1
ATOM 3042 C CA . SER A 1 379 ? 8.482 -5.302 -26.690 1.00 68.62 379 SER A CA 1
ATOM 3043 C C . SER A 1 379 ? 7.962 -4.958 -28.081 1.00 68.62 379 SER A C 1
ATOM 3045 O O . SER A 1 379 ? 8.606 -4.218 -28.820 1.00 68.62 379 SER A O 1
ATOM 3047 N N . SER A 1 380 ? 6.796 -5.476 -28.466 1.00 66.75 380 SER A N 1
ATOM 3048 C CA . SER A 1 380 ? 6.146 -5.097 -29.729 1.00 66.75 380 SER A CA 1
ATOM 3049 C C . SER A 1 380 ? 5.188 -3.916 -29.525 1.00 66.75 380 SER A C 1
ATOM 3051 O O . SER A 1 380 ? 4.760 -3.653 -28.403 1.00 66.75 380 SER A O 1
ATOM 3053 N N . LYS A 1 381 ? 4.771 -3.235 -30.604 1.00 59.06 381 LYS A N 1
ATOM 3054 C CA . LYS A 1 381 ? 3.742 -2.176 -30.525 1.00 59.06 381 LYS A CA 1
ATOM 3055 C C . LYS A 1 381 ? 2.421 -2.664 -29.909 1.00 59.06 381 LYS A C 1
ATOM 3057 O O . LYS A 1 381 ? 1.741 -1.871 -29.282 1.00 59.06 381 LYS A O 1
ATOM 3062 N N . VAL A 1 382 ? 2.086 -3.950 -30.054 1.00 56.19 382 VAL A N 1
ATOM 3063 C CA . VAL A 1 382 ? 0.887 -4.581 -29.460 1.00 56.19 382 VAL A CA 1
ATOM 3064 C C . VAL A 1 382 ? 1.078 -4.885 -27.970 1.00 56.19 382 VAL A C 1
ATOM 3066 O O . VAL A 1 382 ? 0.113 -5.033 -27.241 1.00 56.19 382 VAL A O 1
ATOM 3069 N N . THR A 1 383 ? 2.324 -4.988 -27.508 1.00 60.31 383 THR A N 1
ATOM 3070 C CA . THR A 1 383 ? 2.659 -5.226 -26.095 1.00 60.31 383 THR A CA 1
ATOM 3071 C C . THR A 1 383 ? 2.767 -3.917 -25.301 1.00 60.31 383 THR A C 1
ATOM 3073 O O . THR A 1 383 ? 2.747 -3.943 -24.076 1.00 60.31 383 THR A O 1
ATOM 3076 N N . LEU A 1 384 ? 2.929 -2.781 -25.993 1.00 53.72 384 LEU A N 1
ATOM 3077 C CA . LEU A 1 384 ? 3.117 -1.445 -25.409 1.00 53.72 384 LEU A CA 1
ATOM 3078 C C . LEU A 1 384 ? 1.839 -0.583 -25.420 1.00 53.72 384 LEU A C 1
ATOM 3080 O O . LEU A 1 384 ? 1.832 0.482 -24.803 1.00 53.72 384 LEU A O 1
ATOM 3084 N N . VAL A 1 385 ? 0.801 -1.016 -26.142 1.00 43.09 385 VAL A N 1
ATOM 3085 C CA . VAL A 1 385 ? -0.550 -0.426 -26.194 1.00 43.09 385 VAL A CA 1
ATOM 3086 C C . VAL A 1 385 ? -1.488 -1.352 -25.442 1.00 43.09 385 VAL A C 1
ATOM 3088 O O . VAL A 1 385 ? -2.326 -0.823 -24.680 1.00 43.09 385 VAL A O 1
#

Secondary structure (DSSP, 8-state):
---HHHHHHHHHHHHS-----------SS-HHHHHHHHHHHSS--HHHHHHHHHHHHTTTSHHHHHHHHHTT---S--SSS-------HHHHHEEEEE-TTSS-EEEEE-HHHHHHHTT-HHHHHHHHH-----TT--THHHHHHHHHHHHHHHHHHHHHTTTTBTTHHHHHHHTTSHHHHHHHTHHHHHHHHHHHHHHHHHHHHHHHHHHS-GGG--HHHHHHHHHHHHHHHHHHHHHHHHHHHHH---TTHIIIIIHHHHHHHHHHHHHHTTHHHHHHHHHHHHHHHHHHHHTGGGGG---S-HHHHHHHHHHHHHHHHHHHHHHHHHHHTTTTHHHHHHHT-TTHHHHHHHHHHHHHHHHHHHHHHHHT-SSPBP--HHHH-

Mean predicted aligned error: 15.48 Å

InterPro domains:
  IPR002656 Acyltransferase 3 domain [PF01757] (141-332)
  IPR006621 Nose resistant-to-fluoxetine protein, N-terminal [PF20146] (53-103)
  IPR006621 Nose resistant-to-fluoxetine protein, N-terminal [SM00703] (45-178)
  IPR052728 Oxygen and lipid transport regulator [PTHR11161] (112-276)

Nearest PDB structures (foldseek):
  6qv0-assembly1_A  TM=1.542E-01  e=4.068E+00  Thermotoga maritima MSB8

pLDDT: mean 71.22, std 16.03, range [26.2, 91.5]